Protein AF-0000000068573919 (afdb_homodimer)

Radius of gyration: 21.89 Å; Cα contacts (8 Å, |Δi|>4): 1186; chains: 2; bounding box: 63×58×48 Å

Nearest PDB structures (foldseek):
  3o6z-assembly1_B  TM=7.400E-01  e=1.446E-11  Escherichia coli K-12
  3x0r-assembly1_A-2  TM=6.966E-01  e=3.397E-08  Thermus thermophilus HB8
  3x0l-assembly1_A  TM=6.665E-01  e=1.182E-08  Thermus thermophilus HB8
  8fay-assembly1_A  TM=7.458E-01  e=3.328E-04  Homo sapiens
  8fay-assembly2_D  TM=6.534E-01  e=8.490E-05  Homo sapiens

Foldseek 3Di:
DADDAPAPPPDPDDPCPAPQNVVLVVQCCDCLHPPPVPQKDWHYKYWDDFDDDVPHTQKTWIFIFMAGPVVRHTDGGTEIERAEKEFEWEWEDEPRFIKTKWKWWDDVVVRDTFTETQMDHDDPPPDPHLVRHQVSCCQQQVDHDDSVQKDFLLVPDDVSVVSWDDDCVSYYPYTYIYIYGYYYDYPVVQVVRAQDWGHDVVVVITIGMHMDTPVCQCPPGPYPNSVVVVVSVVVCVVVVNDDDHDD/DADDAPAPPPDPDDPCPAPQNVVLVVQCCDCLHPPPVPQKDWHYKYWDDFDDDVPHTQKTWIFIFMAGPVVRHTDGGTEIERAEKEFEWEWEDEPRFIKTKWKWWDDVVVRDTFTETQMDHDDPPPDPHLVRHQVSCCQQQVDHDDSVQKDWLLVPDDVSVVSWDDDCVSYYPYTYIYIYGYYYDYPVVQVVRAQDWGHDVVVVITIGMHMGTPVCQCPPGPYPNSVVNVVSVVVCVVVVNDDDHDD

Structure (mmCIF, N/CA/C/O backbone):
data_AF-0000000068573919-model_v1
#
loop_
_entity.id
_entity.type
_entity.pdbx_description
1 polymer 'Nudix hydrolase domain-containing protein'
#
loop_
_atom_site.group_PDB
_atom_site.id
_atom_site.type_symbol
_atom_site.label_atom_id
_atom_site.label_alt_id
_atom_site.label_comp_id
_atom_site.label_asym_id
_atom_site.label_entity_id
_atom_site.label_seq_id
_atom_site.pdbx_PDB_ins_code
_atom_site.Cartn_x
_atom_site.Cartn_y
_atom_site.Cartn_z
_atom_site.occupancy
_atom_site.B_iso_or_equiv
_atom_site.auth_seq_id
_atom_site.auth_comp_id
_atom_site.auth_asym_id
_atom_site.auth_atom_id
_atom_site.pdbx_PDB_model_num
ATOM 1 N N . MET A 1 1 ? -3.602 16.312 27.812 1 24.73 1 MET A N 1
ATOM 2 C CA . MET A 1 1 ? -4.949 15.797 28.047 1 24.73 1 MET A CA 1
ATOM 3 C C . MET A 1 1 ? -5.84 16.016 26.828 1 24.73 1 MET A C 1
ATOM 5 O O . MET A 1 1 ? -6.004 17.156 26.375 1 24.73 1 MET A O 1
ATOM 9 N N . TRP A 1 2 ? -5.781 15.117 25.797 1 32.72 2 TRP A N 1
ATOM 10 C CA . TRP A 1 2 ? -6.617 15.273 24.609 1 32.72 2 TRP A CA 1
ATOM 11 C C . TRP A 1 2 ? -8.086 15.438 24.984 1 32.72 2 TRP A C 1
ATOM 13 O O . TRP A 1 2 ? -8.57 14.773 25.906 1 32.72 2 TRP A O 1
ATOM 23 N N . SER A 1 3 ? -8.617 16.625 24.844 1 32.34 3 SER A N 1
ATOM 24 C CA . SER A 1 3 ? -10.031 16.891 25.125 1 32.34 3 SER A CA 1
ATOM 25 C C . SER A 1 3 ? -10.93 15.93 24.359 1 32.34 3 SER A C 1
ATOM 27 O O . SER A 1 3 ? -10.5 15.305 23.391 1 32.34 3 SER A O 1
ATOM 29 N N . GLY A 1 4 ? -12.234 15.977 24.578 1 36.25 4 GLY A N 1
ATOM 30 C CA . GLY A 1 4 ? -13.414 15.164 24.328 1 36.25 4 GLY A CA 1
ATOM 31 C C . GLY A 1 4 ? -13.617 14.867 22.844 1 36.25 4 GLY A C 1
ATOM 32 O O . GLY A 1 4 ? -13 15.492 21.984 1 36.25 4 GLY A O 1
ATOM 33 N N . ILE A 1 5 ? -13.875 13.602 22.516 1 44 5 ILE A N 1
ATOM 34 C CA . ILE A 1 5 ? -14.422 13.016 21.281 1 44 5 ILE A CA 1
ATOM 35 C C . ILE A 1 5 ? -15.68 13.773 20.875 1 44 5 ILE A C 1
ATOM 37 O O . ILE A 1 5 ? -16.625 13.906 21.672 1 44 5 ILE A O 1
ATOM 41 N N . ASP A 1 6 ? -15.531 14.719 20.047 1 41.69 6 ASP A N 1
ATOM 42 C CA . ASP A 1 6 ? -16.781 15.219 19.484 1 41.69 6 ASP A CA 1
ATOM 43 C C . ASP A 1 6 ? -17.344 14.25 18.438 1 41.69 6 ASP A C 1
ATOM 45 O O . ASP A 1 6 ? -16.734 14.062 17.391 1 41.69 6 ASP A O 1
ATOM 49 N N . SER A 1 7 ? -17.969 13.234 18.891 1 43.88 7 SER A N 1
ATOM 50 C CA . SER A 1 7 ? -18.609 12.289 17.984 1 43.88 7 SER A CA 1
ATOM 51 C C . SER A 1 7 ? -19.844 12.906 17.312 1 43.88 7 SER A C 1
ATOM 53 O O . SER A 1 7 ? -20.844 13.156 17.969 1 43.88 7 SER A O 1
ATOM 55 N N . GLY A 1 8 ? -19.734 13.945 16.672 1 42.06 8 GLY A N 1
ATOM 56 C CA . GLY A 1 8 ? -20.953 14.312 15.984 1 42.06 8 GLY A CA 1
ATOM 57 C C . GLY A 1 8 ? -21.734 13.109 15.469 1 42.06 8 GLY A C 1
ATOM 58 O O . GLY A 1 8 ? -22.75 13.266 14.797 1 42.06 8 GLY A O 1
ATOM 59 N N . PHE A 1 9 ? -21.078 12.023 15.273 1 41.72 9 PHE A N 1
ATOM 60 C CA . PHE A 1 9 ? -21.781 10.836 14.789 1 41.72 9 PHE A CA 1
ATOM 61 C C . PHE A 1 9 ? -22.562 10.172 15.914 1 41.72 9 PHE A C 1
ATOM 63 O O . PHE A 1 9 ? -22.016 9.867 16.969 1 41.72 9 PHE A O 1
ATOM 70 N N . GLN A 1 10 ? -23.75 10.531 16.078 1 40.75 10 GLN A N 1
ATOM 71 C CA . GLN A 1 10 ? -24.734 9.977 17 1 40.75 10 GLN A CA 1
ATOM 72 C C . GLN A 1 10 ? -24.766 8.453 16.938 1 40.75 10 GLN A C 1
ATOM 74 O O . GLN A 1 10 ? -25.781 7.832 17.234 1 40.75 10 GLN A O 1
ATOM 79 N N . SER A 1 11 ? -23.875 7.77 16.125 1 48.31 11 SER A N 1
ATOM 80 C CA . SER A 1 11 ? -24.219 6.352 16.125 1 48.31 11 SER A CA 1
ATOM 81 C C . SER A 1 11 ? -23.969 5.719 17.484 1 48.31 11 SER A C 1
ATOM 83 O O . SER A 1 11 ? -23.141 6.199 18.266 1 48.31 11 SER A O 1
ATOM 85 N N . SER A 1 12 ? -24.906 4.98 18.016 1 49.75 12 SER A N 1
ATOM 86 C CA . SER A 1 12 ? -24.906 4.047 19.141 1 49.75 12 SER A CA 1
ATOM 87 C C . SER A 1 12 ? -23.594 3.273 19.219 1 49.75 12 SER A C 1
ATOM 89 O O . SER A 1 12 ? -23.297 2.617 20.219 1 49.75 12 SER A O 1
ATOM 91 N N . VAL A 1 13 ? -22.938 3.162 18.125 1 62.22 13 VAL A N 1
ATOM 92 C CA . VAL A 1 13 ? -21.75 2.32 18.188 1 62.22 13 VAL A CA 1
ATOM 93 C C . VAL A 1 13 ? -20.562 3.139 18.688 1 62.22 13 VAL A C 1
ATOM 95 O O . VAL A 1 13 ? -20.297 4.234 18.188 1 62.22 13 VAL A O 1
ATOM 98 N N . ASN A 1 14 ? -20 2.783 19.828 1 81.19 14 ASN A N 1
ATOM 99 C CA . ASN A 1 14 ? -18.906 3.484 20.484 1 81.19 14 ASN A CA 1
ATOM 100 C C . ASN A 1 14 ? -17.594 3.344 19.703 1 81.19 14 ASN A C 1
ATOM 102 O O . ASN A 1 14 ? -16.828 2.402 19.922 1 81.19 14 ASN A O 1
ATOM 106 N N . ALA A 1 15 ? -17.312 4.156 18.641 1 86.75 15 ALA A N 1
ATOM 107 C CA . ALA A 1 15 ? -16.109 4.195 17.812 1 86.75 15 ALA A CA 1
ATOM 108 C C . ALA A 1 15 ? -14.852 4.215 18.688 1 86.75 15 ALA A C 1
ATOM 110 O O . ALA A 1 15 ? -13.844 3.596 18.344 1 86.75 15 ALA A O 1
ATOM 111 N N . ILE A 1 16 ? -14.922 4.785 19.875 1 88 16 ILE A N 1
ATOM 112 C CA . ILE A 1 16 ? -13.75 4.953 20.719 1 88 16 ILE A CA 1
ATOM 113 C C . ILE A 1 16 ? -13.406 3.625 21.391 1 88 16 ILE A C 1
ATOM 115 O O . ILE A 1 16 ? -12.25 3.393 21.766 1 88 16 ILE A O 1
ATOM 119 N N . ASP A 1 17 ? -14.383 2.803 21.453 1 88.38 17 ASP A N 1
ATOM 120 C CA . ASP A 1 17 ? -14.156 1.513 22.094 1 88.38 17 ASP A CA 1
ATOM 121 C C . ASP A 1 17 ? -13.789 0.446 21.078 1 88.38 17 ASP A C 1
ATOM 123 O O . ASP A 1 17 ? -13.539 -0.708 21.438 1 88.38 17 ASP A O 1
ATOM 127 N N . SER A 1 18 ? -13.75 0.868 19.812 1 90.38 18 SER A N 1
ATOM 128 C CA . SER A 1 18 ? -13.367 -0.099 18.781 1 90.38 18 SER A CA 1
ATOM 129 C C . SER A 1 18 ? -11.898 -0.483 18.906 1 90.38 18 SER A C 1
ATOM 131 O O . SER A 1 18 ? -11.086 0.306 19.375 1 90.38 18 SER A O 1
ATOM 133 N N . SER A 1 19 ? -11.578 -1.717 18.516 1 91.44 19 SER A N 1
ATOM 134 C CA . SER A 1 19 ? -10.195 -2.178 18.5 1 91.44 19 SER A CA 1
ATOM 135 C C . SER A 1 19 ? -9.344 -1.32 17.562 1 91.44 19 SER A C 1
ATOM 137 O O . SER A 1 19 ? -8.172 -1.076 17.844 1 91.44 19 SER A O 1
ATOM 139 N N . LEU A 1 20 ? -9.953 -0.792 16.531 1 93.62 20 LEU A N 1
ATOM 140 C CA . LEU A 1 20 ? -9.242 0.051 15.578 1 93.62 20 LEU A CA 1
ATOM 141 C C . LEU A 1 20 ? -8.742 1.326 16.25 1 93.62 20 LEU A C 1
ATOM 143 O O . LEU A 1 20 ? -7.559 1.662 16.156 1 93.62 20 LEU A O 1
ATOM 147 N N . PHE A 1 21 ? -9.625 1.954 16.969 1 94.12 21 PHE A N 1
ATOM 148 C CA . PHE A 1 21 ? -9.273 3.223 17.609 1 94.12 21 PHE A CA 1
ATOM 149 C C . PHE A 1 21 ? -8.273 3.008 18.734 1 94.12 21 PHE A C 1
ATOM 151 O O . PHE A 1 21 ? -7.293 3.74 18.844 1 94.12 21 PHE A O 1
ATOM 158 N N . LYS A 1 22 ? -8.508 2.014 19.484 1 93.5 22 LYS A N 1
ATOM 159 C CA . LYS A 1 22 ? -7.629 1.729 20.625 1 93.5 22 LYS A CA 1
ATOM 160 C C . LYS A 1 22 ? -6.219 1.387 20.156 1 93.5 22 LYS A C 1
ATOM 162 O O . LYS A 1 22 ? -5.238 1.827 20.766 1 93.5 22 LYS A O 1
ATOM 167 N N . GLN A 1 23 ? -6.16 0.617 19.141 1 93.81 23 GLN A N 1
ATOM 168 C CA . GLN A 1 23 ? -4.852 0.27 18.594 1 93.81 23 GLN A CA 1
ATOM 169 C C . GLN A 1 23 ? -4.133 1.504 18.062 1 93.81 23 GLN A C 1
ATOM 171 O O . GLN A 1 23 ? -2.92 1.646 18.234 1 93.81 23 GLN A O 1
ATOM 176 N N . TRP A 1 24 ? -4.863 2.355 17.391 1 95.62 24 TRP A N 1
ATOM 177 C CA . TRP A 1 24 ? -4.281 3.59 16.875 1 95.62 24 TRP A CA 1
ATOM 178 C C . TRP A 1 24 ? -3.729 4.445 18.016 1 95.62 24 TRP A C 1
ATOM 180 O O . TRP A 1 24 ? -2.596 4.93 17.938 1 95.62 24 TRP A O 1
ATOM 190 N N . LEU A 1 25 ? -4.504 4.555 19.094 1 95.06 25 LEU A N 1
ATOM 191 C CA . LEU A 1 25 ? -4.066 5.32 20.25 1 95.06 25 LEU A CA 1
ATOM 192 C C . LEU A 1 25 ? -2.82 4.695 20.875 1 95.06 25 LEU A C 1
ATOM 194 O O . LEU A 1 25 ? -1.898 5.41 21.266 1 95.06 25 LEU A O 1
ATOM 198 N N . HIS A 1 26 ? -2.846 3.451 20.906 1 94.81 26 HIS A N 1
ATOM 199 C CA . HIS A 1 26 ? -1.684 2.742 21.422 1 94.81 26 HIS A CA 1
ATOM 200 C C . HIS A 1 26 ? -0.441 3.027 20.594 1 94.81 26 HIS A C 1
ATOM 202 O O . HIS A 1 26 ? 0.636 3.281 21.141 1 94.81 26 HIS A O 1
ATOM 208 N N . ASN A 1 27 ? -0.594 3.004 19.297 1 95.38 27 ASN A N 1
ATOM 209 C CA . ASN A 1 27 ? 0.521 3.275 18.391 1 95.38 27 ASN A CA 1
ATOM 210 C C . ASN A 1 27 ? 1.085 4.676 18.609 1 95.38 27 ASN A C 1
ATOM 212 O O . ASN A 1 27 ? 2.301 4.875 18.562 1 95.38 27 ASN A O 1
ATOM 216 N N . LEU A 1 28 ? 0.22 5.645 18.891 1 95.5 28 LEU A N 1
ATOM 217 C CA . LEU A 1 28 ? 0.627 7.031 19.078 1 95.5 28 LEU A CA 1
ATOM 218 C C . LEU A 1 28 ? 1.61 7.148 20.25 1 95.5 28 LEU A C 1
ATOM 220 O O . LEU A 1 28 ? 2.533 7.965 20.203 1 95.5 28 LEU A O 1
ATOM 224 N N . GLN A 1 29 ? 1.43 6.25 21.156 1 93.81 29 GLN A N 1
ATOM 225 C CA . GLN A 1 29 ? 2.15 6.398 22.422 1 93.81 29 GLN A CA 1
ATOM 226 C C . GLN A 1 29 ? 3.311 5.41 22.516 1 93.81 29 GLN A C 1
ATOM 228 O O . GLN A 1 29 ? 4.105 5.465 23.453 1 93.81 29 GLN A O 1
ATOM 233 N N . SER A 1 30 ? 3.424 4.555 21.562 1 93.12 30 SER A N 1
ATOM 234 C CA . SER A 1 30 ? 4.473 3.543 21.594 1 93.12 30 SER A CA 1
ATOM 235 C C . SER A 1 30 ? 5.852 4.168 21.422 1 93.12 30 SER A C 1
ATOM 237 O O . SER A 1 30 ? 5.973 5.391 21.297 1 93.12 30 SER A O 1
ATOM 239 N N . GLU A 1 31 ? 6.895 3.346 21.453 1 88.94 31 GLU A N 1
ATOM 240 C CA . GLU A 1 31 ? 8.281 3.803 21.359 1 88.94 31 GLU A CA 1
ATOM 241 C C . GLU A 1 31 ? 8.539 4.508 20.031 1 88.94 31 GLU A C 1
ATOM 243 O O . GLU A 1 31 ? 9.312 5.473 19.984 1 88.94 31 GLU A O 1
ATOM 248 N N . THR A 1 32 ? 7.875 4.086 19.031 1 88.12 32 THR A N 1
ATOM 249 C CA . THR A 1 32 ? 8.055 4.688 17.703 1 88.12 32 THR A CA 1
ATOM 250 C C . THR A 1 32 ? 6.867 5.586 17.359 1 88.12 32 THR A C 1
ATOM 252 O O . THR A 1 32 ? 6.691 5.973 16.203 1 88.12 32 THR A O 1
ATOM 255 N N . GLY A 1 33 ? 6.047 5.852 18.359 1 94.94 33 GLY A N 1
ATOM 256 C CA . GLY A 1 33 ? 4.848 6.648 18.156 1 94.94 33 GLY A CA 1
ATOM 257 C C . GLY A 1 33 ? 5.137 8.125 17.969 1 94.94 33 GLY A C 1
ATOM 258 O O . GLY A 1 33 ? 6.145 8.633 18.469 1 94.94 33 GLY A O 1
ATOM 259 N N . ILE A 1 34 ? 4.219 8.836 17.344 1 95.12 34 ILE A N 1
ATOM 260 C CA . ILE A 1 34 ? 4.41 10.242 16.984 1 95.12 34 ILE A CA 1
ATOM 261 C C . ILE A 1 34 ? 4.43 11.094 18.25 1 95.12 34 ILE A C 1
ATOM 263 O O . ILE A 1 34 ? 5.023 12.172 18.281 1 95.12 34 ILE A O 1
ATOM 267 N N . LEU A 1 35 ? 3.879 10.578 19.375 1 95.5 35 LEU A N 1
ATOM 268 C CA . LEU A 1 35 ? 3.828 11.367 20.594 1 95.5 35 LEU A CA 1
ATOM 269 C C . LEU A 1 35 ? 4.957 10.969 21.547 1 95.5 35 LEU A C 1
ATOM 271 O O . LEU A 1 35 ? 5.055 11.5 22.656 1 95.5 35 LEU A O 1
ATOM 275 N N . ALA A 1 36 ? 5.75 10.039 21.141 1 92.5 36 ALA A N 1
ATOM 276 C CA . ALA A 1 36 ? 6.727 9.414 22.031 1 92.5 36 ALA A CA 1
ATOM 277 C C . ALA A 1 36 ? 7.723 10.438 22.562 1 92.5 36 ALA A C 1
ATOM 279 O O . ALA A 1 36 ? 8.094 10.391 23.75 1 92.5 36 ALA A O 1
ATOM 280 N N . ASP A 1 37 ? 8.164 11.414 21.797 1 90.75 37 ASP A N 1
ATOM 281 C CA . ASP A 1 37 ? 9.234 12.312 22.219 1 90.75 37 ASP A CA 1
ATOM 282 C C . ASP A 1 37 ? 8.664 13.617 22.766 1 90.75 37 ASP A C 1
ATOM 284 O O . ASP A 1 37 ? 9.414 14.531 23.125 1 90.75 37 ASP A O 1
ATOM 288 N N . GLY A 1 38 ? 7.43 13.727 22.75 1 91.56 38 GLY A N 1
ATOM 289 C CA . GLY A 1 38 ? 6.777 14.844 23.422 1 91.56 38 GLY A CA 1
ATOM 290 C C . GLY A 1 38 ? 6.727 16.094 22.562 1 91.56 38 GLY A C 1
ATOM 291 O O . GLY A 1 38 ? 6.242 17.141 23.016 1 91.56 38 GLY A O 1
ATOM 292 N N . THR A 1 39 ? 7.18 16 21.344 1 91.44 39 THR A N 1
ATOM 293 C CA . THR A 1 39 ? 7.215 17.172 20.469 1 91.44 39 THR A CA 1
ATOM 294 C C . THR A 1 39 ? 5.84 17.438 19.875 1 91.44 39 THR A C 1
ATOM 296 O O . THR A 1 39 ? 5.504 18.594 19.562 1 91.44 39 THR A O 1
ATOM 299 N N . LEU A 1 40 ? 5.086 16.406 19.672 1 93.69 40 LEU A N 1
ATOM 300 C CA . LEU A 1 40 ? 3.736 16.531 19.141 1 93.69 40 LEU A CA 1
ATOM 301 C C . LEU A 1 40 ? 2.689 16.266 20.203 1 93.69 40 LEU A C 1
ATOM 303 O O . LEU A 1 40 ? 2.959 15.547 21.188 1 93.69 40 LEU A O 1
ATOM 307 N N . ALA A 1 41 ? 1.554 16.891 20.031 1 94.06 41 ALA A N 1
ATOM 308 C CA . ALA A 1 41 ? 0.46 16.703 20.984 1 94.06 41 ALA A CA 1
ATOM 309 C C . ALA A 1 41 ? -0.862 16.469 20.266 1 94.06 41 ALA A C 1
ATOM 311 O O . ALA A 1 41 ? -1.128 17.078 19.219 1 94.06 41 ALA A O 1
ATOM 312 N N . LEU A 1 42 ? -1.637 15.57 20.812 1 95 42 LEU A N 1
ATOM 313 C CA . LEU A 1 42 ? -2.988 15.32 20.312 1 95 42 LEU A CA 1
ATOM 314 C C . LEU A 1 42 ? -4.008 16.172 21.062 1 95 42 LEU A C 1
ATOM 316 O O . LEU A 1 42 ? -4.102 16.094 22.297 1 95 42 LEU A O 1
ATOM 320 N N . ARG A 1 43 ? -4.797 16.922 20.312 1 93.31 43 ARG A N 1
ATOM 321 C CA . ARG A 1 43 ? -5.75 17.812 20.953 1 93.31 43 ARG A CA 1
ATOM 322 C C . ARG A 1 43 ? -7.156 17.219 20.938 1 93.31 43 ARG A C 1
ATOM 324 O O . ARG A 1 43 ? -7.883 17.312 21.922 1 93.31 43 ARG A O 1
ATOM 331 N N . GLN A 1 44 ? -7.523 16.734 19.812 1 93.62 44 GLN A N 1
ATOM 332 C CA . GLN A 1 44 ? -8.883 16.219 19.656 1 93.62 44 GLN A CA 1
ATOM 333 C C . GLN A 1 44 ? -8.961 15.258 18.469 1 93.62 44 GLN A C 1
ATOM 335 O O . GLN A 1 44 ? -8.117 15.281 17.578 1 93.62 44 GLN A O 1
ATOM 340 N N . VAL A 1 45 ? -9.93 14.359 18.578 1 92.62 45 VAL A N 1
ATOM 341 C CA . VAL A 1 45 ? -10.273 13.469 17.484 1 92.62 45 VAL A CA 1
ATOM 342 C C . VAL A 1 45 ? -11.734 13.664 17.094 1 92.62 45 VAL A C 1
ATOM 344 O O . VAL A 1 45 ? -12.617 13.695 17.953 1 92.62 45 VAL A O 1
ATOM 347 N N . LEU A 1 46 ? -11.969 13.898 15.828 1 93.31 46 LEU A N 1
ATOM 348 C CA . LEU A 1 46 ? -13.32 13.984 15.281 1 93.31 46 LEU A CA 1
ATOM 349 C C . LEU A 1 46 ? -13.664 12.742 14.477 1 93.31 46 LEU A C 1
ATOM 351 O O . LEU A 1 46 ? -13.109 12.523 13.398 1 93.31 46 LEU A O 1
ATOM 355 N N . ILE A 1 47 ? -14.586 11.93 15.016 1 92.69 47 ILE A N 1
ATOM 356 C CA . ILE A 1 47 ? -15.055 10.773 14.258 1 92.69 47 ILE A CA 1
ATOM 357 C C . ILE A 1 47 ? -15.914 11.234 13.086 1 92.69 47 ILE A C 1
ATOM 359 O O . ILE A 1 47 ? -16.875 11.992 13.273 1 92.69 47 ILE A O 1
ATOM 363 N N . GLN A 1 48 ? -15.539 10.781 11.883 1 91.88 48 GLN A N 1
ATOM 364 C CA . GLN A 1 48 ? -16.219 11.281 10.695 1 91.88 48 GLN A CA 1
ATOM 365 C C . GLN A 1 48 ? -17.125 10.211 10.086 1 91.88 48 GLN A C 1
ATOM 367 O O . GLN A 1 48 ? -18.047 10.523 9.328 1 91.88 48 GLN A O 1
ATOM 372 N N . GLY A 1 49 ? -16.766 8.945 10.406 1 91 49 GLY A N 1
ATOM 373 C CA . GLY A 1 49 ? -17.578 7.891 9.828 1 91 49 GLY A CA 1
ATOM 374 C C . GLY A 1 49 ? -17.25 6.512 10.375 1 91 49 GLY A C 1
ATOM 375 O O . GLY A 1 49 ? -16.109 6.242 10.734 1 91 49 GLY A O 1
ATOM 376 N N . VAL A 1 50 ? -18.297 5.656 10.43 1 92.94 50 VAL A N 1
ATOM 377 C CA . VAL A 1 50 ? -18.188 4.27 10.867 1 92.94 50 VAL A CA 1
ATOM 378 C C . VAL A 1 50 ? -18.828 3.346 9.836 1 92.94 50 VAL A C 1
ATOM 380 O O . VAL A 1 50 ? -19.953 3.58 9.398 1 92.94 50 VAL A O 1
ATOM 383 N N . ASP A 1 51 ? -18.125 2.41 9.398 1 93.12 51 ASP A N 1
ATOM 384 C CA . ASP A 1 51 ? -18.672 1.346 8.562 1 93.12 51 ASP A CA 1
ATOM 385 C C . ASP A 1 51 ? -18.734 0.027 9.328 1 93.12 51 ASP A C 1
ATOM 387 O O . ASP A 1 51 ? -17.719 -0.462 9.828 1 93.12 51 ASP A O 1
ATOM 391 N N . MET A 1 52 ? -19.906 -0.53 9.281 1 91.19 52 MET A N 1
ATOM 392 C CA . MET A 1 52 ? -20.125 -1.766 10.023 1 91.19 52 MET A CA 1
ATOM 393 C C . MET A 1 52 ? -19.938 -2.984 9.133 1 91.19 52 MET A C 1
ATOM 395 O O . MET A 1 52 ? -20.344 -2.971 7.965 1 91.19 52 MET A O 1
ATOM 399 N N . PHE A 1 53 ? -19.281 -3.951 9.641 1 88.44 53 PHE A N 1
ATOM 400 C CA . PHE A 1 53 ? -19.234 -5.305 9.094 1 88.44 53 PHE A CA 1
ATOM 401 C C . PHE A 1 53 ? -19.969 -6.281 10.008 1 88.44 53 PHE A C 1
ATOM 403 O O . PHE A 1 53 ? -19.359 -6.867 10.906 1 88.44 53 PHE A O 1
ATOM 410 N N . GLY A 1 54 ? -21.219 -6.457 9.727 1 84.88 54 GLY A N 1
ATOM 411 C CA . GLY A 1 54 ? -22.062 -7.137 10.703 1 84.88 54 GLY A CA 1
ATOM 412 C C . GLY A 1 54 ? -22.219 -6.363 12 1 84.88 54 GLY A C 1
ATOM 413 O O . GLY A 1 54 ? -22.625 -5.199 11.984 1 84.88 54 GLY A O 1
ATOM 414 N N . LYS A 1 55 ? -21.766 -6.988 13.078 1 84.06 55 LYS A N 1
ATOM 415 C CA . LYS A 1 55 ? -21.938 -6.375 14.391 1 84.06 55 LYS A CA 1
ATOM 416 C C . LYS A 1 55 ? -20.688 -5.602 14.812 1 84.06 55 LYS A C 1
ATOM 418 O O . LYS A 1 55 ? -20.703 -4.922 15.836 1 84.06 55 LYS A O 1
ATOM 423 N N . ARG A 1 56 ? -19.734 -5.684 13.938 1 86.25 56 ARG A N 1
ATOM 424 C CA . ARG A 1 56 ? -18.484 -5.035 14.336 1 86.25 56 ARG A CA 1
ATOM 425 C C . ARG A 1 56 ? -18.172 -3.854 13.422 1 86.25 56 ARG A C 1
ATOM 427 O O . ARG A 1 56 ? -18.625 -3.807 12.281 1 86.25 56 ARG A O 1
ATOM 434 N N . ILE A 1 57 ? -17.359 -2.975 13.977 1 90.44 57 ILE A N 1
ATOM 435 C CA . ILE A 1 57 ? -16.844 -1.884 13.156 1 90.44 57 ILE A CA 1
ATOM 436 C C . ILE A 1 57 ? -15.781 -2.418 12.188 1 90.44 57 ILE A C 1
ATOM 438 O O . ILE A 1 57 ? -14.766 -2.969 12.617 1 90.44 57 ILE A O 1
ATOM 442 N N . GLY A 1 58 ? -16.047 -2.252 10.93 1 92.69 58 GLY A N 1
ATOM 443 C CA . GLY A 1 58 ? -15.109 -2.68 9.906 1 92.69 58 GLY A CA 1
ATOM 444 C C . GLY A 1 58 ? -14.094 -1.609 9.539 1 92.69 58 GLY A C 1
ATOM 445 O O . GLY A 1 58 ? -12.898 -1.886 9.445 1 92.69 58 GLY A O 1
ATOM 446 N N . PHE A 1 59 ? -14.594 -0.385 9.266 1 95.56 59 PHE A N 1
ATOM 447 C CA . PHE A 1 59 ? -13.734 0.764 9.008 1 95.56 59 PHE A CA 1
ATOM 448 C C . PHE A 1 59 ? -14.133 1.947 9.883 1 95.56 59 PHE A C 1
ATOM 450 O O . PHE A 1 59 ? -15.305 2.096 10.234 1 95.56 59 PHE A O 1
ATOM 457 N N . LEU A 1 60 ? -13.195 2.674 10.242 1 95.44 60 LEU A N 1
ATOM 458 C CA . LEU A 1 60 ? -13.383 3.893 11.016 1 95.44 60 LEU A CA 1
ATOM 459 C C . LEU A 1 60 ? -12.672 5.07 10.367 1 95.44 60 LEU A C 1
ATOM 461 O O . LEU A 1 60 ? -11.492 4.969 10.016 1 95.44 60 LEU A O 1
ATOM 465 N N . LYS A 1 61 ? -13.359 6.148 10.102 1 96.12 61 LYS A N 1
ATOM 466 C CA . LYS A 1 61 ? -12.797 7.379 9.555 1 96.12 61 LYS A CA 1
ATOM 467 C C . LYS A 1 61 ? -12.836 8.508 10.578 1 96.12 61 LYS A C 1
ATOM 469 O O . LYS A 1 61 ? -13.883 8.773 11.18 1 96.12 61 LYS A O 1
ATOM 474 N N . PHE A 1 62 ? -11.688 9.164 10.781 1 95.25 62 PHE A N 1
ATOM 475 C CA . PHE A 1 62 ? -11.672 10.258 11.75 1 95.25 62 PHE A CA 1
ATOM 476 C C . PHE A 1 62 ? -10.547 11.242 11.438 1 95.25 62 PHE A C 1
ATOM 478 O O . PHE A 1 62 ? -9.672 10.953 10.617 1 95.25 62 PHE A O 1
ATOM 485 N N . LYS A 1 63 ? -10.656 12.398 12.016 1 95.06 63 LYS A N 1
ATOM 486 C CA . LYS A 1 63 ? -9.625 13.43 11.945 1 95.06 63 LYS A CA 1
ATOM 487 C C . LYS A 1 63 ? -8.992 13.672 13.312 1 95.06 63 LYS A C 1
ATOM 489 O O . LYS A 1 63 ? -9.703 13.922 14.289 1 95.06 63 LYS A O 1
ATOM 494 N N . ALA A 1 64 ? -7.695 13.5 13.352 1 94.94 64 ALA A N 1
ATOM 495 C CA . ALA A 1 64 ? -6.949 13.766 14.578 1 94.94 64 ALA A CA 1
ATOM 496 C C . ALA A 1 64 ? -6.246 15.117 14.508 1 94.94 64 ALA A C 1
ATOM 498 O O . ALA A 1 64 ? -5.504 15.391 13.562 1 94.94 64 ALA A O 1
ATOM 499 N N . ASP A 1 65 ? -6.539 15.891 15.492 1 93.62 65 ASP A N 1
ATOM 500 C CA . ASP A 1 65 ? -5.867 17.188 15.609 1 93.62 65 ASP A CA 1
ATOM 501 C C . ASP A 1 65 ? -4.559 17.047 16.391 1 93.62 65 ASP A C 1
ATOM 503 O O . ASP A 1 65 ? -4.543 17.172 17.609 1 93.62 65 ASP A O 1
ATOM 507 N N . ILE A 1 66 ? -3.527 16.891 15.633 1 93.75 66 ILE A N 1
ATOM 508 C CA . ILE A 1 66 ? -2.191 16.797 16.219 1 93.75 66 ILE A CA 1
ATOM 509 C C . ILE A 1 66 ? -1.353 18 15.797 1 93.75 66 ILE A C 1
ATOM 511 O O . ILE A 1 66 ? -1.374 18.406 14.625 1 93.75 66 ILE A O 1
ATOM 515 N N . TYR A 1 67 ? -0.671 18.562 16.719 1 92.56 67 TYR A N 1
ATOM 516 C CA . TYR A 1 67 ? 0.108 19.75 16.391 1 92.56 67 TYR A CA 1
ATOM 517 C C . TYR A 1 67 ? 1.502 19.672 17 1 92.56 67 TYR A C 1
ATOM 519 O O . TYR A 1 67 ? 1.715 18.984 18 1 92.56 67 TYR A O 1
ATOM 527 N N . ASP A 1 68 ? 2.412 20.312 16.375 1 91.44 68 ASP A N 1
ATOM 528 C CA . ASP A 1 68 ? 3.766 20.484 16.891 1 91.44 68 ASP A CA 1
ATOM 529 C C . ASP A 1 68 ? 3.795 21.531 18 1 91.44 68 ASP A C 1
ATOM 531 O O . ASP A 1 68 ? 3.418 22.688 17.766 1 91.44 68 ASP A O 1
ATOM 535 N N . LYS A 1 69 ? 4.32 21.203 19.094 1 90.44 69 LYS A N 1
ATOM 536 C CA . LYS A 1 69 ? 4.254 22.078 20.25 1 90.44 69 LYS A CA 1
ATOM 537 C C . LYS A 1 69 ? 5.117 23.312 20.062 1 90.44 69 LYS A C 1
ATOM 539 O O . LYS A 1 69 ? 4.797 24.391 20.578 1 90.44 69 LYS A O 1
ATOM 544 N N . GLN A 1 70 ? 6.176 23.156 19.406 1 87.69 70 GLN A N 1
ATOM 545 C CA . GLN A 1 70 ? 7.102 24.266 19.219 1 87.69 70 GLN A CA 1
ATOM 546 C C . GLN A 1 70 ? 6.613 25.203 18.109 1 87.69 70 GLN A C 1
ATOM 548 O O . GLN A 1 70 ? 6.586 26.422 18.297 1 87.69 70 GLN A O 1
ATOM 553 N N . MET A 1 71 ? 6.168 24.641 17.047 1 85.94 71 MET A N 1
ATOM 554 C CA . MET A 1 71 ? 5.793 25.438 15.891 1 85.94 71 MET A CA 1
ATOM 555 C C . MET A 1 71 ? 4.316 25.812 15.945 1 85.94 71 MET A C 1
ATOM 557 O O . MET A 1 71 ? 3.885 26.75 15.266 1 85.94 71 MET A O 1
ATOM 561 N N . GLY A 1 72 ? 3.51 25.078 16.656 1 87.19 72 GLY A N 1
ATOM 562 C CA . GLY A 1 72 ? 2.08 25.328 16.75 1 87.19 72 GLY A CA 1
ATOM 563 C C . GLY A 1 72 ? 1.323 24.969 15.484 1 87.19 72 GLY A C 1
ATOM 564 O O . GLY A 1 72 ? 0.202 25.438 15.273 1 87.19 72 GLY A O 1
ATOM 565 N N . LYS A 1 73 ? 1.942 24.281 14.602 1 89.25 73 LYS A N 1
ATOM 566 C CA . LYS A 1 73 ? 1.317 23.891 13.344 1 89.25 73 LYS A CA 1
ATOM 567 C C . LYS A 1 73 ? 0.765 22.469 13.414 1 89.25 73 LYS A C 1
ATOM 569 O O . LYS A 1 73 ? 1.373 21.594 14.023 1 89.25 73 LYS A O 1
ATOM 574 N N . LYS A 1 74 ? -0.33 22.328 12.68 1 91.38 74 LYS A N 1
ATOM 575 C CA . LYS A 1 74 ? -0.982 21.016 12.641 1 91.38 74 LYS A CA 1
ATOM 576 C C . LYS A 1 74 ? -0.312 20.094 11.625 1 91.38 74 LYS A C 1
ATOM 578 O O . LYS A 1 74 ? 0.064 20.547 10.539 1 91.38 74 LYS A O 1
ATOM 583 N N . VAL A 1 75 ? -0.231 18.859 12.031 1 92.44 75 VAL A N 1
ATOM 584 C CA . VAL A 1 75 ? 0.214 17.828 11.102 1 92.44 75 VAL A CA 1
ATOM 585 C C . VAL A 1 75 ? -0.995 17.172 10.43 1 92.44 75 VAL A C 1
ATOM 587 O O . VAL A 1 75 ? -2.062 17.062 11.039 1 92.44 75 VAL A O 1
ATOM 590 N N . PRO A 1 76 ? -0.883 16.828 9.141 1 91.44 76 PRO A N 1
ATOM 591 C CA . PRO A 1 76 ? -2.004 16.141 8.484 1 91.44 76 PRO A CA 1
ATOM 592 C C . PRO A 1 76 ? -2.555 14.984 9.312 1 91.44 76 PRO A C 1
ATOM 594 O O . PRO A 1 76 ? -1.803 14.086 9.688 1 91.44 76 PRO A O 1
ATOM 597 N N . GLY A 1 77 ? -3.871 15 9.602 1 95.5 77 GLY A N 1
ATOM 598 C CA . GLY A 1 77 ? -4.383 14.102 10.625 1 95.5 77 GLY A CA 1
ATOM 599 C C . GLY A 1 77 ? -5.621 13.344 10.18 1 95.5 77 GLY A C 1
ATOM 600 O O . GLY A 1 77 ? -6.406 12.883 11.016 1 95.5 77 GLY A O 1
ATOM 601 N N . ILE A 1 78 ? -5.883 13.203 8.844 1 96.62 78 ILE A N 1
ATOM 602 C CA . ILE A 1 78 ? -7.023 12.438 8.359 1 96.62 78 ILE A CA 1
ATOM 603 C C . ILE A 1 78 ? -6.684 10.953 8.352 1 96.62 78 ILE A C 1
ATOM 605 O O . ILE A 1 78 ? -5.684 10.539 7.762 1 96.62 78 ILE A O 1
ATOM 609 N N . VAL A 1 79 ? -7.504 10.156 9.055 1 97.62 79 VAL A N 1
ATOM 610 C CA . VAL A 1 79 ? -7.195 8.75 9.266 1 97.62 79 VAL A CA 1
ATOM 611 C C . VAL A 1 79 ? -8.336 7.883 8.742 1 97.62 79 VAL A C 1
ATOM 613 O O . VAL A 1 79 ? -9.492 8.078 9.125 1 97.62 79 VAL A O 1
ATOM 616 N N . PHE A 1 80 ? -8.086 7.008 7.84 1 98.19 80 PHE A N 1
ATOM 617 C CA . PHE A 1 80 ? -8.969 5.902 7.465 1 98.19 80 PHE A CA 1
ATOM 618 C C . PHE A 1 80 ? -8.477 4.594 8.07 1 98.19 80 PHE A C 1
ATOM 620 O O . PHE A 1 80 ? -7.59 3.941 7.516 1 98.19 80 PHE A O 1
ATOM 627 N N . ALA A 1 81 ? -9.086 4.145 9.164 1 96.69 81 ALA A N 1
ATOM 628 C CA . ALA A 1 81 ? -8.633 2.98 9.922 1 96.69 81 ALA A CA 1
ATOM 629 C C . ALA A 1 81 ? -9.312 1.706 9.422 1 96.69 81 ALA A C 1
ATOM 631 O O . ALA A 1 81 ? -10.539 1.593 9.469 1 96.69 81 ALA A O 1
ATOM 632 N N . ARG A 1 82 ? -8.539 0.807 8.969 1 96.19 82 ARG A N 1
ATOM 633 C CA . ARG A 1 82 ? -9.047 -0.484 8.516 1 96.19 82 ARG A CA 1
ATOM 634 C C . ARG A 1 82 ? -8.484 -1.622 9.359 1 96.19 82 ARG A C 1
ATOM 636 O O . ARG A 1 82 ? -9.07 -2.703 9.43 1 96.19 82 ARG A O 1
ATOM 643 N N . GLY A 1 83 ? -7.281 -1.402 9.961 1 94.69 83 GLY A N 1
ATOM 644 C CA . GLY A 1 83 ? -6.727 -2.379 10.891 1 94.69 83 GLY A CA 1
ATOM 645 C C . GLY A 1 83 ? -5.73 -3.318 10.234 1 94.69 83 GLY A C 1
ATOM 646 O O . GLY A 1 83 ? -5.371 -3.139 9.07 1 94.69 83 GLY A O 1
ATOM 647 N N . PRO A 1 84 ? -5.246 -4.273 11.047 1 95.44 84 PRO A N 1
ATOM 648 C CA . PRO A 1 84 ? -4.195 -5.184 10.586 1 95.44 84 PRO A CA 1
ATOM 649 C C . PRO A 1 84 ? -4.715 -6.223 9.594 1 95.44 84 PRO A C 1
ATOM 651 O O . PRO A 1 84 ? -5.895 -6.582 9.633 1 95.44 84 PRO A O 1
ATOM 654 N N . ALA A 1 85 ? -3.838 -6.688 8.734 1 96.88 85 ALA A N 1
ATOM 655 C CA . ALA A 1 85 ? -4.145 -7.699 7.73 1 96.88 85 ALA A CA 1
ATOM 656 C C . ALA A 1 85 ? -2.959 -8.641 7.516 1 96.88 85 ALA A C 1
ATOM 658 O O . ALA A 1 85 ? -1.878 -8.414 8.062 1 96.88 85 ALA A O 1
ATOM 659 N N . VAL A 1 86 ? -3.221 -9.727 6.805 1 98 86 VAL A N 1
ATOM 660 C CA . VAL A 1 86 ? -2.188 -10.688 6.43 1 98 86 VAL A CA 1
ATOM 661 C C . VAL A 1 86 ? -2.281 -10.984 4.934 1 98 86 VAL A C 1
ATOM 663 O O . VAL A 1 86 ? -3.336 -10.797 4.324 1 98 86 VAL A O 1
ATOM 666 N N . THR A 1 87 ? -1.21 -11.328 4.371 1 98.62 87 THR A N 1
ATOM 667 C CA . THR A 1 87 ? -1.166 -11.859 3.012 1 98.62 87 THR A CA 1
ATOM 668 C C . THR A 1 87 ? -0.157 -13 2.908 1 98.62 87 THR A C 1
ATOM 670 O O . THR A 1 87 ? 0.695 -13.164 3.785 1 98.62 87 THR A O 1
ATOM 673 N N . VAL A 1 88 ? -0.295 -13.812 1.886 1 98.81 88 VAL A N 1
ATOM 674 C CA . VAL A 1 88 ? 0.559 -14.984 1.742 1 98.81 88 VAL A CA 1
ATOM 675 C C . VAL A 1 88 ? 1.041 -15.102 0.298 1 98.81 88 VAL A C 1
ATOM 677 O O . VAL A 1 88 ? 0.234 -15.102 -0.635 1 98.81 88 VAL A O 1
ATOM 680 N N . LEU A 1 89 ? 2.326 -15.125 0.136 1 98.88 89 LEU A N 1
ATOM 681 C CA . LEU A 1 89 ? 2.924 -15.57 -1.117 1 98.88 89 LEU A CA 1
ATOM 682 C C . LEU A 1 89 ? 3.029 -17.094 -1.156 1 98.88 89 LEU A C 1
ATOM 684 O O . LEU A 1 89 ? 3.76 -17.688 -0.362 1 98.88 89 LEU A O 1
ATOM 688 N N . ILE A 1 90 ? 2.295 -17.672 -2.023 1 98.69 90 ILE A N 1
ATOM 689 C CA . ILE A 1 90 ? 2.309 -19.125 -2.186 1 98.69 90 ILE A CA 1
ATOM 690 C C . ILE A 1 90 ? 3.111 -19.5 -3.432 1 98.69 90 ILE A C 1
ATOM 692 O O . ILE A 1 90 ? 2.729 -19.141 -4.551 1 98.69 90 ILE A O 1
ATOM 696 N N . LEU A 1 91 ? 4.176 -20.203 -3.236 1 98.38 91 LEU A N 1
ATOM 697 C CA . LEU A 1 91 ? 5.004 -20.703 -4.328 1 98.38 91 LEU A CA 1
ATOM 698 C C . LEU A 1 91 ? 4.895 -22.219 -4.441 1 98.38 91 LEU A C 1
ATOM 700 O O . LEU A 1 91 ? 5.219 -22.953 -3.498 1 98.38 91 LEU A O 1
ATOM 704 N N . LEU A 1 92 ? 4.438 -22.609 -5.594 1 97.75 92 LEU A N 1
ATOM 705 C CA . LEU A 1 92 ? 4.305 -24.031 -5.898 1 97.75 92 LEU A CA 1
ATOM 706 C C . LEU A 1 92 ? 5.309 -24.453 -6.965 1 97.75 92 LEU A C 1
ATOM 708 O O . LEU A 1 92 ? 5.355 -23.859 -8.047 1 97.75 92 LEU A O 1
ATOM 712 N N . GLU A 1 93 ? 6.086 -25.422 -6.656 1 97.25 93 GLU A N 1
ATOM 713 C CA . GLU A 1 93 ? 7.035 -25.969 -7.617 1 97.25 93 GLU A CA 1
ATOM 714 C C . GLU A 1 93 ? 6.461 -27.203 -8.312 1 97.25 93 GLU A C 1
ATOM 716 O O . GLU A 1 93 ? 5.957 -28.125 -7.652 1 97.25 93 GLU A O 1
ATOM 721 N N . SER A 1 94 ? 6.504 -27.172 -9.625 1 96.56 94 SER A N 1
ATOM 722 C CA . SER A 1 94 ? 6.043 -28.281 -10.453 1 96.56 94 SER A CA 1
ATOM 723 C C . SER A 1 94 ? 6.895 -28.406 -11.711 1 96.56 94 SER A C 1
ATOM 725 O O . SER A 1 94 ? 7.016 -27.469 -12.492 1 96.56 94 SER A O 1
ATOM 727 N N . ASP A 1 95 ? 7.555 -29.641 -11.961 1 95.12 95 ASP A N 1
ATOM 728 C CA . ASP A 1 95 ? 8.344 -29.953 -13.141 1 95.12 95 ASP A CA 1
ATOM 729 C C . ASP A 1 95 ? 9.445 -28.922 -13.367 1 95.12 95 ASP A C 1
ATOM 731 O O . ASP A 1 95 ? 9.609 -28.406 -14.477 1 95.12 95 ASP A O 1
ATOM 735 N N . GLY A 1 96 ? 10.039 -28.484 -12.328 1 94.81 96 GLY A N 1
ATOM 736 C CA . GLY A 1 96 ? 11.195 -27.609 -12.422 1 94.81 96 GLY A CA 1
ATOM 737 C C . GLY A 1 96 ? 10.828 -26.141 -12.555 1 94.81 96 GLY A C 1
ATOM 738 O O . GLY A 1 96 ? 11.703 -25.281 -12.688 1 94.81 96 GLY A O 1
ATOM 739 N N . GLU A 1 97 ? 9.516 -25.891 -12.508 1 96.81 97 GLU A N 1
ATOM 740 C CA . GLU A 1 97 ? 9.062 -24.5 -12.602 1 96.81 97 GLU A CA 1
ATOM 741 C C . GLU A 1 97 ? 8.352 -24.062 -11.32 1 96.81 97 GLU A C 1
ATOM 743 O O . GLU A 1 97 ? 7.664 -24.859 -10.688 1 96.81 97 GLU A O 1
ATOM 748 N N . THR A 1 98 ? 8.602 -22.859 -10.875 1 98 98 THR A N 1
ATOM 749 C CA . THR A 1 98 ? 7.941 -22.297 -9.703 1 98 98 THR A CA 1
ATOM 750 C C . THR A 1 98 ? 6.785 -21.391 -10.117 1 98 98 THR A C 1
ATOM 752 O O . THR A 1 98 ? 6.938 -20.547 -11.008 1 98 98 THR A O 1
ATOM 755 N N . TYR A 1 99 ? 5.645 -21.609 -9.461 1 98.56 99 TYR A N 1
ATOM 756 C CA . TYR A 1 99 ? 4.445 -20.812 -9.734 1 98.56 99 TYR A CA 1
ATOM 757 C C . TYR A 1 99 ? 3.977 -20.078 -8.492 1 98.56 99 TYR A C 1
ATOM 759 O O . TYR A 1 99 ? 4.137 -20.578 -7.371 1 98.56 99 TYR A O 1
ATOM 767 N N . ALA A 1 100 ? 3.441 -18.922 -8.664 1 98.81 100 ALA A N 1
ATOM 768 C CA . ALA A 1 100 ? 2.777 -18.172 -7.609 1 98.81 100 ALA A CA 1
ATOM 769 C C . ALA A 1 100 ? 1.261 -18.234 -7.75 1 98.81 100 ALA A C 1
ATOM 771 O O . ALA A 1 100 ? 0.732 -18.203 -8.867 1 98.81 100 ALA A O 1
ATOM 772 N N . VAL A 1 101 ? 0.557 -18.328 -6.672 1 98.75 101 VAL A N 1
ATOM 773 C CA . VAL A 1 101 ? -0.901 -18.391 -6.652 1 98.75 101 VAL A CA 1
ATOM 774 C C . VAL A 1 101 ? -1.469 -17.016 -6.32 1 98.75 101 VAL A C 1
ATOM 776 O O . VAL A 1 101 ? -1.119 -16.422 -5.293 1 98.75 101 VAL A O 1
ATOM 779 N N . LEU A 1 102 ? -2.27 -16.516 -7.207 1 98.69 102 LEU A N 1
ATOM 780 C CA . LEU A 1 102 ? -2.918 -15.219 -7.031 1 98.69 102 LEU A CA 1
ATOM 781 C C . LEU A 1 102 ? -4.434 -15.359 -7.043 1 98.69 102 LEU A C 1
ATOM 783 O O . LEU A 1 102 ? -4.957 -16.438 -7.352 1 98.69 102 LEU A O 1
ATOM 787 N N . THR A 1 103 ? -5.059 -14.336 -6.633 1 98.19 103 THR A N 1
ATOM 788 C CA . THR A 1 103 ? -6.512 -14.227 -6.707 1 98.19 103 THR A CA 1
ATOM 789 C C . THR A 1 103 ? -6.922 -13 -7.52 1 98.19 103 THR A C 1
ATOM 791 O O . THR A 1 103 ? -6.355 -11.922 -7.348 1 98.19 103 THR A O 1
ATOM 794 N N . GLU A 1 104 ? -7.781 -13.242 -8.43 1 96.31 104 GLU A N 1
ATOM 795 C CA . GLU A 1 104 ? -8.406 -12.164 -9.188 1 96.31 104 GLU A CA 1
ATOM 796 C C . GLU A 1 104 ? -9.758 -11.781 -8.594 1 96.31 104 GLU A C 1
ATOM 798 O O . GLU A 1 104 ? -10.633 -12.633 -8.406 1 96.31 104 GLU A O 1
ATOM 803 N N . GLN A 1 10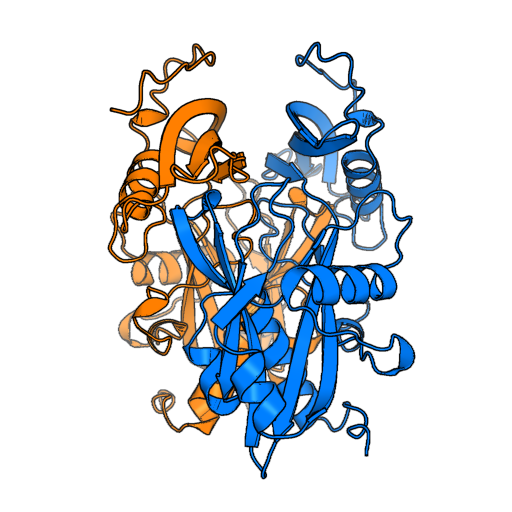5 ? -9.922 -10.555 -8.258 1 93.69 105 GLN A N 1
ATOM 804 C CA . GLN A 1 105 ? -11.18 -10.148 -7.625 1 93.69 105 GLN A CA 1
ATOM 805 C C . GLN A 1 105 ? -11.5 -8.695 -7.934 1 93.69 105 GLN A C 1
ATOM 807 O O . GLN A 1 105 ? -10.609 -7.902 -8.242 1 93.69 105 GLN A O 1
ATOM 812 N N . ALA A 1 106 ? -12.797 -8.367 -7.871 1 94.19 106 ALA A N 1
ATOM 813 C CA . ALA A 1 106 ? -13.266 -6.992 -8.039 1 94.19 106 ALA A CA 1
ATOM 814 C C . ALA A 1 106 ? -12.938 -6.148 -6.812 1 94.19 106 ALA A C 1
ATOM 816 O O . ALA A 1 106 ? -13.344 -6.484 -5.695 1 94.19 106 ALA A O 1
ATOM 817 N N . ARG A 1 107 ? -12.195 -5.082 -7.062 1 96.69 107 ARG A N 1
ATOM 818 C CA . ARG A 1 107 ? -11.914 -4.102 -6.02 1 96.69 107 ARG A CA 1
ATOM 819 C C . ARG A 1 107 ? -12.602 -2.771 -6.316 1 96.69 107 ARG A C 1
ATOM 821 O O . ARG A 1 107 ? -12.062 -1.946 -7.059 1 96.69 107 ARG A O 1
ATOM 828 N N . VAL A 1 108 ? -13.664 -2.543 -5.68 1 97.12 108 VAL A N 1
ATOM 829 C CA . VAL A 1 108 ? -14.516 -1.389 -5.934 1 97.12 108 VAL A CA 1
ATOM 830 C C . VAL A 1 108 ? -13.742 -0.101 -5.672 1 97.12 108 VAL A C 1
ATOM 832 O O . VAL A 1 108 ? -13.836 0.859 -6.438 1 97.12 108 VAL A O 1
ATOM 835 N N . PRO A 1 109 ? -12.914 -0.042 -4.645 1 98.12 109 PRO A N 1
ATOM 836 C CA . PRO A 1 109 ? -12.195 1.215 -4.406 1 98.12 109 PRO A CA 1
ATOM 837 C C . PRO A 1 109 ? -11.352 1.647 -5.598 1 98.12 109 PRO A C 1
ATOM 839 O O . PRO A 1 109 ? -11.242 2.842 -5.883 1 98.12 109 PRO A O 1
ATOM 842 N N . THR A 1 110 ? -10.812 0.734 -6.348 1 97.44 110 THR A N 1
ATOM 843 C CA . THR A 1 110 ? -10 1.085 -7.504 1 97.44 110 THR A CA 1
ATOM 844 C C . THR A 1 110 ? -10.844 1.11 -8.773 1 97.44 110 THR A C 1
ATOM 846 O O . THR A 1 110 ? -10.391 1.562 -9.82 1 97.44 110 THR A O 1
ATOM 849 N N . GLY A 1 111 ? -12.031 0.535 -8.672 1 97 111 GLY A N 1
ATOM 850 C CA . GLY A 1 111 ? -12.906 0.391 -9.82 1 97 111 GLY A CA 1
ATOM 851 C C . GLY A 1 111 ? -12.43 -0.661 -10.805 1 97 111 GLY A C 1
ATOM 852 O O . GLY A 1 111 ? -12.859 -0.681 -11.961 1 97 111 GLY A O 1
ATOM 853 N N . ARG A 1 112 ? -11.594 -1.565 -10.344 1 96.12 112 ARG A N 1
ATOM 854 C CA . ARG A 1 112 ? -10.93 -2.482 -11.266 1 96.12 112 ARG A CA 1
ATOM 855 C C . ARG A 1 112 ? -10.953 -3.91 -10.734 1 96.12 112 ARG A C 1
ATOM 857 O O . ARG A 1 112 ? -11.219 -4.129 -9.547 1 96.12 112 ARG A O 1
ATOM 864 N N . ILE A 1 113 ? -10.766 -4.812 -11.68 1 95.25 113 ILE A N 1
ATOM 865 C CA . ILE A 1 113 ? -10.398 -6.18 -11.328 1 95.25 113 ILE A CA 1
ATOM 866 C C . ILE A 1 113 ? -8.891 -6.266 -11.094 1 95.25 113 ILE A C 1
ATOM 868 O O . ILE A 1 113 ? -8.102 -5.855 -11.945 1 95.25 113 ILE A O 1
ATOM 872 N N . ILE A 1 114 ? -8.508 -6.766 -9.922 1 95.62 114 ILE A N 1
ATOM 873 C CA . ILE A 1 114 ? -7.098 -6.727 -9.555 1 95.62 114 ILE A CA 1
ATOM 874 C C . ILE A 1 114 ? -6.594 -8.148 -9.289 1 95.62 114 ILE A C 1
ATOM 876 O O . ILE A 1 114 ? -7.277 -8.945 -8.648 1 95.62 114 ILE A O 1
ATOM 880 N N . LEU A 1 115 ? -5.469 -8.438 -9.859 1 97.56 115 LEU A N 1
ATOM 881 C CA . LEU A 1 115 ? -4.723 -9.648 -9.523 1 97.56 115 LEU A CA 1
ATOM 882 C C . LEU A 1 115 ? -3.863 -9.422 -8.289 1 97.56 115 LEU A C 1
ATOM 884 O O . LEU A 1 115 ? -3 -8.547 -8.273 1 97.56 115 LEU A O 1
ATOM 888 N N . GLU A 1 116 ? -4.109 -10.227 -7.195 1 98.12 116 GLU A N 1
ATOM 889 C CA . GLU A 1 116 ? -3.465 -9.953 -5.914 1 98.12 116 GLU A CA 1
ATOM 890 C C . GLU A 1 116 ? -3.053 -11.242 -5.211 1 98.12 116 GLU A C 1
ATOM 892 O O . GLU A 1 116 ? -3.521 -12.32 -5.562 1 98.12 116 GLU A O 1
ATOM 897 N N . LEU A 1 117 ? -2.174 -11.07 -4.223 1 98.75 117 LEU A N 1
ATOM 898 C CA . LEU A 1 117 ? -1.967 -12.18 -3.293 1 98.75 117 LEU A CA 1
ATOM 899 C C . LEU A 1 117 ? -3.209 -12.406 -2.438 1 98.75 117 LEU A C 1
ATOM 901 O O . LEU A 1 117 ? -3.92 -11.461 -2.1 1 98.75 117 LEU A O 1
ATOM 905 N N . PRO A 1 118 ? -3.473 -13.695 -2.131 1 98.19 118 PRO A N 1
ATOM 906 C CA . PRO A 1 118 ? -4.508 -13.891 -1.115 1 98.19 118 PRO A CA 1
ATOM 907 C C . PRO A 1 118 ? -4.223 -13.133 0.176 1 98.19 118 PRO A C 1
ATOM 909 O O . PRO A 1 118 ? -3.068 -13.039 0.601 1 98.19 118 PRO A O 1
ATOM 912 N N . ALA A 1 119 ? -5.23 -12.562 0.718 1 97.62 119 ALA A N 1
ATOM 913 C CA . ALA A 1 119 ? -5.074 -11.711 1.891 1 97.62 119 ALA A CA 1
ATOM 914 C C . ALA A 1 119 ? -6.355 -11.672 2.717 1 97.62 119 ALA A C 1
ATOM 916 O O . ALA A 1 119 ? -7.41 -12.117 2.26 1 97.62 119 ALA A O 1
ATOM 917 N N . GLY A 1 120 ? -6.234 -11.102 3.936 1 94.69 120 GLY A N 1
ATOM 918 C CA . GLY A 1 120 ? -7.391 -10.922 4.797 1 94.69 120 GLY A CA 1
ATOM 919 C C . GLY A 1 120 ? -7.113 -10.039 6 1 94.69 120 GLY A C 1
ATOM 920 O O . GLY A 1 120 ? -5.977 -9.969 6.473 1 94.69 120 GLY A O 1
ATOM 921 N N . MET A 1 121 ? -8.117 -9.422 6.406 1 92.94 121 MET A N 1
ATOM 922 C CA . MET A 1 121 ? -8.008 -8.594 7.602 1 92.94 121 MET A CA 1
ATOM 923 C C . MET A 1 121 ? -8.141 -9.438 8.867 1 92.94 121 MET A C 1
ATOM 925 O O . MET A 1 121 ? -8.766 -10.5 8.844 1 92.94 121 MET A O 1
ATOM 929 N N . LEU A 1 122 ? -7.473 -8.852 9.883 1 90.38 122 LEU A N 1
ATOM 930 C CA . LEU A 1 122 ? -7.629 -9.5 11.18 1 90.38 122 LEU A CA 1
ATOM 931 C C . LEU A 1 122 ? -8.906 -9.039 11.867 1 90.38 122 LEU A C 1
ATOM 933 O O . LEU A 1 122 ? -9.266 -7.863 11.805 1 90.38 122 LEU A O 1
ATOM 937 N N . ASP A 1 123 ? -9.727 -9.93 12.141 1 74.38 123 ASP A N 1
ATOM 938 C CA . ASP A 1 123 ? -10.93 -9.586 12.891 1 74.38 123 ASP A CA 1
ATOM 939 C C . ASP A 1 123 ? -10.633 -9.453 14.383 1 74.38 123 ASP A C 1
ATOM 941 O O . ASP A 1 123 ? -9.5 -9.172 14.773 1 74.38 123 ASP A O 1
ATOM 945 N N . ASP A 1 124 ? -11.492 -9.867 15.203 1 64 124 ASP A N 1
ATOM 946 C CA . ASP A 1 124 ? -11.406 -9.883 16.656 1 64 124 ASP A CA 1
ATOM 947 C C . ASP A 1 124 ? -10.352 -10.875 17.141 1 64 124 ASP A C 1
ATOM 949 O O . ASP A 1 124 ? -10.242 -11.156 18.328 1 64 124 ASP A O 1
ATOM 953 N N . ASP A 1 125 ? -9.562 -11.234 16.219 1 55.03 125 ASP A N 1
ATOM 954 C CA . ASP A 1 125 ? -8.82 -12.445 16.562 1 55.03 125 ASP A CA 1
ATOM 955 C C . ASP A 1 125 ? -7.527 -12.117 17.297 1 55.03 125 ASP A C 1
ATOM 957 O O . ASP A 1 125 ? -6.594 -12.922 17.312 1 55.03 125 ASP A O 1
ATOM 961 N N . LYS A 1 126 ? -7.609 -11.383 18.219 1 62.47 126 LYS A N 1
ATOM 962 C CA . LYS A 1 126 ? -6.57 -11.188 19.219 1 62.47 126 LYS A CA 1
ATOM 963 C C . LYS A 1 126 ? -5.18 -11.391 18.625 1 62.47 126 LYS A C 1
ATOM 965 O O . LYS A 1 126 ? -4.324 -12.031 19.234 1 62.47 126 LYS A O 1
ATOM 970 N N . GLY A 1 127 ? -4.918 -11.258 17.312 1 75.69 127 GLY A N 1
ATOM 971 C CA . GLY A 1 127 ? -3.533 -11.219 16.875 1 75.69 127 GLY A CA 1
ATOM 972 C C . GLY A 1 127 ? -3.066 -12.531 16.266 1 75.69 127 GLY A C 1
ATOM 973 O O . GLY A 1 127 ? -1.866 -12.75 16.094 1 75.69 127 GLY A O 1
ATOM 974 N N . ASP A 1 128 ? -3.865 -13.453 16 1 89.81 128 ASP A N 1
ATOM 975 C CA . ASP A 1 128 ? -3.469 -14.703 15.367 1 89.81 128 ASP A CA 1
ATOM 976 C C . ASP A 1 128 ? -3.221 -14.5 13.875 1 89.81 128 ASP A C 1
ATOM 978 O O . ASP A 1 128 ? -4.012 -14.953 13.047 1 89.81 128 ASP A O 1
ATOM 982 N N . PHE A 1 129 ? -2.041 -14.062 13.555 1 93.06 129 PHE A N 1
ATOM 983 C CA . PHE A 1 129 ? -1.712 -13.672 12.195 1 93.06 129 PHE A CA 1
ATOM 984 C C . PHE A 1 129 ? -1.552 -14.898 11.305 1 93.06 129 PHE A C 1
ATOM 986 O O . PHE A 1 129 ? -2.131 -14.961 10.219 1 93.06 129 PHE A O 1
ATOM 993 N N . VAL A 1 130 ? -0.866 -15.875 11.773 1 94.94 130 VAL A N 1
ATOM 994 C CA . VAL A 1 130 ? -0.591 -17.047 10.938 1 94.94 130 VAL A CA 1
ATOM 995 C C . VAL A 1 130 ? -1.874 -17.844 10.734 1 94.94 130 VAL A C 1
ATOM 997 O O . VAL A 1 130 ? -2.156 -18.297 9.625 1 94.94 130 VAL A O 1
ATOM 1000 N N . GLY A 1 131 ? -2.621 -18.016 11.844 1 94.38 131 GLY A N 1
ATOM 1001 C CA . GLY A 1 131 ? -3.902 -18.688 11.711 1 94.38 131 GLY A CA 1
ATOM 1002 C C . GLY A 1 131 ? -4.844 -18 10.742 1 94.38 131 GLY A C 1
ATOM 1003 O O . GLY A 1 131 ? -5.512 -18.656 9.945 1 94.38 131 GLY A O 1
ATOM 1004 N N . THR A 1 132 ? -4.895 -16.703 10.781 1 94.62 132 THR A N 1
ATOM 1005 C CA . THR A 1 132 ? -5.723 -15.93 9.859 1 94.62 132 THR A CA 1
ATOM 1006 C C . THR A 1 132 ? -5.258 -16.125 8.422 1 94.62 132 THR A C 1
ATOM 1008 O O . THR A 1 132 ? -6.074 -16.359 7.523 1 94.62 132 THR A O 1
ATOM 1011 N N . ALA A 1 133 ? -3.949 -16.094 8.242 1 96.19 133 ALA A N 1
ATOM 1012 C CA . ALA A 1 133 ? -3.393 -16.281 6.906 1 96.19 133 ALA A CA 1
ATOM 1013 C C . ALA A 1 133 ? -3.818 -17.625 6.32 1 96.19 133 ALA A C 1
ATOM 1015 O O . ALA A 1 133 ? -4.297 -17.688 5.184 1 96.19 133 ALA A O 1
ATOM 1016 N N . VAL A 1 134 ? -3.717 -18.641 7.109 1 96.56 134 VAL A N 1
ATOM 1017 C CA . VAL A 1 134 ? -4.043 -20 6.664 1 96.56 134 VAL A CA 1
ATOM 1018 C C . VAL A 1 134 ? -5.527 -20.078 6.324 1 96.56 134 VAL A C 1
ATOM 1020 O O . VAL A 1 134 ? -5.898 -20.609 5.273 1 96.56 134 VAL A O 1
ATOM 1023 N N . ARG A 1 135 ? -6.359 -19.5 7.129 1 94.88 135 ARG A N 1
ATOM 1024 C CA . ARG A 1 135 ? -7.801 -19.516 6.898 1 94.88 135 ARG A CA 1
ATOM 1025 C C . ARG A 1 135 ? -8.164 -18.75 5.633 1 94.88 135 ARG A C 1
ATOM 1027 O O . ARG A 1 135 ? -8.984 -19.219 4.832 1 94.88 135 ARG A O 1
ATOM 1034 N N . GLU A 1 136 ? -7.559 -17.578 5.473 1 95.5 136 GLU A N 1
ATOM 1035 C CA . GLU A 1 136 ? -7.867 -16.766 4.301 1 95.5 136 GLU A CA 1
ATOM 1036 C C . GLU A 1 136 ? -7.441 -17.469 3.014 1 95.5 136 GLU A C 1
ATOM 1038 O O . GLU A 1 136 ? -8.148 -17.406 2.004 1 95.5 136 GLU A O 1
ATOM 1043 N N . VAL A 1 137 ? -6.289 -18.109 3.027 1 96.81 137 VAL A N 1
ATOM 1044 C CA . VAL A 1 137 ? -5.805 -18.828 1.848 1 96.81 137 VAL A CA 1
ATOM 1045 C C . VAL A 1 137 ? -6.781 -19.938 1.483 1 96.81 137 VAL A C 1
ATOM 1047 O O . VAL A 1 137 ? -7.137 -20.109 0.313 1 96.81 137 VAL A O 1
ATOM 1050 N N . GLU A 1 138 ? -7.195 -20.656 2.467 1 96.88 138 GLU A N 1
ATOM 1051 C CA . GLU A 1 138 ? -8.148 -21.734 2.182 1 96.88 138 GLU A CA 1
ATOM 1052 C C . GLU A 1 138 ? -9.445 -21.172 1.605 1 96.88 138 GLU A C 1
ATOM 1054 O O . GLU A 1 138 ? -9.977 -21.703 0.624 1 96.88 138 GLU A O 1
ATOM 1059 N N . GLU A 1 139 ? -9.969 -20.172 2.154 1 95.88 139 GLU A N 1
ATOM 1060 C CA . GLU A 1 139 ? -11.211 -19.562 1.693 1 95.88 139 GLU A CA 1
ATOM 1061 C C . GLU A 1 139 ? -11.07 -19.016 0.275 1 95.88 139 GLU A C 1
ATOM 1063 O O . GLU A 1 139 ? -11.953 -19.203 -0.562 1 95.88 139 GLU A O 1
ATOM 1068 N N . GLU A 1 140 ? -9.898 -18.375 -0.056 1 96.5 140 GLU A N 1
ATOM 1069 C CA . GLU A 1 140 ? -9.758 -17.625 -1.304 1 96.5 140 GLU A CA 1
ATOM 1070 C C . GLU A 1 140 ? -9.188 -18.5 -2.412 1 96.5 140 GLU A C 1
ATOM 1072 O O . GLU A 1 140 ? -9.312 -18.172 -3.594 1 96.5 140 GLU A O 1
ATOM 1077 N N . THR A 1 141 ? -8.492 -19.625 -2.098 1 96.69 141 THR A N 1
ATOM 1078 C CA . THR A 1 141 ? -7.812 -20.391 -3.133 1 96.69 141 THR A CA 1
ATOM 1079 C C . THR A 1 141 ? -8.188 -21.875 -3.051 1 96.69 141 THR A C 1
ATOM 1081 O O . THR A 1 141 ? -7.945 -22.641 -3.986 1 96.69 141 THR A O 1
ATOM 1084 N N . GLY A 1 142 ? -8.703 -22.344 -1.925 1 95.56 142 GLY A N 1
ATOM 1085 C CA . GLY A 1 142 ? -8.984 -23.75 -1.7 1 95.56 142 GLY A CA 1
ATOM 1086 C C . GLY A 1 142 ? -7.77 -24.547 -1.261 1 95.56 142 GLY A C 1
ATOM 1087 O O . GLY A 1 142 ? -7.871 -25.734 -0.965 1 95.56 142 GLY A O 1
ATOM 1088 N N . ILE A 1 143 ? -6.625 -23.875 -1.155 1 95.81 143 ILE A N 1
ATOM 1089 C CA . ILE A 1 143 ? -5.395 -24.562 -0.761 1 95.81 143 ILE A CA 1
ATOM 1090 C C . ILE A 1 143 ? -5.324 -24.656 0.762 1 95.81 143 ILE A C 1
ATOM 1092 O O . ILE A 1 143 ? -5.512 -23.656 1.461 1 95.81 143 ILE A O 1
ATOM 1096 N N . LYS A 1 144 ? -5.102 -25.797 1.263 1 94.75 144 LYS A N 1
ATOM 1097 C CA . LYS A 1 144 ? -4.902 -26 2.695 1 94.75 144 LYS A CA 1
ATOM 1098 C C . LYS A 1 144 ? -3.418 -25.969 3.055 1 94.75 144 LYS A C 1
ATOM 1100 O O . LYS A 1 144 ? -2.65 -26.828 2.631 1 94.75 144 LYS A O 1
ATOM 1105 N N . LEU A 1 145 ? -3.08 -25 3.762 1 94.44 145 LEU A N 1
ATOM 1106 C CA . LEU A 1 145 ? -1.695 -24.828 4.184 1 94.44 145 LEU A CA 1
ATOM 1107 C C . LEU A 1 145 ? -1.502 -25.312 5.617 1 94.44 145 LEU A C 1
ATOM 1109 O O . LEU A 1 145 ? -2.449 -25.312 6.41 1 94.44 145 LEU A O 1
ATOM 1113 N N . LYS A 1 146 ? -0.319 -25.734 5.879 1 91.88 146 LYS A N 1
ATOM 1114 C CA . LYS A 1 146 ? 0.057 -26.062 7.254 1 91.88 146 LYS A CA 1
ATOM 1115 C C . LYS A 1 146 ? 0.762 -24.875 7.918 1 91.88 146 LYS A C 1
ATOM 1117 O O . LYS A 1 146 ? 1.688 -24.297 7.348 1 91.88 146 LYS A O 1
ATOM 1122 N N . LEU A 1 147 ? 0.371 -24.641 9.117 1 92.38 147 LEU A N 1
ATOM 1123 C CA . LEU A 1 147 ? 0.903 -23.5 9.859 1 92.38 147 LEU A CA 1
ATOM 1124 C C . LEU A 1 147 ? 2.42 -23.594 9.984 1 92.38 147 LEU A C 1
ATOM 1126 O O . LEU A 1 147 ? 3.121 -22.594 9.859 1 92.38 147 LEU A O 1
ATOM 1130 N N . GLU A 1 148 ? 2.932 -24.781 10.141 1 91.5 148 GLU A N 1
ATOM 1131 C CA . GLU A 1 148 ? 4.344 -25 10.43 1 91.5 148 GLU A CA 1
ATOM 1132 C C . GLU A 1 148 ? 5.211 -24.75 9.203 1 91.5 148 GLU A C 1
ATOM 1134 O O . GLU A 1 148 ? 6.43 -24.609 9.32 1 91.5 148 GLU A O 1
ATOM 1139 N N . ASP A 1 149 ? 4.602 -24.688 8.094 1 93.38 149 ASP A N 1
ATOM 1140 C CA . ASP A 1 149 ? 5.348 -24.516 6.852 1 93.38 149 ASP A CA 1
ATOM 1141 C C . ASP A 1 149 ? 5.414 -23.047 6.441 1 93.38 149 ASP A C 1
ATOM 1143 O O . ASP A 1 149 ? 6.02 -22.703 5.426 1 93.38 149 ASP A O 1
ATOM 1147 N N . MET A 1 150 ? 4.84 -22.234 7.277 1 95.88 150 MET A N 1
ATOM 1148 C CA . MET A 1 150 ? 4.762 -20.812 6.941 1 95.88 150 MET A CA 1
ATOM 1149 C C . MET A 1 150 ? 6.02 -20.078 7.395 1 95.88 150 MET A C 1
ATOM 1151 O O . MET A 1 150 ? 6.547 -20.344 8.477 1 95.88 150 MET A O 1
ATOM 1155 N N . VAL A 1 151 ? 6.543 -19.203 6.531 1 97.31 151 VAL A N 1
ATOM 1156 C CA . VAL A 1 151 ? 7.652 -18.312 6.863 1 97.31 151 VAL A CA 1
ATOM 1157 C C . VAL A 1 151 ? 7.168 -16.859 6.902 1 97.31 151 VAL A C 1
ATOM 1159 O O . VAL A 1 151 ? 6.527 -16.391 5.961 1 97.31 151 VAL A O 1
ATOM 1162 N N . ASP A 1 152 ? 7.422 -16.188 7.969 1 97.88 152 ASP A N 1
ATOM 1163 C CA . ASP A 1 152 ? 7.07 -14.766 8.07 1 97.88 152 ASP A CA 1
ATOM 1164 C C . ASP A 1 152 ? 8.133 -13.891 7.418 1 97.88 152 ASP A C 1
ATOM 1166 O O . ASP A 1 152 ? 9.18 -13.609 8.016 1 97.88 152 ASP A O 1
ATOM 1170 N N . LEU A 1 153 ? 7.859 -13.406 6.199 1 98.56 153 LEU A N 1
ATOM 1171 C CA . LEU A 1 153 ? 8.82 -12.586 5.465 1 98.56 153 LEU A CA 1
ATOM 1172 C C . LEU A 1 153 ? 9.031 -11.25 6.16 1 98.56 153 LEU A C 1
ATOM 1174 O O . LEU A 1 153 ? 10.133 -10.688 6.117 1 98.56 153 LEU A O 1
ATOM 1178 N N . THR A 1 154 ? 8 -10.727 6.824 1 98.44 154 THR A N 1
ATOM 1179 C CA . THR A 1 154 ? 8.102 -9.414 7.461 1 98.44 154 THR A CA 1
ATOM 1180 C C . THR A 1 154 ? 8.977 -9.484 8.711 1 98.44 154 THR A C 1
ATOM 1182 O O . THR A 1 154 ? 9.422 -8.461 9.227 1 98.44 154 THR A O 1
ATOM 1185 N N . ALA A 1 155 ? 9.227 -10.695 9.203 1 97.69 155 ALA A N 1
ATOM 1186 C CA . ALA A 1 155 ? 10.109 -10.875 10.352 1 97.69 155 ALA A CA 1
ATOM 1187 C C . ALA A 1 155 ? 11.555 -10.523 9.992 1 97.69 155 ALA A C 1
ATOM 1189 O O . ALA A 1 155 ? 12.391 -10.32 10.875 1 97.69 155 ALA A O 1
ATOM 1190 N N . PHE A 1 156 ? 11.875 -10.461 8.695 1 98.06 156 PHE A N 1
ATOM 1191 C CA . PHE A 1 156 ? 13.227 -10.125 8.258 1 98.06 156 PHE A CA 1
ATOM 1192 C C . PHE A 1 156 ? 13.461 -8.617 8.328 1 98.06 156 PHE A C 1
ATOM 1194 O O . PHE A 1 156 ? 14.602 -8.164 8.227 1 98.06 156 PHE A O 1
ATOM 1201 N N . LEU A 1 157 ? 12.383 -7.809 8.43 1 98.12 157 LEU A N 1
ATOM 1202 C CA . LEU A 1 157 ? 12.531 -6.363 8.586 1 98.12 157 LEU A CA 1
ATOM 1203 C C . LEU A 1 157 ? 13.133 -6.02 9.945 1 98.12 157 LEU A C 1
ATOM 1205 O O . LEU A 1 157 ? 13.039 -6.809 10.883 1 98.12 157 LEU A O 1
ATOM 1209 N N . ASP A 1 158 ? 13.773 -4.863 10 1 97.19 158 ASP A N 1
ATOM 12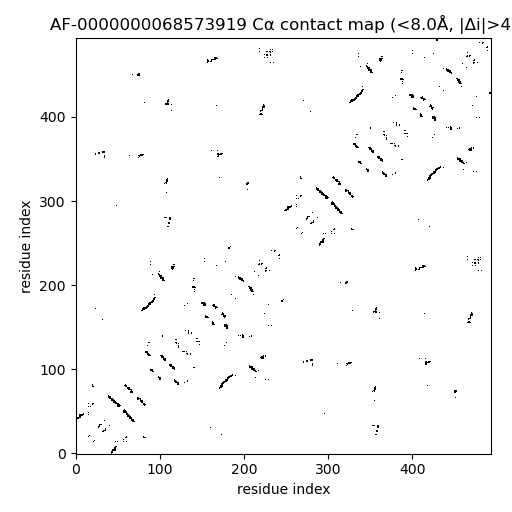10 C CA . ASP A 1 158 ? 14.312 -4.395 11.266 1 97.19 158 ASP A CA 1
ATOM 1211 C C . ASP A 1 158 ? 13.203 -4.191 12.297 1 97.19 158 ASP A C 1
ATOM 1213 O O . ASP A 1 158 ? 12.078 -3.822 11.938 1 97.19 158 ASP A O 1
ATOM 1217 N N . SER A 1 159 ? 13.539 -4.316 13.562 1 95 159 SER A N 1
ATOM 1218 C CA . SER A 1 159 ? 12.57 -4.191 14.641 1 95 159 SER A CA 1
ATOM 1219 C C . SER A 1 159 ? 11.953 -2.799 14.672 1 95 159 SER A C 1
ATOM 1221 O O . SER A 1 159 ? 10.797 -2.633 15.086 1 95 159 SER A O 1
ATOM 1223 N N . SER A 1 160 ? 12.641 -1.841 14.203 1 91.88 160 SER A N 1
ATOM 1224 C CA . SER A 1 160 ? 12.156 -0.464 14.18 1 91.88 160 SER A CA 1
ATOM 1225 C C . SER A 1 160 ? 10.953 -0.313 13.258 1 91.88 160 SER A C 1
ATOM 1227 O O . SER A 1 160 ? 10.203 0.661 13.367 1 91.88 160 SER A O 1
ATOM 1229 N N . THR A 1 161 ? 10.75 -1.283 12.352 1 94.69 161 THR A N 1
ATOM 1230 C CA . THR A 1 161 ? 9.625 -1.246 11.422 1 94.69 161 THR A CA 1
ATOM 1231 C C . THR A 1 161 ? 8.391 -1.894 12.039 1 94.69 161 THR A C 1
ATOM 1233 O O . THR A 1 161 ? 7.32 -1.91 11.43 1 94.69 161 THR A O 1
ATOM 1236 N N . GLY A 1 162 ? 8.578 -2.469 13.242 1 93.19 162 GLY A N 1
ATOM 1237 C CA . GLY A 1 162 ? 7.516 -3.287 13.805 1 93.19 162 GLY A CA 1
ATOM 1238 C C . GLY A 1 162 ? 7.309 -4.594 13.062 1 93.19 162 GLY A C 1
ATOM 1239 O O . GLY A 1 162 ? 6.332 -5.305 13.305 1 93.19 162 GLY A O 1
ATOM 1240 N N . CYS A 1 163 ? 8.188 -4.875 12.094 1 96.5 163 CYS A N 1
ATOM 1241 C CA . CYS A 1 163 ? 8.07 -6.055 11.242 1 96.5 163 CYS A CA 1
ATOM 1242 C C . CYS A 1 163 ? 6.727 -6.09 10.531 1 96.5 163 CYS A C 1
ATOM 1244 O O . CYS A 1 163 ? 6.047 -7.117 10.523 1 96.5 163 CYS A O 1
ATOM 1246 N N . ARG A 1 164 ? 6.371 -4.938 10.07 1 95 164 ARG A N 1
ATOM 1247 C CA . ARG A 1 164 ? 5.113 -4.789 9.352 1 95 164 ARG A CA 1
ATOM 1248 C C . ARG A 1 164 ? 5.328 -4.102 8 1 95 164 ARG A C 1
ATOM 1250 O O . ARG A 1 164 ? 6.414 -3.596 7.727 1 95 164 ARG A O 1
ATOM 1257 N N . PHE A 1 165 ? 4.367 -4.246 7.227 1 95.56 165 PHE A N 1
ATOM 1258 C CA . PHE A 1 165 ? 4.266 -3.609 5.918 1 95.56 165 PHE A CA 1
ATOM 1259 C C . PHE A 1 165 ? 3.141 -2.58 5.902 1 95.56 165 PHE A C 1
ATOM 1261 O O . PHE A 1 165 ? 1.987 -2.908 6.191 1 95.56 165 PHE A O 1
ATOM 1268 N N . PHE A 1 166 ? 3.459 -1.277 5.656 1 98.06 166 PHE A N 1
ATOM 1269 C CA . PHE A 1 166 ? 2.465 -0.212 5.609 1 98.06 166 PHE A CA 1
ATOM 1270 C C . PHE A 1 166 ? 2.172 0.195 4.172 1 98.06 166 PHE A C 1
ATOM 1272 O O . PHE A 1 166 ? 2.955 0.921 3.555 1 98.06 166 PHE A O 1
ATOM 1279 N N . PRO A 1 167 ? 1.052 -0.141 3.646 1 98.06 167 PRO A N 1
ATOM 1280 C CA . PRO A 1 167 ? 0.767 0.103 2.23 1 98.06 167 PRO A CA 1
ATOM 1281 C C . PRO A 1 167 ? 0.508 1.577 1.927 1 98.06 167 PRO A C 1
ATOM 1283 O O . PRO A 1 167 ? 0.933 2.08 0.883 1 98.06 167 PRO A O 1
ATOM 1286 N N . SER A 1 168 ? -0.185 2.297 2.764 1 97.69 168 SER A N 1
ATOM 1287 C CA . SER A 1 168 ? -0.596 3.676 2.514 1 97.69 168 SER A CA 1
ATOM 1288 C C . SER A 1 168 ? -0.583 4.496 3.797 1 97.69 168 SER A C 1
ATOM 1290 O O . SER A 1 168 ? -1.624 4.992 4.234 1 97.69 168 SER A O 1
ATOM 1292 N N . PRO A 1 169 ? 0.615 4.75 4.316 1 96.94 169 PRO A N 1
ATOM 1293 C CA . PRO A 1 169 ? 0.711 5.34 5.652 1 96.94 169 PRO A CA 1
ATOM 1294 C C . PRO A 1 169 ? 0.21 6.781 5.695 1 96.94 169 PRO A C 1
ATOM 1296 O O . PRO A 1 169 ? -0.046 7.316 6.777 1 96.94 169 PRO A O 1
ATOM 1299 N N . GLY A 1 170 ? 0.077 7.426 4.617 1 95.81 170 GLY A N 1
ATOM 1300 C CA . GLY A 1 170 ? -0.409 8.797 4.598 1 95.81 170 GLY A CA 1
ATOM 1301 C C . GLY A 1 170 ? -1.912 8.898 4.77 1 95.81 170 GLY A C 1
ATOM 1302 O O . GLY A 1 170 ? -2.438 9.984 5.043 1 95.81 170 GLY A O 1
ATOM 1303 N N . GLY A 1 171 ? -2.617 7.738 4.648 1 97.25 171 GLY A N 1
ATOM 1304 C CA . GLY A 1 171 ? -4.066 7.832 4.707 1 97.25 171 GLY A CA 1
ATOM 1305 C C . GLY A 1 171 ? -4.703 6.738 5.543 1 97.25 171 GLY A C 1
ATOM 1306 O O . GLY A 1 171 ? -5.855 6.859 5.957 1 97.25 171 GLY A O 1
ATOM 1307 N N . CYS A 1 172 ? -3.938 5.691 5.746 1 97.5 172 CYS A N 1
ATOM 1308 C CA . CYS A 1 172 ? -4.547 4.5 6.32 1 97.5 172 CYS A CA 1
ATOM 1309 C C . CYS A 1 172 ? -3.639 3.871 7.371 1 97.5 172 CYS A C 1
ATOM 1311 O O . CYS A 1 172 ? -2.414 3.959 7.27 1 97.5 172 CYS A O 1
ATOM 1313 N N . ASP A 1 173 ? -4.289 3.197 8.367 1 97.12 173 ASP A N 1
ATOM 1314 C CA . ASP A 1 173 ? -3.533 2.578 9.453 1 97.12 173 ASP A CA 1
ATOM 1315 C C . ASP A 1 173 ? -3.143 1.145 9.102 1 97.12 173 ASP A C 1
ATOM 1317 O O . ASP A 1 173 ? -2.494 0.461 9.898 1 97.12 173 ASP A O 1
ATOM 1321 N N . GLU A 1 174 ? -3.549 0.679 7.98 1 97.12 174 GLU A N 1
ATOM 1322 C CA . GLU A 1 174 ? -3.342 -0.713 7.594 1 97.12 174 GLU A CA 1
ATOM 1323 C C . GLU A 1 174 ? -1.884 -1.126 7.781 1 97.12 174 GLU A C 1
ATOM 1325 O O . GLU A 1 174 ? -0.971 -0.393 7.395 1 97.12 174 GLU A O 1
ATOM 1330 N N . GLU A 1 175 ? -1.675 -2.189 8.453 1 96.5 175 GLU A N 1
ATOM 1331 C CA . GLU A 1 175 ? -0.383 -2.854 8.586 1 96.5 175 GLU A CA 1
ATOM 1332 C C . GLU A 1 175 ? -0.49 -4.34 8.25 1 96.5 175 GLU A C 1
ATOM 1334 O O . GLU A 1 175 ? -1.408 -5.02 8.719 1 96.5 175 GLU A O 1
ATOM 1339 N N . ILE A 1 176 ? 0.383 -4.848 7.461 1 98 176 ILE A N 1
ATOM 1340 C CA . ILE A 1 176 ? 0.204 -6.18 6.891 1 98 176 ILE A CA 1
ATOM 1341 C C . ILE A 1 176 ? 1.419 -7.047 7.215 1 98 176 ILE A C 1
ATOM 1343 O O . ILE A 1 176 ? 2.561 -6.598 7.086 1 98 176 ILE A O 1
ATOM 1347 N N . SER A 1 177 ? 1.173 -8.234 7.684 1 98.12 177 SER A N 1
ATOM 1348 C CA . SER A 1 177 ? 2.193 -9.281 7.723 1 98.12 177 SER A CA 1
ATOM 1349 C C . SER A 1 177 ? 2.209 -10.086 6.43 1 98.12 177 SER A C 1
ATOM 1351 O O . SER A 1 177 ? 1.153 -10.438 5.895 1 98.12 177 SER A O 1
ATOM 1353 N N . ILE A 1 178 ? 3.369 -10.336 5.93 1 98.75 178 ILE A N 1
ATOM 1354 C CA . ILE A 1 178 ? 3.535 -11.094 4.695 1 98.75 178 ILE A CA 1
ATOM 1355 C C . ILE A 1 178 ? 4.16 -12.453 5.004 1 98.75 178 ILE A C 1
ATOM 1357 O O . ILE A 1 178 ? 5.277 -12.523 5.523 1 98.75 178 ILE A O 1
ATOM 1361 N N . PHE A 1 179 ? 3.486 -13.477 4.629 1 98.62 179 PHE A N 1
ATOM 1362 C CA . PHE A 1 179 ? 3.982 -14.836 4.836 1 98.62 179 PHE A CA 1
ATOM 1363 C C . PHE A 1 179 ? 4.332 -15.492 3.506 1 98.62 179 PHE A C 1
ATOM 1365 O O . PHE A 1 179 ? 3.865 -15.055 2.451 1 98.62 179 PHE A O 1
ATOM 1372 N N . LEU A 1 180 ? 5.164 -16.469 3.592 1 98.56 180 LEU A N 1
ATOM 1373 C CA . LEU A 1 180 ? 5.582 -17.297 2.459 1 98.56 180 LEU A CA 1
ATOM 1374 C C . LEU A 1 180 ? 5.281 -18.766 2.713 1 98.56 180 LEU A C 1
ATOM 1376 O O . LEU A 1 180 ? 5.523 -19.266 3.811 1 98.56 180 LEU A O 1
ATOM 1380 N N . TYR A 1 181 ? 4.676 -19.344 1.788 1 98.06 181 TYR A N 1
ATOM 1381 C CA . TYR A 1 181 ? 4.547 -20.797 1.729 1 98.06 181 TYR A CA 1
ATOM 1382 C C . TYR A 1 181 ? 5.195 -21.344 0.468 1 98.06 181 TYR A C 1
ATOM 1384 O O . TYR A 1 181 ? 5.016 -20.797 -0.623 1 98.06 181 TYR A O 1
ATOM 1392 N N . ARG A 1 182 ? 5.961 -22.406 0.602 1 96.69 182 ARG A N 1
ATOM 1393 C CA . ARG A 1 182 ? 6.566 -23.125 -0.512 1 96.69 182 ARG A CA 1
ATOM 1394 C C . ARG A 1 182 ? 6.199 -24.609 -0.473 1 96.69 182 ARG A C 1
ATOM 1396 O O . ARG A 1 182 ? 6.258 -25.234 0.583 1 96.69 182 ARG A O 1
ATOM 1403 N N . GLY A 1 183 ? 5.766 -25.062 -1.646 1 95.38 183 GLY A N 1
ATOM 1404 C CA . GLY A 1 183 ? 5.434 -26.484 -1.733 1 95.38 183 GLY A CA 1
ATOM 1405 C C . GLY A 1 183 ? 5.629 -27.047 -3.125 1 95.38 183 GLY A C 1
ATOM 1406 O O . GLY A 1 183 ? 5.688 -26.312 -4.105 1 95.38 183 GLY A O 1
ATOM 1407 N N . ARG A 1 184 ? 5.805 -28.438 -3.176 1 95.62 184 ARG A N 1
ATOM 1408 C CA . ARG A 1 184 ? 5.855 -29.172 -4.434 1 95.62 184 ARG A CA 1
ATOM 1409 C C . ARG A 1 184 ? 4.516 -29.844 -4.734 1 95.62 184 ARG A C 1
ATOM 1411 O O . ARG A 1 184 ? 3.883 -30.406 -3.84 1 95.62 184 ARG A O 1
ATOM 1418 N N . VAL A 1 185 ? 4.184 -29.625 -5.98 1 95.81 185 VAL A N 1
ATOM 1419 C CA . VAL A 1 185 ? 2.906 -30.219 -6.375 1 95.81 185 VAL A CA 1
ATOM 1420 C C . VAL A 1 185 ? 3.031 -30.828 -7.77 1 95.81 185 VAL A C 1
ATOM 1422 O O . VAL A 1 185 ? 3.961 -30.5 -8.516 1 95.81 185 VAL A O 1
ATOM 1425 N N . ASP A 1 186 ? 2.051 -31.688 -8.062 1 96.19 186 ASP A N 1
ATOM 1426 C CA . ASP A 1 186 ? 1.956 -32.219 -9.414 1 96.19 186 ASP A CA 1
ATOM 1427 C C . ASP A 1 186 ? 1.392 -31.188 -10.383 1 96.19 186 ASP A C 1
ATOM 1429 O O . ASP A 1 186 ? 0.677 -30.266 -9.969 1 96.19 186 ASP A O 1
ATOM 1433 N N . LYS A 1 187 ? 1.683 -31.375 -11.625 1 95.62 187 LYS A N 1
ATOM 1434 C CA . LYS A 1 187 ? 1.237 -30.469 -12.664 1 95.62 187 LYS A CA 1
ATOM 1435 C C . LYS A 1 187 ? -0.284 -30.359 -12.688 1 95.62 187 LYS A C 1
ATOM 1437 O O . LYS A 1 187 ? -0.831 -29.281 -12.977 1 95.62 187 LYS A O 1
ATOM 1442 N N . GLU A 1 188 ? -0.903 -31.422 -12.336 1 96 188 GLU A N 1
ATOM 1443 C CA . GLU A 1 188 ? -2.361 -31.453 -12.352 1 96 188 GLU A CA 1
ATOM 1444 C C . GLU A 1 188 ? -2.953 -30.469 -11.352 1 96 188 GLU A C 1
ATOM 1446 O O . GLU A 1 188 ? -4.008 -29.891 -11.602 1 96 188 GLU A O 1
ATOM 1451 N N . ILE A 1 189 ? -2.307 -30.266 -10.289 1 95.25 189 ILE A N 1
ATOM 1452 C CA . ILE A 1 189 ? -2.773 -29.344 -9.258 1 95.25 189 ILE A CA 1
ATOM 1453 C C . ILE A 1 189 ? -2.707 -27.906 -9.781 1 95.25 189 ILE A C 1
ATOM 1455 O O . ILE A 1 189 ? -3.621 -27.109 -9.555 1 95.25 189 ILE A O 1
ATOM 1459 N N . ILE A 1 190 ? -1.646 -27.625 -10.492 1 95.94 190 ILE A N 1
ATOM 1460 C CA . ILE A 1 190 ? -1.487 -26.312 -11.086 1 95.94 190 ILE A CA 1
ATOM 1461 C C . ILE A 1 190 ? -2.648 -26.031 -12.039 1 95.94 190 ILE A C 1
ATOM 1463 O O . ILE A 1 190 ? -3.264 -24.953 -11.984 1 95.94 190 ILE A O 1
ATOM 1467 N N . THR A 1 191 ? -2.949 -26.984 -12.82 1 95.56 191 THR A N 1
ATOM 1468 C CA . THR A 1 191 ? -4.012 -26.859 -13.812 1 95.56 191 THR A CA 1
ATOM 1469 C C . THR A 1 191 ? -5.371 -26.703 -13.133 1 95.56 191 THR A C 1
ATOM 1471 O O . THR A 1 191 ? -6.207 -25.922 -13.578 1 95.56 191 THR A O 1
ATOM 1474 N N . GLN A 1 192 ? -5.551 -27.406 -12.07 1 95.88 192 GLN A N 1
ATOM 1475 C CA . GLN A 1 192 ? -6.816 -27.375 -11.352 1 95.88 192 GLN A CA 1
ATOM 1476 C C . GLN A 1 192 ? -7.012 -26.047 -10.641 1 95.88 192 GLN A C 1
ATOM 1478 O O . GLN A 1 192 ? -8.141 -25.562 -10.516 1 95.88 192 GLN A O 1
ATOM 1483 N N . LEU A 1 193 ? -5.984 -25.516 -10.18 1 96.06 193 LEU A N 1
ATOM 1484 C CA . LEU A 1 193 ? -6.039 -24.25 -9.453 1 96.06 193 LEU A CA 1
ATOM 1485 C C . LEU A 1 193 ? -6.359 -23.094 -10.391 1 96.06 193 LEU A C 1
ATOM 1487 O O . LEU A 1 193 ? -7.152 -22.219 -10.039 1 96.06 193 LEU A O 1
ATOM 1491 N N . HIS A 1 194 ? -5.75 -23.141 -11.562 1 95.31 194 HIS A N 1
ATOM 1492 C CA . HIS A 1 194 ? -5.895 -22.016 -12.484 1 95.31 194 HIS A CA 1
ATOM 1493 C C . HIS A 1 194 ? -7.34 -21.891 -12.961 1 95.31 194 HIS A C 1
ATOM 1495 O O . HIS A 1 194 ? -7.883 -22.797 -13.586 1 95.31 194 HIS A O 1
ATOM 1501 N N . GLY A 1 195 ? -7.961 -20.734 -12.609 1 93.88 195 GLY A N 1
ATOM 1502 C CA . GLY A 1 195 ? -9.32 -20.453 -13.062 1 93.88 195 GLY A CA 1
ATOM 1503 C C . GLY A 1 195 ? -10.375 -20.906 -12.07 1 93.88 195 GLY A C 1
ATOM 1504 O O . GLY A 1 195 ? -11.562 -20.609 -12.258 1 93.88 195 GLY A O 1
ATOM 1505 N N . LYS A 1 196 ? -9.938 -21.547 -11.07 1 94.25 196 LYS A N 1
ATOM 1506 C CA . LYS A 1 196 ? -10.883 -21.984 -10.047 1 94.25 196 LYS A CA 1
ATOM 1507 C C . LYS A 1 196 ? -11.617 -20.812 -9.43 1 94.25 196 LYS A C 1
ATOM 1509 O O . LYS A 1 196 ? -11.008 -19.766 -9.141 1 94.25 196 LYS A O 1
ATOM 1514 N N . GLU A 1 197 ? -12.898 -20.938 -9.352 1 93 197 GLU A N 1
ATOM 1515 C CA . GLU A 1 197 ? -13.703 -19.906 -8.688 1 93 197 GLU A CA 1
ATOM 1516 C C . GLU A 1 197 ? -13.891 -20.234 -7.211 1 93 197 GLU A C 1
ATOM 1518 O O . GLU A 1 197 ? -14.195 -21.375 -6.852 1 93 197 GLU A O 1
ATOM 1523 N N . THR A 1 198 ? -13.578 -19.25 -6.379 1 92.94 198 THR A N 1
ATOM 1524 C CA . THR A 1 198 ? -13.633 -19.438 -4.93 1 92.94 198 THR A CA 1
ATOM 1525 C C . THR A 1 198 ? -14.188 -18.188 -4.25 1 92.94 198 THR A C 1
ATOM 1527 O O . THR A 1 198 ? -14.758 -17.312 -4.91 1 92.94 198 THR A O 1
ATOM 1530 N N . GLY A 1 199 ? -14.062 -18.141 -2.912 1 88 199 GLY A N 1
ATOM 1531 C CA . GLY A 1 199 ? -14.555 -17 -2.146 1 88 199 GLY A CA 1
ATOM 1532 C C . GLY A 1 199 ? -15.891 -17.281 -1.479 1 88 199 GLY A C 1
ATOM 1533 O O . GLY A 1 199 ? -16.594 -18.219 -1.842 1 88 199 GLY A O 1
ATOM 1534 N N . LEU A 1 200 ? -16.141 -16.484 -0.535 1 84.31 200 LEU A N 1
ATOM 1535 C CA . LEU A 1 200 ? -17.422 -16.594 0.157 1 84.31 200 LEU A CA 1
ATOM 1536 C C . LEU A 1 200 ? -18.516 -15.875 -0.619 1 84.31 200 LEU A C 1
ATOM 1538 O O . LEU A 1 200 ? -18.734 -14.672 -0.429 1 84.31 200 LEU A O 1
ATOM 1542 N N . ARG A 1 201 ? -19.297 -16.547 -1.334 1 78.25 201 ARG A N 1
ATOM 1543 C CA . ARG A 1 201 ? -20.312 -15.977 -2.217 1 78.25 201 ARG A CA 1
ATOM 1544 C C . ARG A 1 201 ? -21.359 -15.203 -1.424 1 78.25 201 ARG A C 1
ATOM 1546 O O . ARG A 1 201 ? -21.844 -14.172 -1.878 1 78.25 201 ARG A O 1
ATOM 1553 N N . ASP A 1 202 ? -21.562 -15.68 -0.251 1 78.19 202 ASP A N 1
ATOM 1554 C CA . ASP A 1 202 ? -22.547 -15.023 0.601 1 78.19 202 ASP A CA 1
ATOM 1555 C C . ASP A 1 202 ? -22.094 -13.617 0.997 1 78.19 202 ASP A C 1
ATOM 1557 O O . ASP A 1 202 ? -22.906 -12.781 1.378 1 78.19 202 ASP A O 1
ATOM 1561 N N . HIS A 1 203 ? -20.844 -13.422 0.805 1 77.94 203 HIS A N 1
ATOM 1562 C CA . HIS A 1 203 ? -20.312 -12.117 1.163 1 77.94 203 HIS A CA 1
ATOM 1563 C C . HIS A 1 203 ? -19.984 -11.297 -0.08 1 77.94 203 HIS A C 1
ATOM 1565 O O . HIS A 1 203 ? -19.328 -10.25 0.013 1 77.94 203 HIS A O 1
ATOM 1571 N N . GLY A 1 204 ? -20.422 -11.867 -1.22 1 78.38 204 GLY A N 1
ATOM 1572 C CA . GLY A 1 204 ? -20.172 -11.141 -2.457 1 78.38 204 GLY A CA 1
ATOM 1573 C C . GLY A 1 204 ? -18.719 -11.211 -2.902 1 78.38 204 GLY A C 1
ATOM 1574 O O . GLY A 1 204 ? -18.266 -10.344 -3.648 1 78.38 204 GLY A O 1
ATOM 1575 N N . GLU A 1 205 ? -18.031 -12.109 -2.322 1 83.81 205 GLU A N 1
ATOM 1576 C CA . GLU A 1 205 ? -16.641 -12.297 -2.701 1 83.81 205 GLU A CA 1
ATOM 1577 C C . GLU A 1 205 ? -16.5 -13.25 -3.887 1 83.81 205 GLU A C 1
ATOM 1579 O O . GLU A 1 205 ? -16.625 -14.461 -3.727 1 83.81 205 GLU A O 1
ATOM 1584 N N . LEU A 1 206 ? -16.297 -12.703 -5.051 1 86.75 206 LEU A N 1
ATOM 1585 C CA . LEU A 1 206 ? -16.109 -13.438 -6.293 1 86.75 206 LEU A CA 1
ATOM 1586 C C . LEU A 1 206 ? -14.625 -13.469 -6.676 1 86.75 206 LEU A C 1
ATOM 1588 O O . LEU A 1 206 ? -14.086 -12.477 -7.168 1 86.75 206 LEU A O 1
ATOM 1592 N N . ILE A 1 207 ? -14.07 -14.617 -6.414 1 93.75 207 ILE A N 1
ATOM 1593 C CA . ILE A 1 207 ? -12.633 -14.734 -6.586 1 93.75 207 ILE A CA 1
ATOM 1594 C C . ILE A 1 207 ? -12.32 -15.797 -7.641 1 93.75 207 ILE A C 1
ATOM 1596 O O . ILE A 1 207 ? -12.953 -16.859 -7.672 1 93.75 207 ILE A O 1
ATOM 1600 N N . LYS A 1 208 ? -11.516 -15.461 -8.516 1 95.56 208 LYS A N 1
ATOM 1601 C CA . LYS A 1 208 ? -10.938 -16.422 -9.453 1 95.56 208 LYS A CA 1
ATOM 1602 C C . LYS A 1 208 ? -9.453 -16.641 -9.172 1 95.56 208 LYS A C 1
ATOM 1604 O O . LYS A 1 208 ? -8.68 -15.68 -9.109 1 95.56 208 LYS A O 1
ATOM 1609 N N . VAL A 1 209 ? -9.078 -17.859 -9.023 1 98.31 209 VAL A N 1
ATOM 1610 C CA . VAL A 1 209 ? -7.688 -18.188 -8.734 1 98.31 209 VAL A CA 1
ATOM 1611 C C . VAL A 1 209 ? -6.871 -18.156 -10.023 1 98.31 209 VAL A C 1
ATOM 1613 O O . VAL A 1 209 ? -7.328 -18.609 -11.07 1 98.31 209 VAL A O 1
ATOM 1616 N N . ARG A 1 210 ? -5.711 -17.594 -9.953 1 98.25 210 ARG A N 1
ATOM 1617 C CA . ARG A 1 210 ? -4.754 -17.547 -11.055 1 98.25 210 ARG A CA 1
ATOM 1618 C C . ARG A 1 210 ? -3.389 -18.062 -10.625 1 98.25 210 ARG A C 1
ATOM 1620 O O . ARG A 1 210 ? -2.934 -17.781 -9.516 1 98.25 210 ARG A O 1
ATOM 1627 N N . VAL A 1 211 ? -2.83 -18.812 -11.461 1 98.31 211 VAL A N 1
ATOM 1628 C CA . VAL A 1 211 ? -1.472 -19.297 -11.242 1 98.31 211 VAL A CA 1
ATOM 1629 C C . VAL A 1 211 ? -0.54 -18.734 -12.305 1 98.31 211 VAL A C 1
ATOM 1631 O O . VAL A 1 211 ? -0.817 -18.844 -13.5 1 98.31 211 VAL A O 1
ATOM 1634 N N . VAL A 1 212 ? 0.539 -18.078 -11.828 1 98.19 212 VAL A N 1
ATOM 1635 C CA . VAL A 1 212 ? 1.467 -17.438 -12.758 1 98.19 212 VAL A CA 1
ATOM 1636 C C . VAL A 1 212 ? 2.893 -17.906 -12.461 1 98.19 212 VAL A C 1
ATOM 1638 O O . VAL A 1 212 ? 3.25 -18.125 -11.297 1 98.19 212 VAL A O 1
ATOM 1641 N N . PRO A 1 213 ? 3.736 -18.109 -13.539 1 98.44 213 PRO A N 1
ATOM 1642 C CA . PRO A 1 213 ? 5.148 -18.344 -13.227 1 98.44 213 PRO A CA 1
ATOM 1643 C C . PRO A 1 213 ? 5.75 -17.266 -12.344 1 98.44 213 PRO A C 1
ATOM 1645 O O . PRO A 1 213 ? 5.516 -16.078 -12.57 1 98.44 213 PRO A O 1
ATOM 1648 N N . TYR A 1 214 ? 6.523 -17.688 -11.359 1 98.56 214 TYR A N 1
ATOM 1649 C CA . TYR A 1 214 ? 7.117 -16.734 -10.43 1 98.56 214 TYR A CA 1
ATOM 1650 C C . TYR A 1 214 ? 7.953 -15.695 -11.164 1 98.56 214 TYR A C 1
ATOM 1652 O O . TYR A 1 214 ? 7.918 -14.508 -10.828 1 98.56 214 TYR A O 1
ATOM 1660 N N . LYS A 1 215 ? 8.625 -16.094 -12.141 1 97.88 215 LYS A N 1
ATOM 1661 C CA . LYS A 1 215 ? 9.516 -15.195 -12.875 1 97.88 215 LYS A CA 1
ATOM 1662 C C . LYS A 1 215 ? 8.742 -14.047 -13.508 1 97.88 215 LYS A C 1
ATOM 1664 O O . LYS A 1 215 ? 9.312 -13 -13.836 1 97.88 215 LYS A O 1
ATOM 1669 N N . LYS A 1 216 ? 7.406 -14.195 -13.648 1 98.19 216 LYS A N 1
ATOM 1670 C CA . LYS A 1 216 ? 6.574 -13.18 -14.289 1 98.19 216 LYS A CA 1
ATOM 1671 C C . LYS A 1 216 ? 5.723 -12.438 -13.266 1 98.19 216 LYS A C 1
ATOM 1673 O O . LYS A 1 216 ? 5.055 -11.461 -13.594 1 98.19 216 LYS A O 1
ATOM 1678 N N . LEU A 1 217 ? 5.742 -12.867 -12.062 1 98.75 217 LEU A N 1
ATOM 1679 C CA . LEU A 1 217 ? 4.855 -12.344 -11.023 1 98.75 217 LEU A CA 1
ATOM 1680 C C . LEU A 1 217 ? 4.992 -10.836 -10.898 1 98.75 217 LEU A C 1
ATOM 1682 O O . LEU A 1 217 ? 3.994 -10.109 -10.914 1 98.75 217 LEU A O 1
ATOM 1686 N N . TRP A 1 218 ? 6.215 -10.32 -10.867 1 98.44 218 TRP A N 1
ATOM 1687 C CA . TRP A 1 218 ? 6.484 -8.914 -10.586 1 98.44 218 TRP A CA 1
ATOM 1688 C C . TRP A 1 218 ? 5.941 -8.023 -11.695 1 98.44 218 TRP A C 1
ATOM 1690 O O . TRP A 1 218 ? 5.656 -6.848 -11.469 1 98.44 218 TRP A O 1
ATOM 1700 N N . ARG A 1 219 ? 5.684 -8.578 -12.859 1 98.25 219 ARG A N 1
ATOM 1701 C CA . ARG A 1 219 ? 5.203 -7.781 -13.984 1 98.25 219 ARG A CA 1
ATOM 1702 C C . ARG A 1 219 ? 3.684 -7.855 -14.094 1 98.25 219 ARG A C 1
ATOM 1704 O O . ARG A 1 219 ? 3.049 -6.93 -14.609 1 98.25 219 ARG A O 1
ATOM 1711 N N . THR A 1 220 ? 3.16 -8.906 -13.602 1 98.12 220 THR A N 1
ATOM 1712 C CA . THR A 1 220 ? 1.793 -9.258 -13.969 1 98.12 220 THR A CA 1
ATOM 1713 C C . THR A 1 220 ? 0.794 -8.609 -13.016 1 98.12 220 THR A C 1
ATOM 1715 O O . THR A 1 220 ? -0.411 -8.609 -13.273 1 98.12 220 THR A O 1
ATOM 1718 N N . THR A 1 221 ? 1.279 -8.039 -11.898 1 98.19 221 THR A N 1
ATOM 1719 C CA . THR A 1 221 ? 0.326 -7.527 -10.922 1 98.19 221 THR A CA 1
ATOM 1720 C C . THR A 1 221 ? 0.753 -6.152 -10.414 1 98.19 221 THR A C 1
ATOM 1722 O O . THR A 1 221 ? 1.946 -5.883 -10.266 1 98.19 221 THR A O 1
ATOM 1725 N N . ALA A 1 222 ? -0.262 -5.352 -10.125 1 97 222 ALA A N 1
ATOM 1726 C CA . ALA A 1 222 ? -0.087 -4.023 -9.539 1 97 222 ALA A CA 1
ATOM 1727 C C . ALA A 1 222 ? -0.217 -4.07 -8.016 1 97 222 ALA A C 1
ATOM 1729 O O . ALA A 1 222 ? -0.128 -3.039 -7.348 1 97 222 ALA A O 1
ATOM 1730 N N . ASP A 1 223 ? -0.383 -5.215 -7.461 1 98.44 223 ASP A N 1
ATOM 1731 C CA . ASP A 1 223 ? -0.652 -5.434 -6.043 1 98.44 223 ASP A CA 1
ATOM 1732 C C . ASP A 1 223 ? 0.585 -5.141 -5.199 1 98.44 223 ASP A C 1
ATOM 1734 O O . ASP A 1 223 ? 1.614 -5.805 -5.344 1 98.44 223 ASP A O 1
ATOM 1738 N N . ALA A 1 224 ? 0.438 -4.219 -4.289 1 98.56 224 ALA A N 1
ATOM 1739 C CA . ALA A 1 224 ? 1.545 -3.852 -3.41 1 98.56 224 ALA A CA 1
ATOM 1740 C C . ALA A 1 224 ? 2.035 -5.059 -2.615 1 98.56 224 ALA A C 1
ATOM 1742 O O . ALA A 1 224 ? 3.238 -5.215 -2.393 1 98.56 224 ALA A O 1
ATOM 1743 N N . LYS A 1 225 ? 1.131 -5.898 -2.172 1 98.75 225 LYS A N 1
ATOM 1744 C CA . LYS A 1 225 ? 1.496 -7.07 -1.383 1 98.75 225 LYS A CA 1
ATOM 1745 C C . LYS A 1 225 ? 2.436 -7.988 -2.164 1 98.75 225 LYS A C 1
ATOM 1747 O O . LYS A 1 225 ? 3.438 -8.461 -1.625 1 98.75 225 LYS A O 1
ATOM 1752 N N . ALA A 1 226 ? 2.117 -8.172 -3.408 1 98.81 226 ALA A N 1
ATOM 1753 C CA . ALA A 1 226 ? 2.914 -9.07 -4.242 1 98.81 226 ALA A CA 1
ATOM 1754 C C . ALA A 1 226 ? 4.316 -8.508 -4.465 1 98.81 226 ALA A C 1
ATOM 1756 O O . ALA A 1 226 ? 5.309 -9.219 -4.316 1 98.81 226 ALA A O 1
ATOM 1757 N N . LEU A 1 227 ? 4.379 -7.258 -4.812 1 98.81 227 LEU A N 1
ATOM 1758 C CA . LEU A 1 227 ? 5.676 -6.652 -5.09 1 98.81 227 LEU A CA 1
ATOM 1759 C C . LEU A 1 227 ? 6.531 -6.598 -3.828 1 98.81 227 LEU A C 1
ATOM 1761 O O . LEU A 1 227 ? 7.734 -6.871 -3.875 1 98.81 227 LEU A O 1
ATOM 1765 N N . ALA A 1 228 ? 5.887 -6.262 -2.73 1 98.81 228 ALA A N 1
ATOM 1766 C CA . ALA A 1 228 ? 6.625 -6.266 -1.469 1 98.81 228 ALA A CA 1
ATOM 1767 C C . ALA A 1 228 ? 7.125 -7.668 -1.132 1 98.81 228 ALA A C 1
ATOM 1769 O O . ALA A 1 228 ? 8.258 -7.832 -0.678 1 98.81 228 ALA A O 1
ATOM 1770 N N . ALA A 1 229 ? 6.281 -8.656 -1.325 1 98.88 229 ALA A N 1
ATOM 1771 C CA . ALA A 1 229 ? 6.68 -10.039 -1.062 1 98.88 229 ALA A CA 1
ATOM 1772 C C . ALA A 1 229 ? 7.863 -10.445 -1.935 1 98.88 229 ALA A C 1
ATOM 1774 O O . ALA A 1 229 ? 8.789 -11.109 -1.463 1 98.88 229 ALA A O 1
ATOM 1775 N N . VAL A 1 230 ? 7.863 -10.039 -3.188 1 98.88 230 VAL A N 1
ATOM 1776 C CA . VAL A 1 230 ? 8.961 -10.328 -4.105 1 98.88 230 VAL A CA 1
ATOM 1777 C C . VAL A 1 230 ? 10.242 -9.672 -3.6 1 98.88 230 VAL A C 1
ATOM 1779 O O . VAL A 1 230 ? 11.305 -10.305 -3.582 1 98.88 230 VAL A O 1
ATOM 1782 N N . ALA A 1 231 ? 10.133 -8.43 -3.182 1 98.88 231 ALA A N 1
ATOM 1783 C CA . ALA A 1 231 ? 11.305 -7.738 -2.654 1 98.88 231 ALA A CA 1
ATOM 1784 C C . ALA A 1 231 ? 11.898 -8.484 -1.464 1 98.88 231 ALA A C 1
ATOM 1786 O O . ALA A 1 231 ? 13.102 -8.758 -1.429 1 98.88 231 ALA A O 1
ATOM 1787 N N . LEU A 1 232 ? 11.023 -8.82 -0.536 1 98.75 232 LEU A N 1
ATOM 1788 C CA . LEU A 1 232 ? 11.492 -9.492 0.672 1 98.75 232 LEU A CA 1
ATOM 1789 C C . LEU A 1 232 ? 12.086 -10.852 0.34 1 98.75 232 LEU A C 1
ATOM 1791 O O . LEU A 1 232 ? 13.148 -11.219 0.859 1 98.75 232 LEU A O 1
ATOM 1795 N N . LEU A 1 233 ? 11.422 -11.547 -0.518 1 98.62 233 LEU A N 1
ATOM 1796 C CA . LEU A 1 233 ? 11.891 -12.875 -0.9 1 98.62 233 LEU A CA 1
ATOM 1797 C C . LEU A 1 233 ? 13.25 -12.797 -1.596 1 98.62 233 LEU A C 1
ATOM 1799 O O . LEU A 1 233 ? 14.188 -13.5 -1.221 1 98.62 233 LEU A O 1
ATOM 1803 N N . GLU A 1 234 ? 13.328 -11.945 -2.604 1 98.25 234 GLU A N 1
ATOM 1804 C CA . GLU A 1 234 ? 14.555 -11.844 -3.393 1 98.25 234 GLU A CA 1
ATOM 1805 C C . GLU A 1 234 ? 15.719 -11.359 -2.535 1 98.25 234 GLU A C 1
ATOM 1807 O O . GLU A 1 234 ? 16.812 -11.914 -2.613 1 98.25 234 GLU A O 1
ATOM 1812 N N . MET A 1 235 ? 15.5 -10.367 -1.716 1 98.31 235 MET A N 1
ATOM 1813 C CA . MET A 1 235 ? 16.578 -9.805 -0.916 1 98.31 235 MET A CA 1
ATOM 1814 C C . MET A 1 235 ? 17 -10.766 0.194 1 98.31 235 MET A C 1
ATOM 1816 O O . MET A 1 235 ? 18.188 -10.914 0.484 1 98.31 235 MET A O 1
ATOM 1820 N N . ALA A 1 236 ? 16.016 -11.383 0.808 1 98 236 ALA A N 1
ATOM 1821 C CA . ALA A 1 236 ? 16.344 -12.375 1.831 1 98 236 ALA A CA 1
ATOM 1822 C C . ALA A 1 236 ? 17.125 -13.539 1.237 1 98 236 ALA A C 1
ATOM 1824 O O . ALA A 1 236 ? 18.016 -14.086 1.884 1 98 236 ALA A O 1
ATOM 1825 N N . THR A 1 237 ? 16.75 -13.938 0.044 1 96.75 237 THR A N 1
ATOM 1826 C CA . THR A 1 237 ? 17.469 -15.008 -0.64 1 96.75 237 THR A CA 1
ATOM 1827 C C . THR A 1 237 ? 18.906 -14.602 -0.913 1 96.75 237 THR A C 1
ATOM 1829 O O . THR A 1 237 ? 19.828 -15.383 -0.678 1 96.75 237 THR A O 1
ATOM 1832 N N . LYS A 1 238 ? 19.078 -13.391 -1.372 1 96 238 LYS A N 1
ATOM 1833 C CA . LYS A 1 238 ? 20.422 -12.875 -1.654 1 96 238 LYS A CA 1
ATOM 1834 C C . LYS A 1 238 ? 21.281 -12.891 -0.403 1 96 238 LYS A C 1
ATOM 1836 O O . LYS A 1 238 ? 22.484 -13.156 -0.484 1 96 238 LYS A O 1
ATOM 1841 N N . GLU A 1 239 ? 20.672 -12.734 0.713 1 96.81 239 GLU A N 1
ATOM 1842 C CA . GLU A 1 239 ? 21.438 -12.656 1.962 1 96.81 239 GLU A CA 1
ATOM 1843 C C . GLU A 1 239 ? 21.484 -14.016 2.658 1 96.81 239 GLU A C 1
ATOM 1845 O O . GLU A 1 239 ? 22.062 -14.141 3.74 1 96.81 239 GLU A O 1
ATOM 1850 N N . GLY A 1 240 ? 20.891 -15.031 2.127 1 96.12 240 GLY A N 1
ATOM 1851 C CA . GLY A 1 240 ? 20.922 -16.375 2.684 1 96.12 240 GLY A CA 1
ATOM 1852 C C . GLY A 1 240 ? 20.094 -16.516 3.949 1 96.12 240 GLY A C 1
ATOM 1853 O O . GLY A 1 240 ? 20.438 -17.281 4.84 1 96.12 240 GLY A O 1
ATOM 1854 N N . LEU A 1 241 ? 18.984 -15.727 3.977 1 95.81 241 LEU A N 1
ATOM 1855 C CA . LEU A 1 241 ? 18.219 -15.695 5.215 1 95.81 241 LEU A CA 1
ATOM 1856 C C . LEU A 1 241 ? 17.031 -16.656 5.148 1 95.81 241 LEU A C 1
ATOM 1858 O O . LEU A 1 241 ? 16.469 -17.016 6.18 1 95.81 241 LEU A O 1
ATOM 1862 N N . LEU A 1 242 ? 16.672 -16.984 3.949 1 94 242 LEU A N 1
ATOM 1863 C CA . LEU A 1 242 ? 15.484 -17.812 3.789 1 94 242 LEU A CA 1
ATOM 1864 C C . LEU A 1 242 ? 15.781 -19.266 4.168 1 94 242 LEU A C 1
ATOM 1866 O O . LEU A 1 242 ? 16.812 -19.812 3.771 1 94 242 LEU A O 1
ATOM 1870 N N . PRO A 1 243 ? 14.961 -19.812 4.938 1 89.62 243 PRO A N 1
ATOM 1871 C CA . PRO A 1 243 ? 15.133 -21.234 5.207 1 89.62 243 PRO A CA 1
ATOM 1872 C C . PRO A 1 243 ? 14.977 -22.094 3.953 1 89.62 243 PRO A C 1
ATOM 1874 O O . PRO A 1 243 ? 14.375 -21.656 2.971 1 89.62 243 PRO A O 1
ATOM 1877 N N . PRO A 1 244 ? 15.602 -23.25 4.031 1 82.19 244 PRO A N 1
ATOM 1878 C CA . PRO A 1 244 ? 15.453 -24.156 2.883 1 82.19 244 PRO A CA 1
ATOM 1879 C C . PRO A 1 244 ? 14.008 -24.547 2.621 1 82.19 244 PRO A C 1
ATOM 1881 O O . PRO A 1 244 ? 13.188 -24.578 3.547 1 82.19 244 PRO A O 1
ATOM 1884 N N . SER A 1 245 ? 13.75 -24.688 1.354 1 77.12 245 SER A N 1
ATOM 1885 C CA . SER A 1 245 ? 12.414 -25.141 0.975 1 77.12 245 SER A CA 1
ATOM 1886 C C . SER A 1 245 ? 12.141 -26.547 1.507 1 77.12 245 SER A C 1
ATOM 1888 O O . SER A 1 245 ? 13.047 -27.375 1.594 1 77.12 245 SER A O 1
ATOM 1890 N N . PRO A 1 246 ? 10.773 -26.609 1.945 1 63.91 246 PRO A N 1
ATOM 1891 C CA . PRO A 1 246 ? 10.453 -27.953 2.41 1 63.91 246 PRO A CA 1
ATOM 1892 C C . PRO A 1 246 ? 10.586 -29 1.309 1 63.91 246 PRO A C 1
ATOM 1894 O O . PRO A 1 246 ? 10.367 -28.703 0.133 1 63.91 246 PRO A O 1
ATOM 1897 N N . THR A 1 247 ? 11.367 -30.156 1.485 1 55.28 247 THR A N 1
ATOM 1898 C CA . THR A 1 247 ? 11.516 -31.312 0.607 1 55.28 247 THR A CA 1
ATOM 1899 C C . THR A 1 247 ? 10.188 -32.031 0.432 1 55.28 247 THR A C 1
ATOM 1901 O O . THR A 1 247 ? 9.375 -32.094 1.359 1 55.28 247 THR A O 1
ATOM 1904 N N . MET B 1 1 ? -28.875 2.246 -15.32 1 25.28 1 MET B N 1
ATOM 1905 C CA . MET B 1 1 ? -29.125 3.637 -14.961 1 25.28 1 MET B CA 1
ATOM 1906 C C . MET B 1 1 ? -28.906 3.859 -13.469 1 25.28 1 MET B C 1
ATOM 1908 O O . MET B 1 1 ? -29.531 3.207 -12.633 1 25.28 1 MET B O 1
ATOM 1912 N N . TRP B 1 2 ? -27.656 4.062 -13.031 1 32.09 2 TRP B N 1
ATOM 1913 C CA . TRP B 1 2 ? -27.375 4.281 -11.617 1 32.09 2 TRP B CA 1
ATOM 1914 C C . TRP B 1 2 ? -28.172 5.453 -11.07 1 32.09 2 TRP B C 1
ATOM 1916 O O . TRP B 1 2 ? -28.359 6.465 -11.758 1 32.09 2 TRP B O 1
ATOM 1926 N N . SER B 1 3 ? -29.203 5.164 -10.289 1 33.12 3 SER B N 1
ATOM 1927 C CA . SER B 1 3 ? -30 6.215 -9.656 1 33.12 3 SER B CA 1
ATOM 1928 C C . SER B 1 3 ? -29.094 7.184 -8.891 1 33.12 3 SER B C 1
ATOM 1930 O O . SER B 1 3 ? -27.953 6.859 -8.555 1 33.12 3 SER B O 1
ATOM 1932 N N . GLY B 1 4 ? -29.672 8.273 -8.367 1 35.38 4 GLY B N 1
ATOM 1933 C CA . GLY B 1 4 ? -29.25 9.539 -7.785 1 35.38 4 GLY B CA 1
ATOM 1934 C C . GLY B 1 4 ? -28.328 9.375 -6.598 1 35.38 4 GLY B C 1
ATOM 1935 O O . GLY B 1 4 ? -28.219 8.289 -6.027 1 35.38 4 GLY B O 1
ATOM 1936 N N . ILE B 1 5 ? -27.25 10.133 -6.582 1 44.44 5 ILE B N 1
ATOM 1937 C CA . ILE B 1 5 ? -26.328 10.477 -5.508 1 44.44 5 ILE B CA 1
ATOM 1938 C C . ILE B 1 5 ? -27.109 10.938 -4.281 1 44.44 5 ILE B C 1
ATOM 1940 O O . ILE B 1 5 ? -27.938 11.852 -4.367 1 44.44 5 ILE B O 1
ATOM 1944 N N . ASP B 1 6 ? -27.422 10.047 -3.416 1 42.34 6 ASP B N 1
ATOM 1945 C CA . ASP B 1 6 ? -27.906 10.594 -2.154 1 42.34 6 ASP B CA 1
ATOM 1946 C C . ASP B 1 6 ? -26.766 11.227 -1.358 1 42.34 6 ASP B C 1
ATOM 1948 O O . ASP B 1 6 ? -25.859 10.531 -0.908 1 42.34 6 ASP B O 1
ATOM 1952 N N . SER B 1 7 ? -26.453 12.406 -1.67 1 42.09 7 SER B N 1
ATOM 1953 C CA . SER B 1 7 ? -25.422 13.117 -0.908 1 42.09 7 SER B CA 1
ATOM 1954 C C . SER B 1 7 ? -25.953 13.547 0.46 1 42.09 7 SER B C 1
ATOM 1956 O O . SER B 1 7 ? -26.844 14.398 0.553 1 42.09 7 SER B O 1
ATOM 1958 N N . GLY B 1 8 ? -26.344 12.734 1.269 1 41.5 8 GLY B N 1
ATOM 1959 C CA . GLY B 1 8 ? -26.672 13.289 2.574 1 41.5 8 GLY B CA 1
ATOM 1960 C C . GLY B 1 8 ? -25.75 14.406 3.006 1 41.5 8 GLY B C 1
ATOM 1961 O O . GLY B 1 8 ? -25.875 14.922 4.117 1 41.5 8 GLY B O 1
ATOM 1962 N N . PHE B 1 9 ? -24.547 14.484 2.449 1 41.53 9 PHE B N 1
ATOM 1963 C CA . PHE B 1 9 ? -23.641 15.555 2.842 1 41.53 9 PHE B CA 1
ATOM 1964 C C . PHE B 1 9 ? -24.016 16.859 2.143 1 41.53 9 PHE B C 1
ATOM 1966 O O . PHE B 1 9 ? -24.141 16.891 0.918 1 41.53 9 PHE B O 1
ATOM 1973 N N . GLN B 1 10 ? -24.828 17.641 2.75 1 40.16 10 GLN B N 1
ATOM 1974 C CA . GLN B 1 10 ? -25.234 18.984 2.365 1 40.16 10 GLN B CA 1
ATOM 1975 C C . GLN B 1 10 ? -24.016 19.844 1.991 1 40.16 10 GLN B C 1
ATOM 1977 O O . GLN B 1 10 ? -24.078 21.062 2.059 1 40.16 10 GLN B O 1
ATOM 1982 N N . SER B 1 11 ? -22.734 19.297 1.939 1 47.88 11 SER B N 1
ATOM 1983 C CA . SER B 1 11 ? -21.766 20.344 1.697 1 47.88 11 SER B CA 1
ATOM 1984 C C . SER B 1 11 ? -21.875 20.891 0.275 1 47.88 11 SER B C 1
ATOM 1986 O O . SER B 1 11 ? -22.344 20.188 -0.625 1 47.88 11 SER B O 1
ATOM 1988 N N . SER B 1 12 ? -21.891 22.172 0.108 1 49.91 12 SER B N 1
ATOM 1989 C CA . SER B 1 12 ? -21.75 23.016 -1.081 1 49.91 12 SER B CA 1
ATOM 1990 C C . SER B 1 12 ? -20.734 22.422 -2.055 1 49.91 12 SER B C 1
ATOM 1992 O O . SER B 1 12 ? -20.641 22.859 -3.201 1 49.91 12 SER B O 1
ATOM 1994 N N . VAL B 1 13 ? -19.859 21.625 -1.557 1 61.94 13 VAL B N 1
ATOM 1995 C CA . VAL B 1 13 ? -18.828 21.156 -2.471 1 61.94 13 VAL B CA 1
ATOM 1996 C C . VAL B 1 13 ? -19.328 19.922 -3.221 1 61.94 13 VAL B C 1
ATOM 1998 O O . VAL B 1 13 ? -19.828 18.969 -2.607 1 61.94 13 VAL B O 1
ATOM 2001 N N . ASN B 1 14 ? -19.469 20.016 -4.512 1 81 14 ASN B N 1
ATOM 2002 C CA . ASN B 1 14 ? -20 18.969 -5.379 1 81 14 ASN B CA 1
ATOM 2003 C C . ASN B 1 14 ? -19.031 17.797 -5.484 1 81 14 ASN B C 1
ATOM 2005 O O . ASN B 1 14 ? -18.141 17.781 -6.348 1 81 14 ASN B O 1
ATOM 2009 N N . ALA B 1 15 ? -18.984 16.812 -4.523 1 86.62 15 ALA B N 1
ATOM 2010 C CA . ALA B 1 15 ? -18.172 15.594 -4.492 1 86.62 15 ALA B CA 1
ATOM 2011 C C . ALA B 1 15 ? -18.219 14.875 -5.836 1 86.62 15 ALA B C 1
ATOM 2013 O O . ALA B 1 15 ? -17.219 14.312 -6.281 1 86.62 15 ALA B O 1
ATOM 2014 N N . ILE B 1 16 ? -19.312 14.969 -6.57 1 87.88 16 ILE B N 1
ATOM 2015 C CA . ILE B 1 16 ? -19.484 14.227 -7.812 1 87.88 16 ILE B CA 1
ATOM 2016 C C . ILE B 1 16 ? -18.688 14.891 -8.93 1 87.88 16 ILE B C 1
ATOM 2018 O O . ILE B 1 16 ? -18.312 14.234 -9.898 1 87.88 16 ILE B O 1
ATOM 2022 N N . ASP B 1 17 ? -18.422 16.125 -8.719 1 88.31 17 ASP B N 1
ATOM 2023 C CA . ASP B 1 17 ? -17.672 16.859 -9.734 1 88.31 17 ASP B CA 1
ATOM 2024 C C . ASP B 1 17 ? -16.172 16.828 -9.445 1 88.31 17 ASP B C 1
ATOM 2026 O O . ASP B 1 17 ? -15.375 17.375 -10.211 1 88.31 17 ASP B O 1
ATOM 2030 N N . SER B 1 18 ? -15.828 16.188 -8.312 1 90.31 18 SER B N 1
ATOM 2031 C CA . SER B 1 18 ? -14.406 16.109 -7.988 1 90.31 18 SER B CA 1
ATOM 2032 C C . SER B 1 18 ? -13.664 15.211 -8.977 1 90.31 18 SER B C 1
ATOM 2034 O O . SER B 1 18 ? -14.25 14.289 -9.539 1 90.31 18 SER B O 1
ATOM 2036 N N . SER B 1 19 ? -12.391 15.531 -9.219 1 91.44 19 SER B N 1
ATOM 2037 C CA . SER B 1 19 ? -11.547 14.695 -10.07 1 91.44 19 SER B CA 1
ATOM 2038 C C 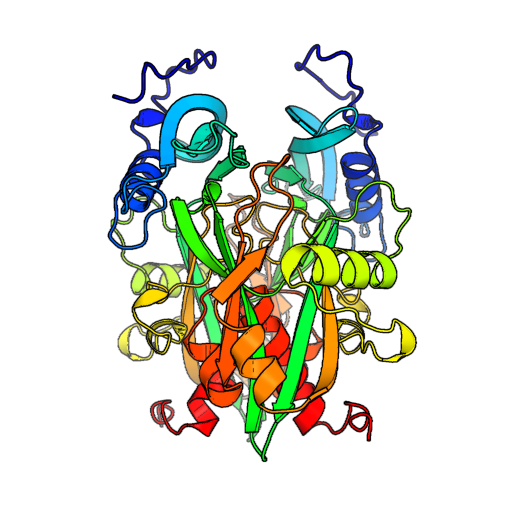. SER B 1 19 ? -11.438 13.273 -9.516 1 91.44 19 SER B C 1
ATOM 2040 O O . SER B 1 19 ? -11.375 12.312 -10.281 1 91.44 19 SER B O 1
ATOM 2042 N N . LEU B 1 20 ? -11.516 13.148 -8.203 1 93.69 20 LEU B N 1
ATOM 2043 C CA . LEU B 1 20 ? -11.43 11.836 -7.566 1 93.69 20 LEU B CA 1
ATOM 2044 C C . LEU B 1 20 ? -12.602 10.953 -7.977 1 93.69 20 LEU B C 1
ATOM 2046 O O . LEU B 1 20 ? -12.414 9.82 -8.414 1 93.69 20 LEU B O 1
ATOM 2050 N N . PHE B 1 21 ? -13.773 11.531 -7.898 1 94 21 PHE B N 1
ATOM 2051 C CA . PHE B 1 21 ? -14.977 10.758 -8.195 1 94 21 PHE B CA 1
ATOM 2052 C C . PHE B 1 21 ? -15.062 10.438 -9.68 1 94 21 PHE B C 1
ATOM 2054 O O . PHE B 1 21 ? -15.359 9.305 -10.062 1 94 21 PHE B O 1
ATOM 2061 N N . LYS B 1 22 ? -14.758 11.391 -10.469 1 93.44 22 LYS B N 1
ATOM 2062 C CA . LYS B 1 22 ? -14.828 11.211 -11.914 1 93.44 22 LYS B CA 1
ATOM 2063 C C . LYS B 1 22 ? -13.836 10.148 -12.391 1 93.44 22 LYS B C 1
ATOM 2065 O O . LYS B 1 22 ? -14.164 9.328 -13.25 1 93.44 22 LYS B O 1
ATOM 2070 N N . GLN B 1 23 ? -12.68 10.211 -11.836 1 93.81 23 GLN B N 1
ATOM 2071 C CA . GLN B 1 23 ? -11.68 9.211 -12.203 1 93.81 23 GLN B CA 1
ATOM 2072 C C . GLN B 1 23 ? -12.117 7.809 -11.773 1 93.81 23 GLN B C 1
ATOM 2074 O O . GLN B 1 23 ? -11.914 6.836 -12.5 1 93.81 23 GLN B O 1
ATOM 2079 N N . TRP B 1 24 ? -12.688 7.719 -10.602 1 95.5 24 TRP B N 1
ATOM 2080 C CA . TRP B 1 24 ? -13.188 6.434 -10.125 1 95.5 24 TRP B CA 1
ATOM 2081 C C . TRP B 1 24 ? -14.266 5.883 -11.055 1 95.5 24 TRP B C 1
ATOM 2083 O O . TRP B 1 24 ? -14.219 4.711 -11.438 1 95.5 24 TRP B O 1
ATOM 2093 N N . LEU B 1 25 ? -15.18 6.758 -11.461 1 94.88 25 LEU B N 1
ATOM 2094 C CA . LEU B 1 25 ? -16.234 6.355 -12.383 1 94.88 25 LEU B CA 1
ATOM 2095 C C . LEU B 1 25 ? -15.648 5.91 -13.719 1 94.88 25 LEU B C 1
ATOM 2097 O O . LEU B 1 25 ? -16.094 4.926 -14.305 1 94.88 25 LEU B O 1
ATOM 2101 N N . HIS B 1 26 ? -14.695 6.625 -14.125 1 94.75 26 HIS B N 1
ATOM 2102 C CA . HIS B 1 26 ? -14.016 6.262 -15.367 1 94.75 26 HIS B CA 1
ATOM 2103 C C . HIS B 1 26 ? -13.383 4.883 -15.258 1 94.75 26 HIS B C 1
ATOM 2105 O O . HIS B 1 26 ? -13.492 4.07 -16.188 1 94.75 26 HIS B O 1
ATOM 2111 N N . ASN B 1 27 ? -12.734 4.613 -14.148 1 95.19 27 ASN B N 1
ATOM 2112 C CA . ASN B 1 27 ? -12.102 3.32 -13.93 1 95.19 27 ASN B CA 1
ATOM 2113 C C . ASN B 1 27 ? -13.117 2.182 -13.969 1 95.19 27 ASN B C 1
ATOM 2115 O O . ASN B 1 27 ? -12.836 1.11 -14.508 1 95.19 27 ASN B O 1
ATOM 2119 N N . LEU B 1 28 ? -14.305 2.41 -13.445 1 95.38 28 LEU B N 1
ATOM 2120 C CA . LEU B 1 28 ? -15.359 1.398 -13.391 1 95.38 28 LEU B CA 1
ATOM 2121 C C . LEU B 1 28 ? -15.719 0.919 -14.789 1 95.38 28 LEU B C 1
ATOM 2123 O O . LEU B 1 28 ? -16.016 -0.261 -14.992 1 95.38 28 LEU B O 1
ATOM 2127 N N . GLN B 1 29 ? -15.578 1.826 -15.703 1 93.75 29 GLN B N 1
ATOM 2128 C CA . GLN B 1 29 ? -16.109 1.563 -17.047 1 93.75 29 GLN B CA 1
ATOM 2129 C C . GLN B 1 29 ? -14.984 1.221 -18.016 1 93.75 29 GLN B C 1
ATOM 2131 O O . GLN B 1 29 ? -15.242 0.851 -19.156 1 93.75 29 GLN B O 1
ATOM 2136 N N . SER B 1 30 ? -13.773 1.31 -17.578 1 93 30 SER B N 1
ATOM 2137 C CA . SER B 1 30 ? -12.641 1.05 -18.469 1 93 30 SER B CA 1
ATOM 2138 C C . SER B 1 30 ? -12.57 -0.422 -18.859 1 93 30 SER B C 1
ATOM 2140 O O . SER B 1 30 ? -13.406 -1.224 -18.438 1 93 30 SER B O 1
ATOM 2142 N N . GLU B 1 31 ? -11.586 -0.786 -19.672 1 88.81 31 GLU B N 1
ATOM 2143 C CA . GLU B 1 31 ? -11.422 -2.145 -20.172 1 88.81 31 GLU B CA 1
ATOM 2144 C C . GLU B 1 31 ? -11.188 -3.135 -19.047 1 88.81 31 GLU B C 1
ATOM 2146 O O . GLU B 1 31 ? -11.656 -4.273 -19.094 1 88.81 31 GLU B O 1
ATOM 2151 N N . THR B 1 32 ? -10.562 -2.678 -18.031 1 87.94 32 THR B N 1
ATOM 2152 C CA . THR B 1 32 ? -10.281 -3.539 -16.891 1 87.94 32 THR B CA 1
ATOM 2153 C C . THR B 1 32 ? -11.203 -3.209 -15.719 1 87.94 32 THR B C 1
ATOM 2155 O O . THR B 1 32 ? -10.961 -3.633 -14.586 1 87.94 32 THR B O 1
ATOM 2158 N N . GLY B 1 33 ? -12.203 -2.426 -16 1 94.81 33 GLY B N 1
ATOM 2159 C CA . GLY B 1 33 ? -13.125 -1.98 -14.969 1 94.81 33 GLY B CA 1
ATOM 2160 C C . GLY B 1 33 ? -14.094 -3.061 -14.531 1 94.81 33 GLY B C 1
ATOM 2161 O O . GLY B 1 33 ? -14.406 -3.975 -15.297 1 94.81 33 GLY B O 1
ATOM 2162 N N . ILE B 1 34 ? -14.633 -2.908 -13.328 1 95 34 ILE B N 1
ATOM 2163 C CA . ILE B 1 34 ? -15.492 -3.91 -12.711 1 95 34 ILE B CA 1
ATOM 2164 C C . ILE B 1 34 ? -16.812 -4.012 -13.477 1 95 34 ILE B C 1
ATOM 2166 O O . ILE B 1 34 ? -17.453 -5.062 -13.469 1 95 34 ILE B O 1
ATOM 2170 N N . LEU B 1 35 ? -17.172 -2.979 -14.242 1 95.31 35 LEU B N 1
ATOM 2171 C CA . LEU B 1 35 ? -18.453 -2.998 -14.953 1 95.31 35 LEU B CA 1
ATOM 2172 C C . LEU B 1 35 ? -18.25 -3.367 -16.422 1 95.31 35 LEU B C 1
ATOM 2174 O O . LEU B 1 35 ? -19.203 -3.391 -17.203 1 95.31 35 LEU B O 1
ATOM 2178 N N . ALA B 1 36 ? -17.031 -3.611 -16.797 1 92.38 36 ALA B N 1
ATOM 2179 C CA . ALA B 1 36 ? -16.672 -3.764 -18.203 1 92.38 36 ALA B CA 1
ATOM 2180 C C . ALA B 1 36 ? -17.406 -4.934 -18.828 1 92.38 36 ALA B C 1
ATOM 2182 O O . ALA B 1 36 ? -17.859 -4.84 -19.984 1 92.38 36 ALA B O 1
ATOM 2183 N N . ASP B 1 37 ? -17.641 -6.039 -18.156 1 90.62 37 ASP B N 1
ATOM 2184 C CA . ASP B 1 37 ? -18.203 -7.23 -18.781 1 90.62 37 ASP B CA 1
ATOM 2185 C C . ASP B 1 37 ? -19.703 -7.332 -18.516 1 90.62 37 ASP B C 1
ATOM 2187 O O . ASP B 1 37 ? -20.344 -8.305 -18.906 1 90.62 37 ASP B O 1
ATOM 2191 N N . GLY B 1 38 ? -20.188 -6.438 -17.828 1 91.38 38 GLY B N 1
ATOM 2192 C CA . GLY B 1 38 ? -21.625 -6.332 -17.672 1 91.38 38 GLY B CA 1
ATOM 2193 C C . GLY B 1 38 ? -22.188 -7.238 -16.594 1 91.38 38 GLY B C 1
ATOM 2194 O O . GLY B 1 38 ? -23.391 -7.289 -16.375 1 91.38 38 GLY B O 1
ATOM 2195 N N . THR B 1 39 ? -21.328 -7.91 -15.883 1 91.31 39 THR B N 1
ATOM 2196 C CA . THR B 1 39 ? -21.766 -8.844 -14.852 1 91.31 39 THR B CA 1
ATOM 2197 C C . THR B 1 39 ? -22.141 -8.094 -13.57 1 91.31 39 THR B C 1
ATOM 2199 O O . THR B 1 39 ? -23 -8.539 -12.805 1 91.31 39 THR B O 1
ATOM 2202 N N . LEU B 1 40 ? -21.484 -7.012 -13.328 1 93.5 40 LEU B N 1
ATOM 2203 C CA . LEU B 1 40 ? -21.75 -6.188 -12.156 1 93.5 40 LEU B CA 1
ATOM 2204 C C . LEU B 1 40 ? -22.469 -4.898 -12.547 1 93.5 40 LEU B C 1
ATOM 2206 O O . LEU B 1 40 ? -22.328 -4.43 -13.68 1 93.5 40 LEU B O 1
ATOM 2210 N N . ALA B 1 41 ? -23.25 -4.402 -11.609 1 93.88 41 ALA B N 1
ATOM 2211 C CA . ALA B 1 41 ? -23.969 -3.152 -11.852 1 93.88 41 ALA B CA 1
ATOM 2212 C C . ALA B 1 41 ? -23.859 -2.215 -10.656 1 93.88 41 ALA B C 1
ATOM 2214 O O . ALA B 1 41 ? -23.875 -2.662 -9.5 1 93.88 41 ALA B O 1
ATOM 2215 N N . LEU B 1 42 ? -23.719 -0.952 -10.953 1 94.81 42 LEU B N 1
ATOM 2216 C CA . LEU B 1 42 ? -23.719 0.091 -9.938 1 94.81 42 LEU B CA 1
ATOM 2217 C C . LEU B 1 42 ? -25.125 0.655 -9.742 1 94.81 42 LEU B C 1
ATOM 2219 O O . LEU B 1 42 ? -25.734 1.153 -10.688 1 94.81 42 LEU B O 1
ATOM 2223 N N . ARG B 1 43 ? -25.594 0.624 -8.508 1 92.94 43 ARG B N 1
ATOM 2224 C CA . ARG B 1 43 ? -26.953 1.076 -8.234 1 92.94 43 ARG B CA 1
ATOM 2225 C C . ARG B 1 43 ? -26.953 2.49 -7.66 1 92.94 43 ARG B C 1
ATOM 2227 O O . ARG B 1 43 ? -27.781 3.316 -8.047 1 92.94 43 ARG B O 1
ATOM 2234 N N . GLN B 1 44 ? -26.109 2.699 -6.73 1 93.19 44 GLN B N 1
ATOM 2235 C CA . GLN B 1 44 ? -26.094 3.979 -6.027 1 93.19 44 GLN B CA 1
ATOM 2236 C C . GLN B 1 44 ? -24.75 4.215 -5.352 1 93.19 44 GLN B C 1
ATOM 2238 O O . GLN B 1 44 ? -24 3.266 -5.086 1 93.19 44 GLN B O 1
ATOM 2243 N N . VAL B 1 45 ? -24.422 5.488 -5.207 1 92.31 45 VAL B N 1
ATOM 2244 C CA . VAL B 1 45 ? -23.266 5.902 -4.426 1 92.31 45 VAL B CA 1
ATOM 2245 C C . VAL B 1 45 ? -23.719 6.824 -3.291 1 92.31 45 VAL B C 1
ATOM 2247 O O . VAL B 1 45 ? -24.484 7.762 -3.508 1 92.31 45 VAL B O 1
ATOM 2250 N N . LEU B 1 46 ? -23.312 6.484 -2.1 1 93.06 46 LEU B N 1
ATOM 2251 C CA . LEU B 1 46 ? -23.562 7.328 -0.937 1 93.06 46 LEU B CA 1
ATOM 2252 C C . LEU B 1 46 ? -22.281 8.031 -0.5 1 93.06 46 LEU B C 1
ATOM 2254 O O . LEU B 1 46 ? -21.344 7.387 -0.007 1 93.06 46 LEU B O 1
ATOM 2258 N N . ILE B 1 47 ? -22.234 9.352 -0.686 1 92.56 47 ILE B N 1
ATOM 2259 C CA . ILE B 1 47 ? -21.094 10.125 -0.194 1 92.56 47 ILE B CA 1
ATOM 2260 C C . ILE B 1 47 ? -21.141 10.18 1.331 1 92.56 47 ILE B C 1
ATOM 2262 O O . ILE B 1 47 ? -22.141 10.586 1.917 1 92.56 47 ILE B O 1
ATOM 2266 N N . GLN B 1 48 ? -20.016 9.758 1.95 1 91.69 48 GLN B N 1
ATOM 2267 C CA . GLN B 1 48 ? -20.016 9.656 3.404 1 91.69 48 GLN B CA 1
ATOM 2268 C C . GLN B 1 48 ? -19.172 10.766 4.031 1 91.69 48 GLN B C 1
ATOM 2270 O O . GLN B 1 48 ? -19.328 11.078 5.211 1 91.69 48 GLN B O 1
ATOM 2275 N N . GLY B 1 49 ? -18.234 11.273 3.195 1 91 49 GLY B N 1
ATOM 2276 C CA . GLY B 1 49 ? -17.391 12.312 3.762 1 91 49 GLY B CA 1
ATOM 2277 C C . GLY B 1 49 ? -16.484 12.969 2.736 1 91 49 GLY B C 1
ATOM 2278 O O . GLY B 1 49 ? -16.062 12.328 1.771 1 91 49 GLY B O 1
ATOM 2279 N N . VAL B 1 50 ? -16.203 14.281 2.979 1 92.94 50 VAL B N 1
ATOM 2280 C CA . VAL B 1 50 ? -15.312 15.078 2.145 1 92.94 50 VAL B CA 1
ATOM 2281 C C . VAL B 1 50 ? -14.266 15.766 3.02 1 92.94 50 VAL B C 1
ATOM 2283 O O . VAL B 1 50 ? -14.609 16.391 4.023 1 92.94 50 VAL B O 1
ATOM 2286 N N . ASP B 1 51 ? -13.062 15.586 2.713 1 93.25 51 ASP B N 1
ATOM 2287 C CA . ASP B 1 51 ? -11.984 16.344 3.338 1 93.25 51 ASP B CA 1
ATOM 2288 C C . ASP B 1 51 ? -11.391 17.359 2.365 1 93.25 51 ASP B C 1
ATOM 2290 O O . ASP B 1 51 ? -10.922 17 1.283 1 93.25 51 ASP B O 1
ATOM 2294 N N . MET B 1 52 ? -11.32 18.562 2.855 1 91.44 52 MET B N 1
ATOM 2295 C CA . MET B 1 52 ? -10.836 19.641 1.998 1 91.44 52 MET B CA 1
ATOM 2296 C C . MET B 1 52 ? -9.352 19.891 2.236 1 91.44 52 MET B C 1
ATOM 2298 O O . MET B 1 52 ? -8.883 19.844 3.375 1 91.44 52 MET B O 1
ATOM 2302 N N . PHE B 1 53 ? -8.656 20.062 1.189 1 88.69 53 PHE B N 1
ATOM 2303 C CA . PHE B 1 53 ? -7.297 20.594 1.178 1 88.69 53 PHE B CA 1
ATOM 2304 C C . PHE B 1 53 ? -7.273 21.984 0.546 1 88.69 53 PHE B C 1
ATOM 2306 O O . PHE B 1 53 ? -7.086 22.125 -0.666 1 88.69 53 PHE B O 1
ATOM 2313 N N . GLY B 1 54 ? -7.422 22.969 1.373 1 85.38 54 GLY B N 1
ATOM 2314 C CA . GLY B 1 54 ? -7.695 24.297 0.833 1 85.38 54 GLY B CA 1
ATOM 2315 C C . GLY B 1 54 ? -9.039 24.391 0.126 1 85.38 54 GLY B C 1
ATOM 2316 O O . GLY B 1 54 ? -10.07 24.062 0.706 1 85.38 54 GLY B O 1
ATOM 2317 N N . LYS B 1 55 ? -8.969 24.719 -1.151 1 84.31 55 LYS B N 1
ATOM 2318 C CA . LYS B 1 55 ? -10.203 24.906 -1.911 1 84.31 55 LYS B CA 1
ATOM 2319 C C . LYS B 1 55 ? -10.586 23.641 -2.67 1 84.31 55 LYS B C 1
ATOM 2321 O O . LYS B 1 55 ? -11.664 23.578 -3.273 1 84.31 55 LYS B O 1
ATOM 2326 N N . ARG B 1 56 ? -9.734 22.688 -2.521 1 86.31 56 ARG B N 1
ATOM 2327 C CA . ARG B 1 56 ? -10.016 21.469 -3.293 1 86.31 56 ARG B CA 1
ATOM 2328 C C . ARG B 1 56 ? -10.344 20.297 -2.375 1 86.31 56 ARG B C 1
ATOM 2330 O O . ARG B 1 56 ? -9.93 20.281 -1.211 1 86.31 56 ARG B O 1
ATOM 2337 N N . ILE B 1 57 ? -11.039 19.344 -2.969 1 90.5 57 ILE B N 1
ATOM 2338 C CA . ILE B 1 57 ? -11.273 18.094 -2.25 1 90.5 57 ILE B CA 1
ATOM 2339 C C . ILE B 1 57 ? -9.984 17.281 -2.203 1 90.5 57 ILE B C 1
ATOM 2341 O O . ILE B 1 57 ? -9.43 16.922 -3.244 1 90.5 57 ILE B O 1
ATOM 2345 N N . GLY B 1 58 ? -9.539 17.016 -1.005 1 92.81 58 GLY B N 1
ATOM 2346 C CA . GLY B 1 58 ? -8.344 16.203 -0.817 1 92.81 58 GLY B CA 1
ATOM 2347 C C . GLY B 1 58 ? -8.641 14.711 -0.74 1 92.81 58 GLY B C 1
ATOM 2348 O O . GLY B 1 58 ? -7.961 13.906 -1.38 1 92.81 58 GLY B O 1
ATOM 2349 N N . PHE B 1 59 ? -9.602 14.344 0.121 1 95.56 59 PHE B N 1
ATOM 2350 C CA . PHE B 1 59 ? -10.062 12.961 0.217 1 95.56 59 PHE B CA 1
ATOM 2351 C C . PHE B 1 59 ? -11.578 12.891 0.105 1 95.56 59 PHE B C 1
ATOM 2353 O O . PHE B 1 59 ? -12.281 13.828 0.491 1 95.56 59 PHE B O 1
ATOM 2360 N N . LEU B 1 60 ? -12.023 11.867 -0.447 1 95.25 60 LEU B N 1
ATOM 2361 C CA . LEU B 1 60 ? -13.445 11.586 -0.594 1 95.25 60 LEU B CA 1
ATOM 2362 C C . LEU B 1 60 ? -13.781 10.188 -0.088 1 95.25 60 LEU B C 1
ATOM 2364 O O . LEU B 1 60 ? -13.109 9.219 -0.449 1 95.25 60 LEU B O 1
ATOM 2368 N N . LYS B 1 61 ? -14.727 10.055 0.805 1 96.06 61 LYS B N 1
ATOM 2369 C CA . LYS B 1 61 ? -15.203 8.773 1.321 1 96.06 61 LYS B CA 1
ATOM 2370 C C . LYS B 1 61 ? -16.641 8.508 0.869 1 96.06 61 LYS B C 1
ATOM 2372 O O . LYS B 1 61 ? -17.516 9.359 1.013 1 96.06 61 LYS B O 1
ATOM 2377 N N . PHE B 1 62 ? -16.875 7.316 0.309 1 95.12 62 PHE B N 1
ATOM 2378 C CA . PHE B 1 62 ? -18.234 7 -0.133 1 95.12 62 PHE B CA 1
ATOM 2379 C C . PHE B 1 62 ? -18.453 5.492 -0.177 1 95.12 62 PHE B C 1
ATOM 2381 O O . PHE B 1 62 ? -17.5 4.719 -0.066 1 95.12 62 PHE B O 1
ATOM 2388 N N . LYS B 1 63 ? -19.672 5.117 -0.224 1 94.81 63 LYS B N 1
ATOM 2389 C CA . LYS B 1 63 ? -20.094 3.729 -0.391 1 94.81 63 LYS B CA 1
ATOM 2390 C C . LYS B 1 63 ? -20.797 3.523 -1.735 1 94.81 63 LYS B C 1
ATOM 2392 O O . LYS B 1 63 ? -21.75 4.234 -2.066 1 94.81 63 LYS B O 1
ATOM 2397 N N . ALA B 1 64 ? -20.234 2.623 -2.51 1 94.69 64 ALA B N 1
ATOM 2398 C CA . ALA B 1 64 ? -20.844 2.268 -3.793 1 94.69 64 ALA B CA 1
ATOM 2399 C C . ALA B 1 64 ? -21.625 0.961 -3.689 1 94.69 64 ALA B C 1
ATOM 2401 O O . ALA B 1 64 ? -21.078 -0.056 -3.242 1 94.69 64 ALA B O 1
ATOM 2402 N N . ASP B 1 65 ? -22.844 1.073 -4.078 1 93.38 65 ASP B N 1
ATOM 2403 C CA . ASP B 1 65 ? -23.688 -0.116 -4.125 1 93.38 65 ASP B CA 1
ATOM 2404 C C . ASP B 1 65 ? -23.547 -0.837 -5.465 1 93.38 65 ASP B C 1
ATOM 2406 O O . ASP B 1 65 ? -24.281 -0.543 -6.414 1 93.38 65 ASP B O 1
ATOM 2410 N N . ILE B 1 66 ? -22.672 -1.783 -5.465 1 93.5 66 ILE B N 1
ATOM 2411 C CA . ILE B 1 66 ? -22.438 -2.594 -6.652 1 93.5 66 ILE B CA 1
ATOM 2412 C C . ILE B 1 66 ? -22.875 -4.035 -6.391 1 93.5 66 ILE B C 1
ATOM 2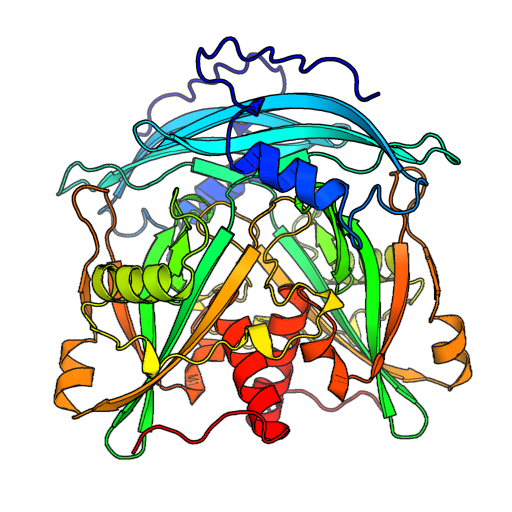414 O O . ILE B 1 66 ? -22.594 -4.594 -5.332 1 93.5 66 ILE B O 1
ATOM 2418 N N . TYR B 1 67 ? -23.578 -4.598 -7.32 1 92.38 67 TYR B N 1
ATOM 2419 C CA . TYR B 1 67 ? -24.062 -5.953 -7.102 1 92.38 67 TYR B CA 1
ATOM 2420 C C . TYR B 1 67 ? -23.844 -6.816 -8.344 1 92.38 67 TYR B C 1
ATOM 2422 O O . TYR B 1 67 ? -23.766 -6.297 -9.461 1 92.38 67 TYR B O 1
ATOM 2430 N N . ASP B 1 68 ? -23.703 -8.055 -8.117 1 91.38 68 ASP B N 1
ATOM 2431 C CA . ASP B 1 68 ? -23.656 -9.039 -9.188 1 91.38 68 ASP B CA 1
ATOM 2432 C C . ASP B 1 68 ? -25.047 -9.305 -9.758 1 91.38 68 ASP B C 1
ATOM 2434 O O . ASP B 1 68 ? -25.953 -9.703 -9.031 1 91.38 68 ASP B O 1
ATOM 2438 N N . LYS B 1 69 ? -25.172 -9.188 -11.016 1 90.31 69 LYS B N 1
ATOM 2439 C CA . LYS B 1 69 ? -26.5 -9.258 -11.641 1 90.31 69 LYS B CA 1
ATOM 2440 C C . LYS B 1 69 ? -27.062 -10.664 -11.555 1 90.31 69 LYS B C 1
ATOM 2442 O O . LYS B 1 69 ? -28.281 -10.844 -11.461 1 90.31 69 LYS B O 1
ATOM 2447 N N . GLN B 1 70 ? -26.25 -11.609 -11.648 1 87.62 70 GLN B N 1
ATOM 2448 C CA . GLN B 1 70 ? -26.688 -13 -11.641 1 87.62 70 GLN B CA 1
ATOM 2449 C C . GLN B 1 70 ? -27.016 -13.461 -10.219 1 87.62 70 GLN B C 1
ATOM 2451 O O . GLN B 1 70 ? -28.062 -14.047 -9.977 1 87.62 70 GLN B O 1
ATOM 2456 N N . MET B 1 71 ? -26.156 -13.133 -9.312 1 85.94 71 MET B N 1
ATOM 2457 C CA . MET B 1 71 ? -26.297 -13.633 -7.945 1 85.94 71 MET B CA 1
ATOM 2458 C C . MET B 1 71 ? -27.141 -12.672 -7.102 1 85.94 71 MET B C 1
ATOM 2460 O O . MET B 1 71 ? -27.641 -13.055 -6.047 1 85.94 71 MET B O 1
ATOM 2464 N N . GLY B 1 72 ? -27.203 -11.445 -7.465 1 86.94 72 GLY B N 1
ATOM 2465 C CA . GLY B 1 72 ? -27.938 -10.438 -6.715 1 86.94 72 GLY B CA 1
ATOM 2466 C C . GLY B 1 72 ? -27.25 -10.031 -5.426 1 86.94 72 GLY B C 1
ATOM 2467 O O . GLY B 1 72 ? -27.891 -9.469 -4.527 1 86.94 72 GLY B O 1
ATOM 2468 N N . LYS B 1 73 ? -26.047 -10.406 -5.27 1 89.19 73 LYS B N 1
ATOM 2469 C CA . LYS B 1 73 ? -25.297 -10.094 -4.055 1 89.19 73 LYS B CA 1
ATOM 2470 C C . LYS B 1 73 ? -24.422 -8.867 -4.25 1 89.19 73 LYS B C 1
ATOM 2472 O O . LYS B 1 73 ? -23.844 -8.672 -5.324 1 89.19 73 LYS B O 1
ATOM 2477 N N . LYS B 1 74 ? -24.281 -8.164 -3.15 1 91.12 74 LYS B N 1
ATOM 2478 C CA . LYS B 1 74 ? -23.469 -6.953 -3.17 1 91.12 74 LYS B CA 1
ATOM 2479 C C . LYS B 1 74 ? -21.984 -7.285 -2.99 1 91.12 74 LYS B C 1
ATOM 2481 O O . LYS B 1 74 ? -21.641 -8.156 -2.191 1 91.12 74 LYS B O 1
ATOM 2486 N N . VAL B 1 75 ? -21.203 -6.547 -3.723 1 92.25 75 VAL B N 1
ATOM 2487 C CA . VAL B 1 75 ? -19.75 -6.617 -3.521 1 92.25 75 VAL B CA 1
ATOM 2488 C C . VAL B 1 75 ? -19.312 -5.52 -2.559 1 92.25 75 VAL B C 1
ATOM 2490 O O . VAL B 1 75 ? -19.906 -4.441 -2.521 1 92.25 75 VAL B O 1
ATOM 2493 N N . PRO B 1 76 ? -18.328 -5.801 -1.702 1 91.25 76 PRO B N 1
ATOM 2494 C CA . PRO B 1 76 ? -17.844 -4.754 -0.801 1 91.25 76 PRO B CA 1
ATOM 2495 C C . PRO B 1 76 ? -17.547 -3.439 -1.524 1 91.25 76 PRO B C 1
ATOM 2497 O O . PRO B 1 76 ? -16.797 -3.42 -2.498 1 91.25 76 PRO B O 1
ATOM 2500 N N . GLY B 1 77 ? -18.172 -2.326 -1.062 1 95.38 77 GLY B N 1
ATOM 2501 C CA . GLY B 1 77 ? -18.172 -1.123 -1.88 1 95.38 77 GLY B CA 1
ATOM 2502 C C . GLY B 1 77 ? -17.766 0.122 -1.113 1 95.38 77 GLY B C 1
ATOM 2503 O O . GLY B 1 77 ? -18.109 1.238 -1.506 1 95.38 77 GLY B O 1
ATOM 2504 N N . ILE B 1 78 ? -17.031 -0.016 0.034 1 96.5 78 ILE B N 1
ATOM 2505 C CA . ILE B 1 78 ? -16.578 1.146 0.787 1 96.5 78 ILE B CA 1
ATOM 2506 C C . ILE B 1 78 ? -15.297 1.692 0.159 1 96.5 78 ILE B C 1
ATOM 2508 O O . ILE B 1 78 ? -14.32 0.957 -0.025 1 96.5 78 ILE B O 1
ATOM 2512 N N . VAL B 1 79 ? -15.32 2.992 -0.198 1 97.56 79 VAL B N 1
ATOM 2513 C CA . VAL B 1 79 ? -14.227 3.584 -0.957 1 97.56 79 VAL B CA 1
ATOM 2514 C C . VAL B 1 79 ? -13.664 4.789 -0.203 1 97.56 79 VAL B C 1
ATOM 2516 O O . VAL B 1 79 ? -14.406 5.703 0.156 1 97.56 79 VAL B O 1
ATOM 2519 N N . PHE B 1 80 ? -12.422 4.785 0.112 1 98.12 80 PHE B N 1
ATOM 2520 C CA . PHE B 1 80 ? -11.672 5.957 0.534 1 98.12 80 PHE B CA 1
ATOM 2521 C C . PHE B 1 80 ? -10.789 6.473 -0.601 1 98.12 80 PHE B C 1
ATOM 2523 O O . PHE B 1 80 ? -9.688 5.965 -0.822 1 98.12 80 PHE B O 1
ATOM 2530 N N . ALA B 1 81 ? -11.211 7.539 -1.293 1 96.62 81 ALA B N 1
ATOM 2531 C CA . ALA B 1 81 ? -10.539 8.047 -2.488 1 96.62 81 ALA B CA 1
ATOM 2532 C C . ALA B 1 81 ? -9.508 9.117 -2.129 1 96.62 81 ALA B C 1
ATOM 2534 O O . ALA B 1 81 ? -9.859 10.156 -1.562 1 96.62 81 ALA B O 1
ATOM 2535 N N . ARG B 1 82 ? -8.305 8.844 -2.438 1 96.19 82 ARG B N 1
ATOM 2536 C CA . ARG B 1 82 ? -7.215 9.789 -2.211 1 96.19 82 ARG B CA 1
ATOM 2537 C C . ARG B 1 82 ? -6.605 10.25 -3.531 1 96.19 82 ARG B C 1
ATOM 2539 O O . ARG B 1 82 ? -6.035 11.344 -3.607 1 96.19 82 ARG B O 1
ATOM 2546 N N . GLY B 1 83 ? -6.684 9.383 -4.562 1 94.75 83 GLY B N 1
ATOM 2547 C CA . GLY B 1 83 ? -6.219 9.766 -5.887 1 94.75 83 GLY B CA 1
ATOM 2548 C C . GLY B 1 83 ? -4.801 9.312 -6.176 1 94.75 83 GLY B C 1
ATOM 2549 O O . GLY B 1 83 ? -4.203 8.578 -5.383 1 94.75 83 GLY B O 1
ATOM 2550 N N . PRO B 1 84 ? -4.32 9.703 -7.359 1 95.44 84 PRO B N 1
ATOM 2551 C CA . PRO B 1 84 ? -3.008 9.242 -7.82 1 95.44 84 PRO B CA 1
ATOM 2552 C C . PRO B 1 84 ? -1.854 9.914 -7.078 1 95.44 84 PRO B C 1
ATOM 2554 O O . PRO B 1 84 ? -1.999 11.039 -6.594 1 95.44 84 PRO B O 1
ATOM 2557 N N . ALA B 1 85 ? -0.747 9.219 -7.008 1 96.88 85 ALA B N 1
ATOM 2558 C CA . ALA B 1 85 ? 0.467 9.703 -6.355 1 96.88 85 ALA B CA 1
ATOM 2559 C C . ALA B 1 85 ? 1.715 9.227 -7.09 1 96.88 85 ALA B C 1
ATOM 2561 O O . ALA B 1 85 ? 1.623 8.43 -8.023 1 96.88 85 ALA B O 1
ATOM 2562 N N . VAL B 1 86 ? 2.859 9.805 -6.715 1 98 86 VAL B N 1
ATOM 2563 C CA . VAL B 1 86 ? 4.156 9.406 -7.246 1 98 86 VAL B CA 1
ATOM 2564 C C . VAL B 1 86 ? 5.141 9.188 -6.102 1 98 86 VAL B C 1
ATOM 2566 O O . VAL B 1 86 ? 4.961 9.719 -5.004 1 98 86 VAL B O 1
ATOM 2569 N N . THR B 1 87 ? 6.066 8.352 -6.324 1 98.62 87 THR B N 1
ATOM 2570 C CA . THR B 1 87 ? 7.207 8.188 -5.43 1 98.62 87 THR B CA 1
ATOM 2571 C C . THR B 1 87 ? 8.492 7.992 -6.227 1 98.62 87 THR B C 1
ATOM 2573 O O . THR B 1 87 ? 8.453 7.688 -7.418 1 98.62 87 THR B O 1
ATOM 2576 N N . VAL B 1 88 ? 9.625 8.242 -5.598 1 98.81 88 VAL B N 1
ATOM 2577 C CA . VAL B 1 88 ? 10.906 8.18 -6.293 1 98.81 88 VAL B CA 1
ATOM 2578 C C . VAL B 1 88 ? 11.914 7.422 -5.434 1 98.81 88 VAL B C 1
ATOM 2580 O O . VAL B 1 88 ? 12.133 7.766 -4.27 1 98.81 88 VAL B O 1
ATOM 2583 N N . LEU B 1 89 ? 12.461 6.387 -5.988 1 98.88 89 LEU B N 1
ATOM 2584 C CA . LEU B 1 89 ? 13.672 5.781 -5.445 1 98.88 89 LEU B CA 1
ATOM 2585 C C . LEU B 1 89 ? 14.914 6.52 -5.938 1 98.88 89 LEU B C 1
ATOM 2587 O O . LEU B 1 89 ? 15.211 6.516 -7.133 1 98.88 89 LEU B O 1
ATOM 2591 N N . ILE B 1 90 ? 15.57 7.145 -5.031 1 98.69 90 ILE B N 1
ATOM 2592 C CA . ILE B 1 90 ? 16.797 7.875 -5.352 1 98.69 90 ILE B CA 1
ATOM 2593 C C . ILE B 1 90 ? 18.016 7.074 -4.898 1 98.69 90 ILE B C 1
ATOM 2595 O O . ILE B 1 90 ? 18.203 6.84 -3.703 1 98.69 90 ILE B O 1
ATOM 2599 N N . LEU B 1 91 ? 18.828 6.691 -5.84 1 98.38 91 LEU B N 1
ATOM 2600 C CA . LEU B 1 91 ? 20.062 5.988 -5.559 1 98.38 91 LEU B CA 1
ATOM 2601 C C . LEU B 1 91 ? 21.281 6.863 -5.875 1 98.38 91 LEU B C 1
ATOM 2603 O O . LEU B 1 91 ? 21.453 7.293 -7.02 1 98.38 91 LEU B O 1
ATOM 2607 N N . LEU B 1 92 ? 22.031 7.09 -4.84 1 97.69 92 LEU B N 1
ATOM 2608 C CA . LEU B 1 92 ? 23.25 7.875 -4.965 1 97.69 92 LEU B CA 1
ATOM 2609 C C . LEU B 1 92 ? 24.484 6.996 -4.773 1 97.69 92 LEU B C 1
ATOM 2611 O O . LEU B 1 92 ? 24.609 6.297 -3.764 1 97.69 92 LEU B O 1
ATOM 2615 N N . GLU B 1 93 ? 25.328 7.012 -5.727 1 97.25 93 GLU B N 1
ATOM 2616 C CA . GLU B 1 93 ? 26.594 6.277 -5.629 1 97.25 93 GLU B CA 1
ATOM 2617 C C . GLU B 1 93 ? 27.719 7.184 -5.152 1 97.25 93 GLU B C 1
ATOM 2619 O O . GLU B 1 93 ? 27.922 8.273 -5.691 1 97.25 93 GLU B O 1
ATOM 2624 N N . SER B 1 94 ? 28.406 6.727 -4.117 1 96.44 94 SER B N 1
ATOM 2625 C CA . SER B 1 94 ? 29.547 7.438 -3.555 1 96.44 94 SER B CA 1
ATOM 2626 C C . SER B 1 94 ? 30.594 6.469 -3.041 1 96.44 94 SER B C 1
ATOM 2628 O O . SER B 1 94 ? 30.312 5.617 -2.195 1 96.44 94 SER B O 1
ATOM 2630 N N . ASP B 1 95 ? 31.922 6.539 -3.561 1 95 95 ASP B N 1
ATOM 2631 C CA . ASP B 1 95 ? 33.062 5.738 -3.129 1 95 95 ASP B CA 1
ATOM 2632 C C . ASP B 1 95 ? 32.75 4.246 -3.209 1 95 95 ASP B C 1
ATOM 2634 O O . ASP B 1 95 ? 32.969 3.506 -2.252 1 95 95 ASP B O 1
ATOM 2638 N N . GLY B 1 96 ? 32.062 3.857 -4.207 1 94.75 96 GLY B N 1
ATOM 2639 C CA . GLY B 1 96 ? 31.844 2.447 -4.469 1 94.75 96 GLY B CA 1
ATOM 2640 C C . GLY B 1 96 ? 30.641 1.893 -3.729 1 94.75 96 GLY B C 1
ATOM 2641 O O . GLY B 1 96 ? 30.344 0.698 -3.814 1 94.75 96 GLY B O 1
ATOM 2642 N N . GLU B 1 97 ? 29.953 2.797 -3.016 1 96.81 97 GLU B N 1
ATOM 2643 C CA . GLU B 1 97 ? 28.766 2.373 -2.279 1 96.81 97 GLU B CA 1
ATOM 2644 C C . GLU B 1 97 ? 27.516 3.076 -2.797 1 96.81 97 GLU B C 1
ATOM 2646 O O . GLU B 1 97 ? 27.562 4.242 -3.189 1 96.81 97 GLU B O 1
ATOM 2651 N N . THR B 1 98 ? 26.422 2.35 -2.904 1 98 98 THR B N 1
ATOM 2652 C CA . THR B 1 98 ? 25.141 2.914 -3.314 1 98 98 THR B CA 1
ATOM 2653 C C . THR B 1 98 ? 24.25 3.191 -2.102 1 98 98 THR B C 1
ATOM 2655 O O . THR B 1 98 ? 24.109 2.342 -1.221 1 98 98 THR B O 1
ATOM 2658 N N . TYR B 1 99 ? 23.688 4.41 -2.094 1 98.56 99 TYR B N 1
ATOM 2659 C CA . TYR B 1 99 ? 22.812 4.832 -1.002 1 98.56 99 TYR B CA 1
ATOM 2660 C C . TYR B 1 99 ? 21.422 5.168 -1.517 1 98.56 99 TYR B C 1
ATOM 2662 O O . TYR B 1 99 ? 21.266 5.652 -2.641 1 98.56 99 TYR B O 1
ATOM 2670 N N . ALA B 1 100 ? 20.438 4.902 -0.737 1 98.81 100 ALA B N 1
ATOM 2671 C CA . ALA B 1 100 ? 19.062 5.324 -0.996 1 98.81 100 ALA B CA 1
ATOM 2672 C C . ALA B 1 100 ? 18.688 6.508 -0.109 1 98.81 100 ALA B C 1
ATOM 2674 O O . ALA B 1 100 ? 19.047 6.559 1.064 1 98.81 100 ALA B O 1
ATOM 2675 N N . VAL B 1 101 ? 17.953 7.438 -0.626 1 98.75 101 VAL B N 1
ATOM 2676 C CA . VAL B 1 101 ? 17.484 8.609 0.106 1 98.75 101 VAL B CA 1
ATOM 2677 C C . VAL B 1 101 ? 16.031 8.398 0.56 1 98.75 101 VAL B C 1
ATOM 2679 O O . VAL B 1 101 ? 15.164 8.109 -0.258 1 98.75 101 VAL B O 1
ATOM 2682 N N . LEU B 1 102 ? 15.836 8.477 1.84 1 98.69 102 LEU B N 1
ATOM 2683 C CA . LEU B 1 102 ? 14.516 8.328 2.434 1 98.69 102 LEU B CA 1
ATOM 2684 C C . LEU B 1 102 ? 14.109 9.586 3.195 1 98.69 102 LEU B C 1
ATOM 2686 O O . LEU B 1 102 ? 14.93 10.484 3.389 1 98.69 102 LEU B O 1
ATOM 2690 N N . THR B 1 103 ? 12.883 9.641 3.508 1 98.19 103 THR B N 1
ATOM 2691 C CA . THR B 1 103 ? 12.344 10.688 4.367 1 98.19 103 THR B CA 1
ATOM 2692 C C . THR B 1 103 ? 11.68 10.086 5.602 1 98.19 103 THR B C 1
ATOM 2694 O O . THR B 1 103 ? 10.945 9.109 5.5 1 98.19 103 THR B O 1
ATOM 2697 N N . GLU B 1 104 ? 12.062 10.609 6.711 1 96.31 104 GLU B N 1
ATOM 2698 C CA . GLU B 1 104 ? 11.406 10.289 7.977 1 96.31 104 GLU B CA 1
ATOM 2699 C C . GLU B 1 104 ? 10.336 11.312 8.328 1 96.31 104 GLU B C 1
ATOM 2701 O O . GLU B 1 104 ? 10.617 12.516 8.375 1 96.31 104 GLU B O 1
ATOM 2706 N N . GLN B 1 105 ? 9.148 10.883 8.516 1 93.75 105 GLN B N 1
ATOM 2707 C CA . GLN B 1 105 ? 8.078 11.836 8.797 1 93.75 105 GLN B CA 1
ATOM 2708 C C . GLN B 1 105 ? 6.98 11.203 9.648 1 93.75 105 GLN B C 1
ATOM 2710 O O . GLN B 1 105 ? 6.832 9.977 9.664 1 93.75 105 GLN B O 1
ATOM 2715 N N . ALA B 1 106 ? 6.246 12.047 10.375 1 94.31 106 ALA B N 1
ATOM 2716 C CA . ALA B 1 106 ? 5.102 11.609 11.172 1 94.31 106 ALA B CA 1
ATOM 2717 C C . ALA B 1 106 ? 3.91 11.266 10.281 1 94.31 106 ALA B C 1
ATOM 2719 O O . ALA B 1 106 ? 3.453 12.102 9.5 1 94.31 106 ALA B O 1
ATOM 2720 N N . ARG B 1 107 ? 3.461 10.023 10.414 1 96.75 107 ARG B N 1
ATOM 2721 C CA . ARG B 1 107 ? 2.244 9.594 9.734 1 96.75 107 ARG B CA 1
ATOM 2722 C C . ARG B 1 107 ? 1.13 9.305 10.734 1 96.75 107 ARG B C 1
ATOM 2724 O O . ARG B 1 107 ? 1.058 8.211 11.305 1 96.75 107 ARG B O 1
ATOM 2731 N N . VAL B 1 108 ? 0.253 10.211 10.859 1 97.19 108 VAL B N 1
ATOM 2732 C CA . VAL B 1 108 ? -0.808 10.172 11.859 1 97.19 108 VAL B CA 1
ATOM 2733 C C . VAL B 1 108 ? -1.685 8.938 11.633 1 97.19 108 VAL B C 1
ATOM 2735 O O . VAL B 1 108 ? -2.068 8.258 12.586 1 97.19 108 VAL B O 1
ATOM 2738 N N . PRO B 1 109 ? -1.994 8.578 10.406 1 98.12 109 PRO B N 1
ATOM 2739 C CA . PRO B 1 109 ? -2.855 7.406 10.227 1 98.12 109 PRO B CA 1
ATOM 2740 C C . PRO B 1 109 ? -2.279 6.145 10.859 1 98.12 109 PRO B C 1
ATOM 2742 O O . PRO B 1 109 ? -3.027 5.32 11.391 1 98.12 109 PRO B O 1
ATOM 2745 N N . THR B 1 110 ? -0.98 6 10.891 1 97.44 110 THR B N 1
ATOM 2746 C CA . THR B 1 110 ? -0.37 4.816 11.492 1 97.44 110 THR B CA 1
ATOM 2747 C C . THR B 1 110 ? -0.017 5.074 12.953 1 97.44 110 THR B C 1
ATOM 2749 O O . THR B 1 110 ? 0.333 4.148 13.688 1 97.44 110 THR B O 1
ATOM 2752 N N . GLY B 1 111 ? -0.021 6.34 13.32 1 97.06 111 GLY B N 1
ATOM 2753 C CA . GLY B 1 111 ? 0.396 6.746 14.656 1 97.06 111 GLY B CA 1
ATOM 2754 C C . GLY B 1 111 ? 1.895 6.648 14.867 1 97.06 111 GLY B C 1
ATOM 2755 O O . GLY B 1 111 ? 2.365 6.641 16.016 1 97.06 111 GLY B O 1
ATOM 2756 N N . ARG B 1 112 ? 2.641 6.645 13.781 1 96.25 112 ARG B N 1
ATOM 2757 C CA . ARG B 1 112 ? 4.066 6.344 13.891 1 96.25 112 ARG B CA 1
ATOM 2758 C C . ARG B 1 112 ? 4.891 7.305 13.039 1 96.25 112 ARG B C 1
ATOM 2760 O O . ARG B 1 112 ? 4.359 7.98 12.164 1 96.25 112 ARG B O 1
ATOM 2767 N N . ILE B 1 113 ? 6.16 7.363 13.43 1 95.31 113 ILE B N 1
ATOM 2768 C CA . ILE B 1 113 ? 7.164 7.93 12.531 1 95.31 113 ILE B CA 1
ATOM 2769 C C . ILE B 1 113 ? 7.621 6.871 11.539 1 95.31 113 ILE B C 1
ATOM 2771 O O . ILE B 1 113 ? 8.016 5.77 11.93 1 95.31 113 ILE B O 1
ATOM 2775 N N . ILE B 1 114 ? 7.527 7.203 10.25 1 95.62 114 ILE B N 1
ATOM 2776 C CA . ILE B 1 114 ? 7.789 6.191 9.234 1 95.62 114 ILE B CA 1
ATOM 2777 C C . ILE B 1 114 ? 8.93 6.656 8.328 1 95.62 114 ILE B C 1
ATOM 2779 O O . ILE B 1 114 ? 8.984 7.82 7.934 1 95.62 114 ILE B O 1
ATOM 2783 N N . LEU B 1 115 ? 9.836 5.75 8.094 1 97.56 115 LEU B N 1
ATOM 2784 C CA . LEU B 1 115 ? 10.859 5.93 7.07 1 97.56 115 LEU B CA 1
ATOM 2785 C C . LEU B 1 115 ? 10.328 5.516 5.699 1 97.56 115 LEU B C 1
ATOM 2787 O O . LEU B 1 115 ? 9.922 4.367 5.508 1 97.56 115 LEU B O 1
ATOM 2791 N N . GLU B 1 116 ? 10.305 6.477 4.719 1 98.19 116 GLU B N 1
ATOM 2792 C CA . GLU B 1 116 ? 9.633 6.203 3.453 1 98.19 116 GLU B CA 1
ATOM 2793 C C . GLU B 1 116 ? 10.398 6.812 2.281 1 98.19 116 GLU B C 1
ATOM 2795 O O . GLU B 1 116 ? 11.266 7.664 2.477 1 98.19 116 GLU B O 1
ATOM 2800 N N . LEU B 1 117 ? 10.055 6.352 1.082 1 98.75 117 LEU B N 1
ATOM 2801 C CA . LEU B 1 117 ? 10.5 7.078 -0.103 1 98.75 117 LEU B CA 1
ATOM 2802 C C . LEU B 1 117 ? 9.805 8.43 -0.202 1 98.75 117 LEU B C 1
ATOM 2804 O O . LEU B 1 117 ? 8.641 8.57 0.196 1 98.75 117 LEU B O 1
ATOM 2808 N N . PRO B 1 118 ? 10.555 9.43 -0.695 1 98.19 118 PRO B N 1
ATOM 2809 C CA . PRO B 1 118 ? 9.82 10.656 -1.016 1 98.19 118 PRO B CA 1
ATOM 2810 C C . PRO B 1 118 ? 8.648 10.414 -1.96 1 98.19 118 PRO B C 1
ATOM 2812 O O . PRO B 1 118 ? 8.75 9.586 -2.871 1 98.19 118 PRO B O 1
ATOM 2815 N N . ALA B 1 119 ? 7.574 11.055 -1.698 1 97.62 119 ALA B N 1
ATOM 2816 C CA . ALA B 1 119 ? 6.344 10.828 -2.451 1 97.62 119 ALA B CA 1
ATOM 2817 C C . ALA B 1 119 ? 5.445 12.055 -2.428 1 97.62 119 ALA B C 1
ATOM 2819 O O . ALA B 1 119 ? 5.676 12.984 -1.651 1 97.62 119 ALA B O 1
ATOM 2820 N N . GLY B 1 120 ? 4.414 12.031 -3.285 1 94.75 120 GLY B N 1
ATOM 2821 C CA . GLY B 1 120 ? 3.43 13.102 -3.311 1 94.75 120 GLY B CA 1
ATOM 2822 C C . GLY B 1 120 ? 2.203 12.766 -4.141 1 94.75 120 GLY B C 1
ATOM 2823 O O . GLY B 1 120 ? 2.283 11.984 -5.086 1 94.75 120 GLY B O 1
ATOM 2824 N N . MET B 1 121 ? 1.16 13.336 -3.734 1 93.12 121 MET B N 1
ATOM 2825 C CA . MET B 1 121 ? -0.08 13.164 -4.488 1 93.12 121 MET B CA 1
ATOM 2826 C C . MET B 1 121 ? -0.126 14.109 -5.684 1 93.12 121 MET B C 1
ATOM 2828 O O . MET B 1 121 ? 0.504 15.172 -5.668 1 93.12 121 MET B O 1
ATOM 2832 N N . LEU B 1 122 ? -0.9 13.586 -6.664 1 90.56 122 LEU B N 1
ATOM 2833 C CA . LEU B 1 122 ? -1.13 14.453 -7.812 1 90.56 122 LEU B CA 1
ATOM 2834 C C . LEU B 1 122 ? -2.285 15.414 -7.547 1 90.56 122 LEU B C 1
ATOM 2836 O O . LEU B 1 122 ? -3.293 15.023 -6.953 1 90.56 122 LEU B O 1
ATOM 2840 N N . ASP B 1 123 ? -2.02 16.594 -7.586 1 74.31 123 ASP B N 1
ATOM 2841 C CA . ASP B 1 123 ? -3.094 17.578 -7.434 1 74.31 123 ASP B CA 1
ATOM 2842 C C . ASP B 1 123 ? -3.883 17.734 -8.727 1 74.31 123 ASP B C 1
ATOM 2844 O O . ASP B 1 123 ? -3.928 16.812 -9.555 1 74.31 123 ASP B O 1
ATOM 2848 N N . ASP B 1 124 ? -4.211 18.891 -9.109 1 63.81 124 ASP B N 1
ATOM 2849 C CA . ASP B 1 124 ? -4.938 19.297 -10.305 1 63.81 124 ASP B CA 1
ATOM 2850 C C . ASP B 1 124 ? -4.074 19.109 -11.555 1 63.81 124 ASP B C 1
ATOM 2852 O O . ASP B 1 124 ? -4.465 19.516 -12.648 1 63.81 124 ASP B O 1
ATOM 2856 N N . ASP B 1 125 ? -3.039 18.438 -11.352 1 54.81 125 ASP B N 1
ATOM 2857 C CA . ASP B 1 125 ? -2.027 18.609 -12.391 1 54.81 125 ASP B CA 1
ATOM 2858 C C . ASP B 1 125 ? -2.24 17.625 -13.531 1 54.81 125 ASP B C 1
ATOM 2860 O O . ASP B 1 125 ? -1.317 17.344 -14.305 1 54.81 125 ASP B O 1
ATOM 2864 N N . LYS B 1 126 ? -3.33 17.594 -13.984 1 61.59 126 LYS B N 1
ATOM 2865 C CA . LYS B 1 126 ? -3.666 16.969 -15.258 1 61.59 126 LYS B CA 1
ATOM 2866 C C . LYS B 1 126 ? -2.707 15.836 -15.586 1 61.59 126 LYS B C 1
ATOM 2868 O O . LYS B 1 126 ? -2.246 15.703 -16.719 1 61.59 126 LYS B O 1
ATOM 2873 N N . GLY B 1 127 ? -2.027 15.125 -14.641 1 75.56 127 GLY B N 1
ATOM 2874 C CA . GLY B 1 127 ? -1.344 13.906 -15.023 1 75.56 127 GLY B CA 1
ATOM 2875 C C . GLY B 1 127 ? 0.154 14.078 -15.18 1 75.56 127 GLY B C 1
ATOM 2876 O O . GLY B 1 127 ? 0.831 13.211 -15.742 1 75.56 127 GLY B O 1
ATOM 2877 N N . ASP B 1 128 ? 0.73 15.125 -14.852 1 89.69 128 ASP B N 1
ATOM 2878 C CA . ASP B 1 128 ? 2.176 15.312 -14.93 1 89.69 128 ASP B CA 1
ATOM 2879 C C . ASP B 1 128 ? 2.891 14.562 -13.812 1 89.69 128 ASP B C 1
ATOM 2881 O O . ASP B 1 128 ? 3.418 15.18 -12.883 1 89.69 128 ASP B O 1
ATOM 2885 N N . PHE B 1 129 ? 3.105 13.305 -14.031 1 93.06 129 PHE B N 1
ATOM 2886 C CA . PHE B 1 129 ? 3.627 12.422 -13 1 93.06 129 PHE B CA 1
ATOM 2887 C C . PHE B 1 129 ? 5.105 12.688 -12.75 1 93.06 129 PHE B C 1
ATOM 2889 O O . PHE B 1 129 ? 5.531 12.844 -11.602 1 93.06 129 PHE B O 1
ATOM 2896 N N . VAL B 1 130 ? 5.855 12.844 -13.781 1 94.94 130 VAL B N 1
ATOM 2897 C CA . VAL B 1 130 ? 7.297 13.016 -13.617 1 94.94 130 VAL B CA 1
ATOM 2898 C C . VAL B 1 130 ? 7.59 14.391 -13.023 1 94.94 130 VAL B C 1
ATOM 2900 O O . VAL B 1 130 ? 8.43 14.523 -12.133 1 94.94 130 VAL B O 1
ATOM 2903 N N . GLY B 1 131 ? 6.898 15.414 -13.57 1 94.38 131 GLY B N 1
ATOM 2904 C CA . GLY B 1 131 ? 7.055 16.734 -13 1 94.38 131 GLY B CA 1
ATOM 2905 C C . GLY B 1 131 ? 6.703 16.797 -11.531 1 94.38 131 GLY B C 1
ATOM 2906 O O . GLY B 1 131 ? 7.406 17.438 -10.742 1 94.38 131 GLY B O 1
ATOM 2907 N N . THR B 1 132 ? 5.648 16.125 -11.133 1 94.69 132 THR B N 1
ATOM 2908 C CA . THR B 1 132 ? 5.246 16.078 -9.734 1 94.69 132 THR B CA 1
ATOM 2909 C C . THR B 1 132 ? 6.316 15.375 -8.891 1 94.69 132 THR B C 1
ATOM 2911 O O . THR B 1 132 ? 6.688 15.867 -7.824 1 94.69 132 THR B O 1
ATOM 2914 N N . ALA B 1 133 ? 6.836 14.289 -9.43 1 96.25 133 ALA B N 1
ATOM 2915 C CA . ALA B 1 133 ? 7.875 13.547 -8.711 1 96.25 133 ALA B CA 1
ATOM 2916 C C . ALA B 1 133 ? 9.086 14.438 -8.43 1 96.25 133 ALA B C 1
ATOM 2918 O O . ALA B 1 133 ? 9.57 14.492 -7.301 1 96.25 133 ALA B O 1
ATOM 2919 N N . VAL B 1 134 ? 9.492 15.156 -9.438 1 96.56 134 VAL B N 1
ATOM 2920 C CA . VAL B 1 134 ? 10.664 16.016 -9.328 1 96.56 134 VAL B CA 1
ATOM 2921 C C . VAL B 1 134 ? 10.406 17.109 -8.297 1 96.56 134 VAL B C 1
ATOM 2923 O O . VAL B 1 134 ? 11.25 17.375 -7.434 1 96.56 134 VAL B O 1
ATOM 2926 N N . ARG B 1 135 ? 9.258 17.703 -8.32 1 94.88 135 ARG B N 1
ATOM 2927 C CA . ARG B 1 135 ? 8.898 18.766 -7.387 1 94.88 135 ARG B CA 1
ATOM 2928 C C . ARG B 1 135 ? 8.844 18.234 -5.957 1 94.88 135 ARG B C 1
ATOM 2930 O O . ARG B 1 135 ? 9.344 18.891 -5.035 1 94.88 135 ARG B O 1
ATOM 2937 N N . GLU B 1 136 ? 8.219 17.078 -5.789 1 95.62 136 GLU B N 1
ATOM 2938 C CA . GLU B 1 136 ? 8.086 16.5 -4.449 1 95.62 136 GLU B CA 1
ATOM 2939 C C . GLU B 1 136 ? 9.453 16.156 -3.863 1 95.62 136 GLU B C 1
ATOM 2941 O O . GLU B 1 136 ? 9.688 16.359 -2.67 1 95.62 136 GLU B O 1
ATOM 2946 N N . VAL B 1 137 ? 10.344 15.625 -4.668 1 96.75 137 VAL B N 1
ATOM 2947 C CA . VAL B 1 137 ? 11.68 15.273 -4.199 1 96.75 137 VAL B CA 1
ATOM 2948 C C . VAL B 1 137 ? 12.406 16.531 -3.734 1 96.75 137 VAL B C 1
ATOM 2950 O O . VAL B 1 137 ? 13.031 16.531 -2.668 1 96.75 137 VAL B O 1
ATOM 2953 N N . GLU B 1 138 ? 12.32 17.547 -4.531 1 96.88 138 GLU B N 1
ATOM 2954 C CA . GLU B 1 138 ? 12.984 18.781 -4.129 1 96.88 138 GLU B CA 1
ATOM 2955 C C . GLU B 1 138 ? 12.406 19.312 -2.82 1 96.88 138 GLU B C 1
ATOM 2957 O O . GLU B 1 138 ? 13.156 19.719 -1.924 1 96.88 138 GLU B O 1
ATOM 2962 N N . GLU B 1 139 ? 11.156 19.344 -2.674 1 95.88 139 GLU B N 1
ATOM 2963 C CA . GLU B 1 139 ? 10.492 19.844 -1.47 1 95.88 139 GLU B CA 1
ATOM 2964 C C . GLU B 1 139 ? 10.859 19 -0.253 1 95.88 139 GLU B C 1
ATOM 2966 O O . GLU B 1 139 ? 11.141 19.531 0.82 1 95.88 139 GLU B O 1
ATOM 2971 N N . GLU B 1 140 ? 10.93 17.641 -0.406 1 96.56 140 GLU B N 1
ATOM 2972 C CA . GLU B 1 140 ? 11.055 16.734 0.737 1 96.56 140 GLU B CA 1
ATOM 2973 C C . GLU B 1 140 ? 12.516 16.438 1.053 1 96.56 140 GLU B C 1
ATOM 2975 O O . GLU B 1 140 ? 12.836 15.984 2.154 1 96.56 140 GLU B O 1
ATOM 2980 N N . THR B 1 141 ? 13.469 16.609 0.1 1 96.69 141 THR B N 1
ATOM 2981 C CA . THR B 1 141 ? 14.844 16.172 0.33 1 96.69 141 THR B CA 1
ATOM 2982 C C . THR B 1 141 ? 15.828 17.297 0.015 1 96.69 141 THR B C 1
ATOM 2984 O O . THR B 1 141 ? 17 17.234 0.397 1 96.69 141 THR B O 1
ATOM 2987 N N . GLY B 1 142 ? 15.43 18.297 -0.762 1 95.56 142 GLY B N 1
ATOM 2988 C CA . GLY B 1 142 ? 16.312 19.359 -1.222 1 95.56 142 GLY B CA 1
ATOM 2989 C C . GLY B 1 142 ? 17.109 18.969 -2.453 1 95.56 142 GLY B C 1
ATOM 2990 O O . GLY B 1 142 ? 17.844 19.797 -3.004 1 95.56 142 GLY B O 1
ATOM 2991 N N . ILE B 1 143 ? 16.922 17.75 -2.93 1 95.75 143 ILE B N 1
ATOM 2992 C CA . ILE B 1 143 ? 17.672 17.281 -4.094 1 95.75 143 ILE B CA 1
ATOM 2993 C C . ILE B 1 143 ? 16.969 17.75 -5.371 1 95.75 143 ILE B C 1
ATOM 2995 O O . ILE B 1 143 ? 15.766 17.562 -5.523 1 95.75 143 ILE B O 1
ATOM 2999 N N . LYS B 1 144 ? 17.672 18.344 -6.238 1 94.88 144 LYS B N 1
ATOM 3000 C CA . LYS B 1 144 ? 17.156 18.75 -7.539 1 94.88 144 LYS B CA 1
ATOM 3001 C C . LYS B 1 144 ? 17.438 17.688 -8.594 1 94.88 144 LYS B C 1
ATOM 3003 O O . LYS B 1 144 ? 18.594 17.438 -8.938 1 94.88 144 LYS B O 1
ATOM 3008 N N . LEU B 1 145 ? 16.422 17.109 -9.039 1 94.38 145 LEU B N 1
ATOM 3009 C CA . LEU B 1 145 ? 16.547 16.062 -10.047 1 94.38 145 LEU B CA 1
ATOM 3010 C C . LEU B 1 145 ? 16.234 16.609 -11.438 1 94.38 145 LEU B C 1
ATOM 3012 O O . LEU B 1 145 ? 15.508 17.594 -11.578 1 94.38 145 LEU B O 1
ATOM 3016 N N . LYS B 1 146 ? 16.828 15.992 -12.414 1 92.06 146 LYS B N 1
ATOM 3017 C CA . LYS B 1 146 ? 16.5 16.297 -13.797 1 92.06 146 LYS B CA 1
ATOM 3018 C C . LYS B 1 146 ? 15.469 15.297 -14.344 1 92.06 146 LYS B C 1
ATOM 3020 O O . LYS B 1 146 ? 15.633 14.086 -14.195 1 92.06 146 LYS B O 1
ATOM 3025 N N . LEU B 1 147 ? 14.516 15.852 -15.031 1 92.56 147 LEU B N 1
ATOM 3026 C CA . LEU B 1 147 ? 13.422 15.039 -15.555 1 92.56 147 LEU B CA 1
ATOM 3027 C C . LEU B 1 147 ? 13.945 13.945 -16.484 1 92.56 147 LEU B C 1
ATOM 3029 O O . LEU B 1 147 ? 13.461 12.812 -16.438 1 92.56 147 LEU B O 1
ATOM 3033 N N . GLU B 1 148 ? 14.969 14.234 -17.219 1 91.44 148 GLU B N 1
ATOM 3034 C CA . GLU B 1 148 ? 15.469 13.344 -18.266 1 91.44 148 GLU B CA 1
ATOM 3035 C C . GLU B 1 148 ? 16.219 12.156 -17.656 1 91.44 148 GLU B C 1
ATOM 3037 O O . GLU B 1 148 ? 16.453 11.156 -18.344 1 91.44 148 GLU B O 1
ATOM 3042 N N . ASP B 1 149 ? 16.531 12.25 -16.438 1 93.31 149 ASP B N 1
ATOM 3043 C CA . ASP B 1 149 ? 17.297 11.195 -15.789 1 93.31 149 ASP B CA 1
ATOM 3044 C C . ASP B 1 149 ? 16.391 10.227 -15.039 1 93.31 149 ASP B C 1
ATOM 3046 O O . ASP B 1 149 ? 16.859 9.258 -14.438 1 93.31 149 ASP B O 1
ATOM 3050 N N . MET B 1 150 ? 15.117 10.492 -15.164 1 95.88 150 MET B N 1
ATOM 3051 C CA . MET B 1 150 ? 14.156 9.68 -14.422 1 95.88 150 MET B CA 1
ATOM 3052 C C . MET B 1 150 ? 13.773 8.43 -15.219 1 95.88 150 MET B C 1
ATOM 3054 O O . MET B 1 150 ? 13.594 8.5 -16.438 1 95.88 150 MET B O 1
ATOM 3058 N N . VAL B 1 151 ? 13.719 7.285 -14.531 1 97.31 151 VAL B N 1
ATOM 3059 C CA . VAL B 1 151 ? 13.227 6.035 -15.109 1 97.31 151 VAL B CA 1
ATOM 3060 C C . VAL B 1 151 ? 11.914 5.637 -14.445 1 97.31 151 VAL B C 1
ATOM 3062 O O . VAL B 1 151 ? 11.82 5.59 -13.211 1 97.31 151 VAL B O 1
ATOM 3065 N N . ASP B 1 152 ? 10.906 5.379 -15.219 1 97.81 152 ASP B N 1
ATOM 3066 C CA . ASP B 1 152 ? 9.633 4.91 -14.688 1 97.81 152 ASP B CA 1
ATOM 3067 C C . ASP B 1 152 ? 9.656 3.4 -14.461 1 97.81 152 ASP B C 1
ATOM 3069 O O . ASP B 1 152 ? 9.477 2.623 -15.398 1 97.81 152 ASP B O 1
ATOM 3073 N N . LEU B 1 153 ? 9.82 2.982 -13.188 1 98.56 153 LEU B N 1
ATOM 3074 C CA . LEU B 1 153 ? 9.898 1.562 -12.859 1 98.56 153 LEU B CA 1
ATOM 3075 C C . LEU B 1 153 ? 8.562 0.875 -13.117 1 98.56 153 LEU B C 1
ATOM 3077 O O . LEU B 1 153 ? 8.523 -0.3 -13.484 1 98.56 153 LEU B O 1
ATOM 3081 N N . THR B 1 154 ? 7.449 1.598 -12.938 1 98.38 154 THR B N 1
ATOM 3082 C CA . THR B 1 154 ? 6.133 0.996 -13.094 1 98.38 154 THR B CA 1
ATOM 3083 C C . THR B 1 154 ? 5.828 0.738 -14.57 1 98.38 154 THR B C 1
ATOM 3085 O O . THR B 1 154 ? 4.91 -0.014 -14.898 1 98.38 154 THR B O 1
ATOM 3088 N N . ALA B 1 155 ? 6.594 1.355 -15.461 1 97.62 155 ALA B N 1
ATOM 3089 C CA . ALA B 1 155 ? 6.434 1.109 -16.891 1 97.62 155 ALA B CA 1
ATOM 3090 C C . ALA B 1 155 ? 6.836 -0.317 -17.25 1 97.62 155 ALA B C 1
ATOM 3092 O O . ALA B 1 155 ? 6.5 -0.811 -18.328 1 97.62 155 ALA B O 1
ATOM 3093 N N . PHE B 1 156 ? 7.578 -1.003 -16.375 1 98.06 156 PHE B N 1
ATOM 3094 C CA . PHE B 1 156 ? 8.008 -2.373 -16.625 1 98.06 156 PHE B CA 1
ATOM 3095 C C . PHE B 1 156 ? 6.875 -3.355 -16.344 1 98.06 156 PHE B C 1
ATOM 3097 O O . PHE B 1 156 ? 6.953 -4.527 -16.719 1 98.06 156 PHE B O 1
ATOM 3104 N N . LEU B 1 157 ? 5.82 -2.932 -15.617 1 98.12 157 LEU B N 1
ATOM 3105 C CA . LEU B 1 157 ? 4.66 -3.785 -15.375 1 98.12 157 LEU B CA 1
ATOM 3106 C C . LEU B 1 157 ? 3.885 -4.027 -16.656 1 98.12 157 LEU B C 1
ATOM 3108 O O . LEU B 1 157 ? 3.979 -3.24 -17.609 1 98.12 157 LEU B O 1
ATOM 3112 N N . ASP B 1 158 ? 3.17 -5.121 -16.688 1 97.12 158 ASP B N 1
ATOM 3113 C CA . ASP B 1 158 ? 2.326 -5.414 -17.844 1 97.12 158 ASP B CA 1
ATOM 3114 C C . ASP B 1 158 ? 1.248 -4.344 -18.016 1 97.12 158 ASP B C 1
ATOM 3116 O O . ASP B 1 158 ? 0.767 -3.775 -17.031 1 97.12 158 ASP B O 1
ATOM 3120 N N . SER B 1 159 ? 0.797 -4.172 -19.234 1 94.88 159 SER B N 1
ATOM 3121 C CA . SER B 1 159 ? -0.2 -3.154 -19.547 1 94.88 159 SER B CA 1
ATOM 3122 C C . SER B 1 159 ? -1.513 -3.424 -18.828 1 94.88 159 SER B C 1
ATOM 3124 O O . SER B 1 159 ? -2.252 -2.49 -18.5 1 94.88 159 SER B O 1
ATOM 3126 N N . SER B 1 160 ? -1.773 -4.629 -18.516 1 91.62 160 SER B N 1
ATOM 3127 C CA . SER B 1 160 ? -3.002 -5.012 -17.828 1 91.62 160 SER B CA 1
ATOM 3128 C C . SER B 1 160 ? -3.047 -4.43 -16.406 1 91.62 160 SER B C 1
ATOM 3130 O O . SER B 1 160 ? -4.117 -4.348 -15.805 1 91.62 160 SER B O 1
ATOM 3132 N N . THR B 1 161 ? -1.89 -4.02 -15.875 1 94.5 161 THR B N 1
ATOM 3133 C CA . THR B 1 161 ? -1.814 -3.443 -14.539 1 94.5 161 THR B CA 1
ATOM 3134 C C . THR B 1 161 ? -2.055 -1.938 -14.586 1 94.5 161 THR B C 1
ATOM 3136 O O . THR B 1 161 ? -2.082 -1.275 -13.547 1 94.5 161 THR B O 1
ATOM 3139 N N . GLY B 1 162 ? -2.17 -1.395 -15.812 1 93 162 GLY B N 1
ATOM 3140 C CA . GLY B 1 162 ? -2.189 0.052 -15.961 1 93 162 GLY B CA 1
ATOM 3141 C C . GLY B 1 162 ? -0.852 0.701 -15.648 1 93 162 GLY B C 1
ATOM 3142 O O . GLY B 1 162 ? -0.76 1.926 -15.547 1 93 162 GLY B O 1
ATOM 3143 N N . CYS B 1 163 ? 0.179 -0.128 -15.422 1 96.31 163 CYS B N 1
ATOM 3144 C CA . CYS B 1 163 ? 1.506 0.348 -15.047 1 96.31 163 CYS B CA 1
ATOM 3145 C C . CYS B 1 163 ? 1.444 1.197 -13.781 1 96.31 163 CYS B C 1
ATOM 3147 O O . CYS B 1 163 ? 2.012 2.291 -13.734 1 96.31 163 CYS B O 1
ATOM 3149 N N . ARG B 1 164 ? 0.667 0.694 -12.883 1 94.75 164 ARG B N 1
ATOM 3150 C CA . ARG B 1 164 ? 0.493 1.377 -11.609 1 94.75 164 ARG B CA 1
ATOM 3151 C C . ARG B 1 164 ? 0.736 0.425 -10.438 1 94.75 164 ARG B C 1
ATOM 3153 O O . ARG B 1 164 ? 0.859 -0.786 -10.633 1 94.75 164 ARG B O 1
ATOM 3160 N N . PHE B 1 165 ? 0.931 1.02 -9.359 1 95.38 165 PHE B N 1
ATOM 3161 C CA . PHE B 1 165 ? 1.083 0.353 -8.07 1 95.38 165 PHE B CA 1
ATOM 3162 C C . PHE B 1 165 ? -0.095 0.665 -7.16 1 95.38 165 PHE B C 1
ATOM 3164 O O . PHE B 1 165 ? -0.383 1.832 -6.887 1 95.38 165 PHE B O 1
ATOM 3171 N N . PHE B 1 166 ? -0.878 -0.375 -6.727 1 98.06 166 PHE B N 1
ATOM 3172 C CA . PHE B 1 166 ? -2.025 -0.19 -5.848 1 98.06 166 PHE B CA 1
ATOM 3173 C C . PHE B 1 166 ? -1.689 -0.618 -4.422 1 98.06 166 PHE B C 1
ATOM 3175 O O . PHE B 1 166 ? -1.653 -1.812 -4.121 1 98.06 166 PHE B O 1
ATOM 3182 N N . PRO B 1 167 ? -1.533 0.288 -3.523 1 98.06 167 PRO B N 1
ATOM 3183 C CA . PRO B 1 167 ? -1.082 -0.052 -2.172 1 98.06 167 PRO B CA 1
ATOM 3184 C C . PRO B 1 167 ? -2.158 -0.758 -1.351 1 98.06 167 PRO B C 1
ATOM 3186 O O . PRO B 1 167 ? -1.854 -1.683 -0.593 1 98.06 167 PRO B O 1
ATOM 3189 N N . SER B 1 168 ? -3.395 -0.364 -1.44 1 97.69 168 SER B N 1
ATOM 3190 C CA . SER B 1 168 ? -4.473 -0.878 -0.603 1 97.69 168 SER B CA 1
ATOM 3191 C C . SER B 1 168 ? -5.789 -0.946 -1.372 1 97.69 168 SER B C 1
ATOM 3193 O O . SER B 1 168 ? -6.754 -0.268 -1.02 1 97.69 168 SER B O 1
ATOM 3195 N N . PRO B 1 169 ? -5.859 -1.85 -2.326 1 96.94 169 PRO B N 1
ATOM 3196 C CA . PRO B 1 169 ? -6.992 -1.841 -3.254 1 96.94 169 PRO B CA 1
ATOM 3197 C C . PRO B 1 169 ? -8.312 -2.225 -2.584 1 96.94 169 PRO B C 1
ATOM 3199 O O . PRO B 1 169 ? -9.383 -1.984 -3.141 1 96.94 169 PRO B O 1
ATOM 3202 N N . GLY B 1 170 ? -8.289 -2.799 -1.461 1 95.75 170 GLY B N 1
ATOM 3203 C CA . GLY B 1 170 ? -9.516 -3.174 -0.768 1 95.75 170 GLY B CA 1
ATOM 3204 C C . GLY B 1 170 ? -10.195 -2.004 -0.082 1 95.75 170 GLY B C 1
ATOM 3205 O O . GLY B 1 170 ? -11.359 -2.102 0.313 1 95.75 170 GLY B O 1
ATOM 3206 N N . GLY B 1 171 ? -9.469 -0.861 0.018 1 97.19 171 GLY B N 1
ATOM 3207 C CA . GLY B 1 171 ? -10.062 0.237 0.765 1 97.19 171 GLY B CA 1
ATOM 3208 C C . GLY B 1 171 ? -9.859 1.587 0.104 1 97.19 171 GLY B C 1
ATOM 3209 O O . GLY B 1 171 ? -10.555 2.553 0.423 1 97.19 171 GLY B O 1
ATOM 3210 N N . CYS B 1 172 ? -8.883 1.612 -0.782 1 97.5 172 CYS B N 1
ATOM 3211 C CA . CYS B 1 172 ? -8.461 2.916 -1.28 1 97.5 172 CYS B CA 1
ATOM 3212 C C . CYS B 1 172 ? -8.203 2.869 -2.781 1 97.5 172 CYS B C 1
ATOM 3214 O O . CYS B 1 172 ? -7.809 1.833 -3.316 1 97.5 172 CYS B O 1
ATOM 3216 N N . ASP B 1 173 ? -8.398 4.059 -3.436 1 97.06 173 ASP B N 1
ATOM 3217 C CA . ASP B 1 173 ? -8.234 4.137 -4.883 1 97.06 173 ASP B CA 1
ATOM 3218 C C . ASP B 1 173 ? -6.797 4.512 -5.25 1 97.06 173 ASP B C 1
ATOM 3220 O O . ASP B 1 173 ? -6.461 4.625 -6.434 1 97.06 173 ASP B O 1
ATOM 3224 N N . GLU B 1 174 ? -5.988 4.738 -4.289 1 97.12 174 GLU B N 1
ATOM 3225 C CA . GLU B 1 174 ? -4.633 5.227 -4.523 1 97.12 174 GLU B CA 1
ATOM 3226 C C . GLU B 1 174 ? -3.908 4.371 -5.559 1 97.12 174 GLU B C 1
ATOM 3228 O O . GLU B 1 174 ? -3.967 3.139 -5.508 1 97.12 174 GLU B O 1
ATOM 3233 N N . GLU B 1 175 ? -3.365 4.996 -6.527 1 96.38 175 GLU B N 1
ATOM 3234 C CA . GLU B 1 175 ? -2.473 4.391 -7.512 1 96.38 175 GLU B CA 1
ATOM 3235 C C . GLU B 1 175 ? -1.177 5.184 -7.645 1 96.38 175 GLU B C 1
ATOM 3237 O O . GLU B 1 175 ? -1.201 6.41 -7.746 1 96.38 175 GLU B O 1
ATOM 3242 N N . ILE B 1 176 ? -0.07 4.531 -7.629 1 98 176 ILE B N 1
ATOM 3243 C CA . ILE B 1 176 ? 1.206 5.223 -7.484 1 98 176 ILE B CA 1
ATOM 3244 C C . ILE B 1 176 ? 2.129 4.844 -8.641 1 98 176 ILE B C 1
ATOM 3246 O O . ILE B 1 176 ? 2.24 3.668 -9 1 98 176 ILE B O 1
ATOM 3250 N N . SER B 1 177 ? 2.73 5.836 -9.258 1 98.12 177 SER B N 1
ATOM 3251 C CA . SER B 1 177 ? 3.869 5.621 -10.141 1 98.12 177 SER B CA 1
ATOM 3252 C C . SER B 1 177 ? 5.184 5.656 -9.375 1 98.12 177 SER B C 1
ATOM 3254 O O . SER B 1 177 ? 5.379 6.504 -8.5 1 98.12 177 SER B O 1
ATOM 3256 N N . ILE B 1 178 ? 6.035 4.73 -9.672 1 98.75 178 ILE B N 1
ATOM 3257 C CA . ILE B 1 178 ? 7.332 4.637 -9.008 1 98.75 178 ILE B CA 1
ATOM 3258 C C . ILE B 1 178 ? 8.438 4.984 -10 1 98.75 178 ILE B C 1
ATOM 3260 O O . ILE B 1 178 ? 8.602 4.312 -11.023 1 98.75 178 ILE B O 1
ATOM 3264 N N . PHE B 1 179 ? 9.211 5.953 -9.656 1 98.62 179 PHE B N 1
ATOM 3265 C CA . PHE B 1 179 ? 10.328 6.371 -10.5 1 98.62 179 PHE B CA 1
ATOM 3266 C C . PHE B 1 179 ? 11.656 6.051 -9.828 1 98.62 179 PHE B C 1
ATOM 3268 O O . PHE B 1 179 ? 11.711 5.855 -8.609 1 98.62 179 PHE B O 1
ATOM 3275 N N . LEU B 1 180 ? 12.664 5.973 -10.633 1 98.56 180 LEU B N 1
ATOM 3276 C CA . LEU B 1 180 ? 14.039 5.746 -10.203 1 98.56 180 LEU B CA 1
ATOM 3277 C C . LEU B 1 180 ? 14.945 6.867 -10.695 1 98.56 180 LEU B C 1
ATOM 3279 O O . LEU B 1 180 ? 14.844 7.297 -11.844 1 98.56 180 LEU B O 1
ATOM 3283 N N . TYR B 1 181 ? 15.688 7.363 -9.812 1 98.12 181 TYR B N 1
ATOM 3284 C CA . TYR B 1 181 ? 16.797 8.242 -10.141 1 98.12 181 TYR B CA 1
ATOM 3285 C C . TYR B 1 181 ? 18.125 7.656 -9.656 1 98.12 181 TYR B C 1
ATOM 3287 O O . TYR B 1 181 ? 18.219 7.172 -8.523 1 98.12 181 TYR B O 1
ATOM 3295 N N . ARG B 1 182 ? 19.156 7.707 -10.508 1 96.69 182 ARG B N 1
ATOM 3296 C CA . ARG B 1 182 ? 20.516 7.281 -10.164 1 96.69 182 ARG B CA 1
ATOM 3297 C C . ARG B 1 182 ? 21.516 8.391 -10.453 1 96.69 182 ARG B C 1
ATOM 3299 O O . ARG B 1 182 ? 21.484 9.008 -11.516 1 96.69 182 ARG B O 1
ATOM 3306 N N . GLY B 1 183 ? 22.328 8.586 -9.43 1 95.25 183 GLY B N 1
ATOM 3307 C CA . GLY B 1 183 ? 23.359 9.586 -9.625 1 95.25 183 GLY B CA 1
ATOM 3308 C C . GLY B 1 183 ? 24.609 9.328 -8.797 1 95.25 183 GLY B C 1
ATOM 3309 O O . GLY B 1 183 ? 24.562 8.586 -7.812 1 95.25 183 GLY B O 1
ATOM 3310 N N . ARG B 1 184 ? 25.781 9.938 -9.289 1 95.5 184 ARG B N 1
ATOM 3311 C CA . ARG B 1 184 ? 27.047 9.922 -8.547 1 95.5 184 ARG B CA 1
ATOM 3312 C C . ARG B 1 184 ? 27.25 11.234 -7.805 1 95.5 184 ARG B C 1
ATOM 3314 O O . ARG B 1 184 ? 27 12.312 -8.352 1 95.5 184 ARG B O 1
ATOM 3321 N N . VAL B 1 185 ? 27.609 11.008 -6.555 1 95.69 185 VAL B N 1
ATOM 3322 C CA . VAL B 1 185 ? 27.844 12.203 -5.75 1 95.69 185 VAL B CA 1
ATOM 3323 C C . VAL B 1 185 ? 29.094 12.016 -4.898 1 95.69 185 VAL B C 1
ATOM 3325 O O . VAL B 1 185 ? 29.562 10.891 -4.699 1 95.69 185 VAL B O 1
ATOM 3328 N N . ASP B 1 186 ? 29.609 13.156 -4.414 1 96 186 ASP B N 1
ATOM 3329 C CA . ASP B 1 186 ? 30.703 13.109 -3.455 1 96 186 ASP B CA 1
ATOM 3330 C C . ASP B 1 186 ? 30.219 12.68 -2.074 1 96 186 ASP B C 1
ATOM 3332 O O . ASP B 1 186 ? 29.047 12.867 -1.743 1 96 186 ASP B O 1
ATOM 3336 N N . LYS B 1 187 ? 31.109 12.195 -1.313 1 95.56 187 LYS B N 1
ATOM 3337 C CA . LYS B 1 187 ? 30.797 11.719 0.03 1 95.56 187 LYS B CA 1
ATOM 3338 C C . LYS B 1 187 ? 30.203 12.836 0.886 1 95.56 187 LYS B C 1
ATOM 3340 O O . LYS B 1 187 ? 29.328 12.586 1.723 1 95.56 187 LYS B O 1
ATOM 3345 N N . GLU B 1 188 ? 30.641 14.008 0.615 1 95.94 188 GLU B N 1
ATOM 3346 C CA . GLU B 1 188 ? 30.172 15.156 1.386 1 95.94 188 GLU B CA 1
ATOM 3347 C C . GLU B 1 188 ? 28.672 15.383 1.206 1 95.94 188 GLU B C 1
ATOM 3349 O O . GLU B 1 188 ? 27.984 15.805 2.139 1 95.94 188 GLU B O 1
ATOM 3354 N N . ILE B 1 189 ? 28.172 15.094 0.077 1 95.25 189 ILE B N 1
ATOM 3355 C CA . ILE B 1 189 ? 26.766 15.266 -0.211 1 95.25 189 ILE B CA 1
ATOM 3356 C C . ILE B 1 189 ? 25.938 14.266 0.609 1 95.25 189 ILE B C 1
ATOM 3358 O O . ILE B 1 189 ? 24.891 14.617 1.154 1 95.25 189 ILE B O 1
ATOM 3362 N N . ILE B 1 190 ? 26.453 13.078 0.707 1 95.94 190 ILE B N 1
ATOM 3363 C CA . ILE B 1 190 ? 25.797 12.047 1.501 1 95.94 190 ILE B CA 1
ATOM 3364 C C . ILE B 1 190 ? 25.688 12.508 2.953 1 95.94 190 ILE B C 1
ATOM 3366 O O . ILE B 1 190 ? 24.609 12.414 3.559 1 95.94 190 ILE B O 1
ATOM 3370 N N . THR B 1 191 ? 26.75 13.031 3.434 1 95.5 191 THR B N 1
ATOM 3371 C CA . THR B 1 191 ? 26.797 13.484 4.816 1 95.5 191 THR B CA 1
ATOM 3372 C C . THR B 1 191 ? 25.859 14.664 5.039 1 95.5 191 THR B C 1
ATOM 3374 O O . THR B 1 191 ? 25.188 14.75 6.07 1 95.5 191 THR B O 1
ATOM 3377 N N . GLN B 1 192 ? 25.781 15.516 4.074 1 95.81 192 GLN B N 1
ATOM 3378 C CA . GLN B 1 192 ? 24.953 16.703 4.176 1 95.81 192 GLN B CA 1
ATOM 3379 C C . GLN B 1 192 ? 23.469 16.344 4.117 1 95.81 192 GLN B C 1
ATOM 3381 O O . GLN B 1 192 ? 22.641 17 4.754 1 95.81 192 GLN B O 1
ATOM 3386 N N . LEU B 1 193 ? 23.172 15.391 3.383 1 96.12 193 LEU B N 1
ATOM 3387 C CA . LEU B 1 193 ? 21.781 14.969 3.215 1 96.12 193 LEU B CA 1
ATOM 3388 C C . LEU B 1 193 ? 21.266 14.297 4.48 1 96.12 193 LEU B C 1
ATOM 3390 O O . LEU B 1 193 ? 20.125 14.539 4.891 1 96.12 193 LEU B O 1
ATOM 3394 N N . HIS B 1 194 ? 22.125 13.484 5.078 1 95.19 194 HIS B N 1
ATOM 3395 C CA . HIS B 1 194 ? 21.688 12.711 6.234 1 95.19 194 HIS B CA 1
ATOM 3396 C C . HIS B 1 194 ? 21.328 13.609 7.41 1 95.19 194 HIS B C 1
ATOM 3398 O O . HIS B 1 194 ? 22.188 14.344 7.918 1 95.19 194 HIS B O 1
ATOM 3404 N N . GLY B 1 195 ? 20.047 13.586 7.828 1 93.81 195 GLY B N 1
ATOM 3405 C CA . GLY B 1 195 ? 19.594 14.352 8.984 1 93.81 195 GLY B CA 1
ATOM 3406 C C . GLY B 1 195 ? 19.062 15.719 8.617 1 93.81 195 GLY B C 1
ATOM 3407 O O . GLY B 1 195 ? 18.531 16.438 9.477 1 93.81 195 GLY B O 1
ATOM 3408 N N . LYS B 1 196 ? 19.188 16.031 7.383 1 94.38 196 LYS B N 1
ATOM 3409 C CA . LYS B 1 196 ? 18.688 17.328 6.93 1 94.38 196 LYS B CA 1
ATOM 3410 C C . LYS B 1 196 ? 17.188 17.438 7.188 1 94.38 196 LYS B C 1
ATOM 3412 O O . LYS B 1 196 ? 16.438 16.5 6.957 1 94.38 196 LYS B O 1
ATOM 3417 N N . GLU B 1 197 ? 16.797 18.531 7.777 1 93.06 197 GLU B N 1
ATOM 3418 C CA . GLU B 1 197 ? 15.383 18.797 7.988 1 93.06 197 GLU B CA 1
ATOM 3419 C C . GLU B 1 197 ? 14.789 19.578 6.82 1 93.06 197 GLU B C 1
ATOM 3421 O O . GLU B 1 197 ? 15.391 20.547 6.344 1 93.06 197 GLU B O 1
ATOM 3426 N N . THR B 1 198 ? 13.695 19.062 6.297 1 92.94 198 THR B N 1
ATOM 3427 C CA . THR B 1 198 ? 13.062 19.641 5.121 1 92.94 198 THR B CA 1
ATOM 3428 C C . THR B 1 198 ? 11.539 19.594 5.254 1 92.94 198 THR B C 1
ATOM 3430 O O . THR B 1 198 ? 11.016 19.359 6.344 1 92.94 198 THR B O 1
ATOM 3433 N N . GLY B 1 199 ? 10.836 19.875 4.137 1 87.94 199 GLY B N 1
ATOM 3434 C CA . GLY B 1 199 ? 9.375 19.875 4.137 1 87.94 199 GLY B CA 1
ATOM 3435 C C . GLY B 1 199 ? 8.781 21.266 4.219 1 87.94 199 GLY B C 1
ATOM 3436 O O . GLY B 1 199 ? 9.469 22.219 4.566 1 87.94 199 GLY B O 1
ATOM 3437 N N . LEU B 1 200 ? 7.578 21.312 3.861 1 84.19 200 LEU B N 1
ATOM 3438 C CA . LEU B 1 200 ? 6.855 22.578 3.941 1 84.19 200 LEU B CA 1
ATOM 3439 C C . LEU B 1 200 ? 6.316 22.812 5.348 1 84.19 200 LEU B C 1
ATOM 3441 O O . LEU B 1 200 ? 5.207 22.375 5.672 1 84.19 200 LEU B O 1
ATOM 3445 N N . ARG B 1 201 ? 6.945 23.562 6.109 1 78.06 201 ARG B N 1
ATOM 3446 C CA . ARG B 1 201 ? 6.609 23.781 7.512 1 78.06 201 ARG B CA 1
ATOM 3447 C C . ARG B 1 201 ? 5.227 24.406 7.652 1 78.06 201 ARG B C 1
ATOM 3449 O O . ARG B 1 201 ? 4.488 24.094 8.586 1 78.06 201 ARG B O 1
ATOM 3456 N N . ASP B 1 202 ? 4.902 25.172 6.688 1 78.44 202 ASP B N 1
ATOM 3457 C CA . ASP B 1 202 ? 3.6 25.828 6.719 1 78.44 202 ASP B CA 1
ATOM 3458 C C . ASP B 1 202 ? 2.467 24.812 6.586 1 78.44 202 ASP B C 1
ATOM 3460 O O . ASP B 1 202 ? 1.324 25.109 6.953 1 78.44 202 ASP B O 1
ATOM 3464 N N . HIS B 1 203 ? 2.854 23.688 6.16 1 78.25 203 HIS B N 1
ATOM 3465 C CA . HIS B 1 203 ? 1.844 22.656 5.988 1 78.25 203 HIS B CA 1
ATOM 3466 C C . HIS B 1 203 ? 1.972 21.578 7.062 1 78.25 203 HIS B C 1
ATOM 3468 O O . HIS B 1 203 ? 1.346 20.516 6.965 1 78.25 203 HIS B O 1
ATOM 3474 N N . GLY B 1 204 ? 2.852 21.906 8.039 1 78.75 204 GLY B N 1
ATOM 3475 C CA . GLY B 1 204 ? 3.033 20.938 9.109 1 78.75 204 GLY B CA 1
ATOM 3476 C C . GLY B 1 204 ? 3.822 19.719 8.688 1 78.75 204 GLY B C 1
ATOM 3477 O O . GLY B 1 204 ? 3.699 18.641 9.297 1 78.75 204 GLY B O 1
ATOM 3478 N N . GLU B 1 205 ? 4.469 19.844 7.578 1 84 205 GLU B N 1
ATOM 3479 C CA . GLU B 1 205 ? 5.293 18.75 7.09 1 84 205 GLU B CA 1
ATOM 3480 C C . GLU B 1 205 ? 6.703 18.812 7.672 1 84 205 GLU B C 1
ATOM 3482 O O . GLU B 1 205 ? 7.52 19.625 7.238 1 84 205 GLU B O 1
ATOM 3487 N N . LEU B 1 206 ? 6.965 18 8.656 1 87 206 LEU B N 1
ATOM 3488 C CA . LEU B 1 206 ? 8.266 17.859 9.312 1 87 206 LEU B CA 1
ATOM 3489 C C . LEU B 1 206 ? 8.992 16.609 8.828 1 87 206 LEU B C 1
ATOM 3491 O O . LEU B 1 206 ? 8.656 15.5 9.234 1 87 206 LEU B O 1
ATOM 3495 N N . ILE B 1 207 ? 9.922 16.891 7.98 1 93.75 207 ILE B N 1
ATOM 3496 C CA . ILE B 1 207 ? 10.594 15.773 7.32 1 93.75 207 ILE B CA 1
ATOM 3497 C C . ILE B 1 207 ? 12.086 15.789 7.668 1 93.75 207 ILE B C 1
ATOM 3499 O O . ILE B 1 207 ? 12.711 16.859 7.703 1 93.75 207 ILE B O 1
ATOM 3503 N N . LYS B 1 208 ? 12.555 14.719 8.055 1 95.56 208 LYS B N 1
ATOM 3504 C CA . LYS B 1 208 ? 13.992 14.508 8.203 1 95.56 208 LYS B CA 1
ATOM 3505 C C . LYS B 1 208 ? 14.523 13.555 7.141 1 95.56 208 LYS B C 1
ATOM 3507 O O . LYS B 1 208 ? 14 12.453 6.973 1 95.56 208 LYS B O 1
ATOM 3512 N N . VAL B 1 209 ? 15.547 13.969 6.445 1 98.31 209 VAL B N 1
ATOM 3513 C CA . VAL B 1 209 ? 16.125 13.148 5.391 1 98.31 209 VAL B CA 1
ATOM 3514 C C . VAL B 1 209 ? 17.047 12.086 6 1 98.31 209 VAL B C 1
ATOM 3516 O O . VAL B 1 209 ? 17.797 12.383 6.926 1 98.31 209 VAL B O 1
ATOM 3519 N N . ARG B 1 210 ? 16.969 10.914 5.496 1 98.19 210 ARG B N 1
ATOM 3520 C CA . ARG B 1 210 ? 17.828 9.797 5.887 1 98.19 210 ARG B CA 1
ATOM 3521 C C . ARG B 1 210 ? 18.469 9.156 4.668 1 98.19 210 ARG B C 1
ATOM 3523 O O . ARG B 1 210 ? 17.812 8.984 3.631 1 98.19 210 ARG B O 1
ATOM 3530 N N . VAL B 1 211 ? 19.688 8.875 4.801 1 98.31 211 VAL B N 1
ATOM 3531 C CA . VAL B 1 211 ? 20.406 8.148 3.766 1 98.31 211 VAL B CA 1
ATOM 3532 C C . VAL B 1 211 ? 20.844 6.785 4.297 1 98.31 211 VAL B C 1
ATOM 3534 O O . VAL B 1 211 ? 21.469 6.695 5.359 1 98.31 211 VAL B O 1
ATOM 3537 N N . VAL B 1 212 ? 20.453 5.73 3.555 1 98.19 212 VAL B N 1
ATOM 3538 C CA . VAL B 1 212 ? 20.781 4.379 4 1 98.19 212 VAL B CA 1
ATOM 3539 C C . VAL B 1 212 ? 21.453 3.607 2.871 1 98.19 212 VAL B C 1
ATOM 3541 O O . VAL B 1 212 ? 21.141 3.807 1.696 1 98.19 212 VAL B O 1
ATOM 3544 N N . PRO B 1 213 ? 22.453 2.727 3.223 1 98.38 213 PRO B N 1
ATOM 3545 C CA . PRO B 1 213 ? 22.953 1.851 2.16 1 98.38 213 PRO B CA 1
ATOM 3546 C C . PRO B 1 213 ? 21.844 1.064 1.469 1 98.38 213 PRO B C 1
ATOM 3548 O O . PRO B 1 213 ? 20.953 0.534 2.135 1 98.38 213 PRO B O 1
ATOM 3551 N N . TYR B 1 214 ? 21.922 1.003 0.148 1 98.56 214 TYR B N 1
ATOM 3552 C CA . TYR B 1 214 ? 20.891 0.309 -0.613 1 98.56 214 TYR B CA 1
ATOM 3553 C C . TYR B 1 214 ? 20.75 -1.136 -0.15 1 98.56 214 TYR B C 1
ATOM 3555 O O . TYR B 1 214 ? 19.641 -1.653 -0.038 1 98.56 214 TYR B O 1
ATOM 3563 N N . LYS B 1 215 ? 21.812 -1.748 0.153 1 97.88 215 LYS B N 1
ATOM 3564 C CA . LYS B 1 215 ? 21.797 -3.156 0.54 1 97.88 215 LYS B CA 1
ATOM 3565 C C . LYS B 1 215 ? 20.969 -3.371 1.806 1 97.88 215 LYS B C 1
ATOM 3567 O O . LYS B 1 215 ? 20.516 -4.484 2.078 1 97.88 215 LYS B O 1
ATOM 3572 N N . LYS B 1 216 ? 20.703 -2.295 2.576 1 98.19 216 LYS B N 1
ATOM 3573 C CA . LYS B 1 216 ? 19.969 -2.396 3.832 1 98.19 216 LYS B CA 1
ATOM 3574 C C . LYS B 1 216 ? 18.562 -1.826 3.691 1 98.19 216 LYS B C 1
ATOM 3576 O O . LYS B 1 216 ? 17.75 -1.947 4.605 1 98.19 216 LYS B O 1
ATOM 3581 N N . LEU B 1 217 ? 18.281 -1.236 2.594 1 98.75 217 LEU B N 1
ATOM 3582 C CA . LEU B 1 217 ? 17.016 -0.512 2.395 1 98.75 217 LEU B CA 1
ATOM 3583 C C . LEU B 1 217 ? 15.82 -1.408 2.686 1 98.75 217 LEU B C 1
ATOM 3585 O O . LEU B 1 217 ? 14.93 -1.03 3.449 1 98.75 217 LEU B O 1
ATOM 3589 N N . TRP B 1 218 ? 15.82 -2.623 2.174 1 98.5 218 TRP B N 1
ATOM 3590 C CA . TRP B 1 218 ? 14.672 -3.516 2.234 1 98.5 218 TRP B CA 1
ATOM 3591 C C . TRP B 1 218 ? 14.367 -3.92 3.674 1 98.5 218 TRP B C 1
ATOM 3593 O O . TRP B 1 218 ? 13.234 -4.258 4.008 1 98.5 218 TRP B O 1
ATOM 3603 N N . ARG B 1 219 ? 15.328 -3.785 4.566 1 98.31 219 ARG B N 1
ATOM 3604 C CA . ARG B 1 219 ? 15.133 -4.191 5.953 1 98.31 219 ARG B CA 1
ATOM 3605 C C . ARG B 1 219 ? 14.727 -3.002 6.82 1 98.31 219 ARG B C 1
ATOM 3607 O O . ARG B 1 219 ? 14.07 -3.17 7.848 1 98.31 219 ARG B O 1
ATOM 3614 N N . THR B 1 220 ? 15.117 -1.868 6.395 1 98.12 220 THR B N 1
ATOM 3615 C CA . THR B 1 220 ? 15.117 -0.723 7.297 1 98.12 220 THR B CA 1
ATOM 3616 C C . THR B 1 220 ? 13.766 -0.006 7.258 1 98.12 220 THR B C 1
ATOM 3618 O O . THR B 1 220 ? 13.484 0.846 8.102 1 98.12 220 THR B O 1
ATOM 3621 N N . THR B 1 221 ? 12.891 -0.366 6.293 1 98.25 221 THR B N 1
ATOM 3622 C CA . THR B 1 221 ? 11.656 0.398 6.172 1 98.25 221 THR B CA 1
ATOM 3623 C C . THR B 1 221 ? 10.461 -0.533 5.969 1 98.25 221 THR B C 1
ATOM 3625 O O . THR B 1 221 ? 10.578 -1.567 5.309 1 98.25 221 THR B O 1
ATOM 3628 N N . ALA B 1 222 ? 9.328 -0.084 6.516 1 97.06 222 ALA B N 1
ATOM 3629 C CA . ALA B 1 222 ? 8.047 -0.766 6.363 1 97.06 222 ALA B CA 1
ATOM 3630 C C . ALA B 1 222 ? 7.242 -0.169 5.211 1 97.06 222 ALA B C 1
ATOM 3632 O O . ALA B 1 222 ? 6.113 -0.591 4.949 1 97.06 222 ALA B O 1
ATOM 3633 N N . ASP B 1 223 ? 7.785 0.751 4.508 1 98.44 223 ASP B N 1
ATOM 3634 C CA . ASP B 1 223 ? 7.125 1.517 3.455 1 98.44 223 ASP B CA 1
ATOM 3635 C C . ASP B 1 223 ? 6.875 0.652 2.221 1 98.44 223 ASP B C 1
ATOM 3637 O O . ASP B 1 223 ? 7.82 0.171 1.593 1 98.44 223 ASP B O 1
ATOM 3641 N N . ALA B 1 224 ? 5.629 0.548 1.855 1 98.56 224 ALA B N 1
ATOM 3642 C CA . ALA B 1 224 ? 5.258 -0.244 0.686 1 98.56 224 ALA B CA 1
ATOM 3643 C C . ALA B 1 224 ? 5.949 0.279 -0.572 1 98.56 224 ALA B C 1
ATOM 3645 O O . ALA B 1 224 ? 6.367 -0.503 -1.429 1 98.56 224 ALA B O 1
ATOM 3646 N N . LYS B 1 225 ? 6.059 1.56 -0.703 1 98.75 225 LYS B N 1
ATOM 3647 C CA . LYS B 1 225 ? 6.684 2.16 -1.877 1 98.75 225 LYS B CA 1
ATOM 3648 C C . LYS B 1 225 ? 8.125 1.692 -2.031 1 98.75 225 LYS B C 1
ATOM 3650 O O . LYS B 1 225 ? 8.555 1.337 -3.131 1 98.75 225 LYS B O 1
ATOM 3655 N N . ALA B 1 226 ? 8.812 1.67 -0.935 1 98.81 226 ALA B N 1
ATOM 3656 C CA . ALA B 1 226 ? 10.227 1.283 -0.967 1 98.81 226 ALA B CA 1
ATOM 3657 C C . ALA B 1 226 ? 10.383 -0.184 -1.354 1 98.81 226 ALA B C 1
ATOM 3659 O O . ALA B 1 226 ? 11.195 -0.521 -2.215 1 98.81 226 ALA B O 1
ATOM 3660 N N . LEU B 1 227 ? 9.609 -1.026 -0.733 1 98.81 227 LEU B N 1
ATOM 3661 C CA . LEU B 1 227 ? 9.727 -2.453 -1.012 1 98.81 227 LEU B CA 1
ATOM 3662 C C . LEU B 1 227 ? 9.312 -2.762 -2.447 1 98.81 227 LEU B C 1
ATOM 3664 O O . LEU B 1 227 ? 9.961 -3.559 -3.127 1 98.81 227 LEU B O 1
ATOM 3668 N N . ALA B 1 228 ? 8.25 -2.107 -2.879 1 98.88 228 ALA B N 1
ATOM 3669 C CA . ALA B 1 228 ? 7.84 -2.293 -4.27 1 98.88 228 ALA B CA 1
ATOM 3670 C C . ALA B 1 228 ? 8.93 -1.817 -5.23 1 98.88 228 ALA B C 1
ATOM 3672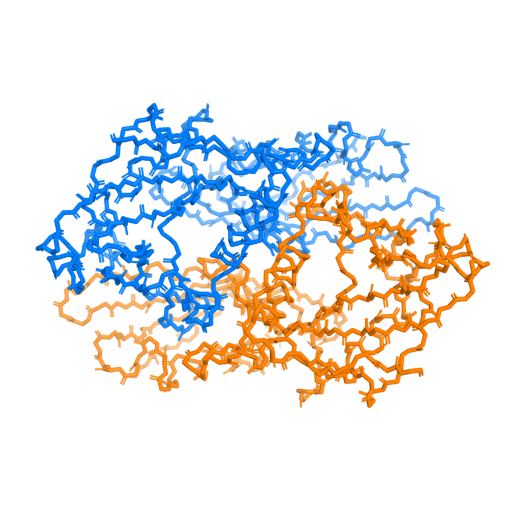 O O . ALA B 1 228 ? 9.203 -2.473 -6.234 1 98.88 228 ALA B O 1
ATOM 3673 N N . ALA B 1 229 ? 9.523 -0.673 -4.93 1 98.88 229 ALA B N 1
ATOM 3674 C CA . ALA B 1 229 ? 10.594 -0.148 -5.77 1 98.88 229 ALA B CA 1
ATOM 3675 C C . ALA B 1 229 ? 11.773 -1.117 -5.824 1 98.88 229 ALA B C 1
ATOM 3677 O O . ALA B 1 229 ? 12.359 -1.334 -6.887 1 98.88 229 ALA B O 1
ATOM 3678 N N . VAL B 1 230 ? 12.109 -1.725 -4.707 1 98.88 230 VAL B N 1
ATOM 3679 C CA . VAL B 1 230 ? 13.188 -2.703 -4.641 1 98.88 230 VAL B CA 1
ATOM 3680 C C . VAL B 1 230 ? 12.852 -3.906 -5.52 1 98.88 230 VAL B C 1
ATOM 3682 O O . VAL B 1 230 ? 13.695 -4.383 -6.281 1 98.88 230 VAL B O 1
ATOM 3685 N N . ALA B 1 231 ? 11.633 -4.367 -5.41 1 98.88 231 ALA B N 1
ATOM 3686 C CA . ALA B 1 231 ? 11.211 -5.5 -6.23 1 98.88 231 ALA B CA 1
ATOM 3687 C C . ALA B 1 231 ? 11.375 -5.191 -7.719 1 98.88 231 ALA B C 1
ATOM 3689 O O . ALA B 1 231 ? 11.977 -5.973 -8.461 1 98.88 231 ALA B O 1
ATOM 3690 N N . LEU B 1 232 ? 10.844 -4.047 -8.102 1 98.75 232 L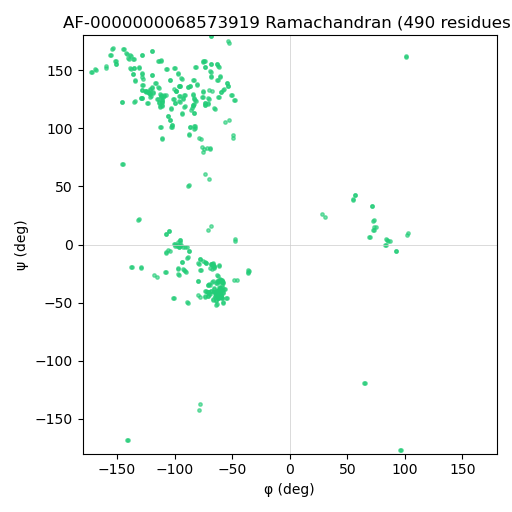EU B N 1
ATOM 3691 C CA . LEU 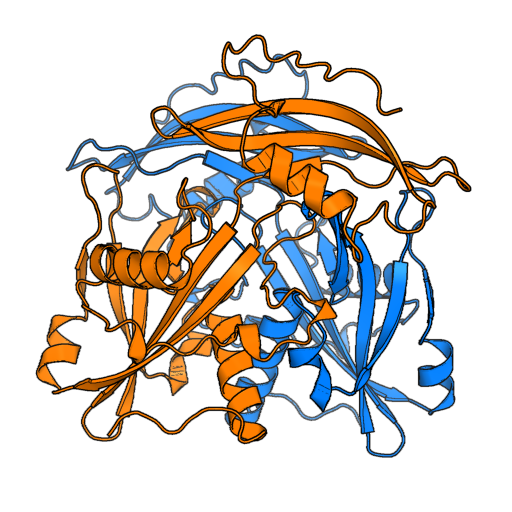B 1 232 ? 10.898 -3.674 -9.516 1 98.75 232 LEU B CA 1
ATOM 3692 C C . LEU B 1 232 ? 12.336 -3.496 -9.977 1 98.75 232 LEU B C 1
ATOM 3694 O O . LEU B 1 232 ? 12.703 -3.963 -11.062 1 98.75 232 LEU B O 1
ATOM 3698 N N . LEU B 1 233 ? 13.102 -2.867 -9.164 1 98.62 233 LEU B N 1
ATOM 3699 C CA . LEU B 1 233 ? 14.5 -2.625 -9.516 1 98.62 233 LEU B CA 1
ATOM 3700 C C . LEU B 1 233 ? 15.266 -3.939 -9.648 1 98.62 233 LEU B C 1
ATOM 3702 O O . LEU B 1 233 ? 15.938 -4.172 -10.656 1 98.62 233 LEU B O 1
ATOM 3706 N N . GLU B 1 234 ? 15.164 -4.77 -8.625 1 98.25 234 GLU B N 1
ATOM 3707 C CA . GLU B 1 234 ? 15.906 -6.023 -8.609 1 98.25 234 GLU B CA 1
ATOM 3708 C C . GLU B 1 234 ? 15.477 -6.938 -9.75 1 98.25 234 GLU B C 1
ATOM 3710 O O . GLU B 1 234 ? 16.328 -7.52 -10.438 1 98.25 234 GLU B O 1
ATOM 3715 N N . MET B 1 235 ? 14.195 -7.055 -9.977 1 98.31 235 MET B N 1
ATOM 3716 C CA . MET B 1 235 ? 13.703 -7.965 -11.008 1 98.31 235 MET B CA 1
ATOM 3717 C C . MET B 1 235 ? 14.016 -7.43 -12.398 1 98.31 235 MET B C 1
ATOM 3719 O O . MET B 1 235 ? 14.383 -8.188 -13.297 1 98.31 235 MET B O 1
ATOM 3723 N N . ALA B 1 236 ? 13.844 -6.141 -12.57 1 98 236 ALA B N 1
ATOM 3724 C CA . ALA B 1 236 ? 14.188 -5.535 -13.859 1 98 236 ALA B CA 1
ATOM 3725 C C . ALA B 1 236 ? 15.672 -5.688 -14.156 1 98 236 ALA B C 1
ATOM 3727 O O . ALA B 1 236 ? 16.062 -5.902 -15.305 1 98 236 ALA B O 1
ATOM 3728 N N . THR B 1 237 ? 16.484 -5.543 -13.133 1 96.75 237 THR B N 1
ATOM 3729 C CA . THR B 1 237 ? 17.922 -5.727 -13.297 1 96.75 237 THR B CA 1
ATOM 3730 C C . THR B 1 237 ? 18.234 -7.164 -13.703 1 96.75 237 THR B C 1
ATOM 3732 O O . THR B 1 237 ? 19.031 -7.391 -14.617 1 96.75 237 THR B O 1
ATOM 3735 N N . LYS B 1 238 ? 17.594 -8.094 -13.062 1 96 238 LYS B N 1
ATOM 3736 C CA . LYS B 1 238 ? 17.797 -9.508 -13.375 1 96 238 LYS B CA 1
ATOM 3737 C C . LYS B 1 238 ? 17.453 -9.797 -14.828 1 96 238 LYS B C 1
ATOM 3739 O O . LYS B 1 238 ? 18.109 -10.617 -15.477 1 96 238 LYS B O 1
ATOM 3744 N N . GLU B 1 239 ? 16.531 -9.07 -15.344 1 96.81 239 GLU B N 1
ATOM 3745 C CA . GLU B 1 239 ? 16.062 -9.32 -16.703 1 96.81 239 GLU B CA 1
ATOM 3746 C C . GLU B 1 239 ? 16.781 -8.414 -17.703 1 96.81 239 GLU B C 1
ATOM 3748 O O . GLU B 1 239 ? 16.5 -8.469 -18.906 1 96.81 239 GLU B O 1
ATOM 3753 N N . GLY B 1 240 ? 17.656 -7.555 -17.297 1 96.12 240 GLY B N 1
ATOM 3754 C CA . GLY B 1 240 ? 18.422 -6.676 -18.156 1 96.12 240 GLY B CA 1
ATOM 3755 C C . GLY B 1 240 ? 17.594 -5.57 -18.766 1 96.12 240 GLY B C 1
ATOM 3756 O O . GLY B 1 240 ? 17.859 -5.141 -19.891 1 96.12 240 GLY B O 1
ATOM 3757 N N . LEU B 1 241 ? 16.578 -5.113 -17.984 1 95.81 241 LEU B N 1
ATOM 3758 C CA . LEU B 1 241 ? 15.641 -4.152 -18.547 1 95.81 241 LEU B CA 1
ATOM 3759 C C . LEU B 1 241 ? 16.031 -2.727 -18.156 1 95.81 241 LEU B C 1
ATOM 3761 O O . LEU B 1 241 ? 15.578 -1.767 -18.797 1 95.81 241 LEU B O 1
ATOM 3765 N N . LEU B 1 242 ? 16.781 -2.633 -17.125 1 93.94 242 LEU B N 1
ATOM 3766 C CA . LEU B 1 242 ? 17.109 -1.303 -16.625 1 93.94 242 LEU B CA 1
ATOM 3767 C C . LEU B 1 242 ? 18.141 -0.626 -17.516 1 93.94 242 LEU B C 1
ATOM 3769 O O . LEU B 1 242 ? 19.125 -1.245 -17.906 1 93.94 242 LEU B O 1
ATOM 3773 N N . PRO B 1 243 ? 17.906 0.545 -17.875 1 89.69 243 PRO B N 1
ATOM 3774 C CA . PRO B 1 243 ? 18.938 1.275 -18.609 1 89.69 243 PRO B CA 1
ATOM 3775 C C . PRO B 1 243 ? 20.203 1.483 -17.797 1 89.69 243 PRO B C 1
ATOM 3777 O O . PRO B 1 243 ? 20.172 1.417 -16.562 1 89.69 243 PRO B O 1
ATOM 3780 N N . PRO B 1 244 ? 21.266 1.649 -18.547 1 82.44 244 PRO B N 1
ATOM 3781 C CA . PRO B 1 244 ? 22.531 1.904 -17.844 1 82.44 244 PRO B CA 1
ATOM 3782 C C . PRO B 1 244 ? 22.484 3.176 -17 1 82.44 244 PRO B C 1
ATOM 3784 O O . PRO B 1 244 ? 21.734 4.105 -17.312 1 82.44 244 PRO B O 1
ATOM 3787 N N . SER B 1 245 ? 23.172 3.061 -15.883 1 77.25 245 SER B N 1
ATOM 3788 C CA . SER B 1 245 ? 23.266 4.234 -15.023 1 77.25 245 SER B CA 1
ATOM 3789 C C . SER B 1 245 ? 23.984 5.383 -15.734 1 77.25 245 SER B C 1
ATOM 3791 O O . SER B 1 245 ? 24.906 5.156 -16.531 1 77.25 245 SER B O 1
ATOM 3793 N N . PRO B 1 246 ? 23.344 6.59 -15.391 1 64.94 246 PRO B N 1
ATOM 3794 C CA . PRO B 1 246 ? 24.047 7.719 -16 1 64.94 246 PRO B CA 1
ATOM 3795 C C . PRO B 1 246 ? 25.5 7.852 -15.516 1 64.94 246 PRO B C 1
ATOM 3797 O O . PRO B 1 246 ? 25.797 7.508 -14.367 1 64.94 246 PRO B O 1
ATOM 3800 N N . THR B 1 247 ? 26.531 7.926 -16.422 1 56.41 247 THR B N 1
ATOM 3801 C CA . THR B 1 247 ? 27.938 8.172 -16.156 1 56.41 247 THR B CA 1
ATOM 3802 C C . THR B 1 247 ? 28.141 9.539 -15.516 1 56.41 247 THR B C 1
ATOM 3804 O O . THR B 1 247 ? 27.422 10.484 -15.82 1 56.41 247 THR B O 1
#

InterPro domains:
  IPR000086 NUDIX hydrolase domain [PF00293] (82-224)
  IPR000086 NUDIX hydrolase domain [PS51462] (81-234)
  IPR015797 NUDIX hydrolase-like domain superfamily [SSF55811] (59-234)

Sequence (494 aa):
MWSGIDSGFQSSVNAIDSSLFKQWLHNLQSETGILADGTLALRQVLIQGVDMFGKRIGFLKFKADIYDKQMGKKVPGIVFARGPAVTVLILLESDGETYAVLTEQARVPTGRIILELPAGMLDDDKGDFVGTAVREVEEETGIKLKLEDMVDLTAFLDSSTGCRFFPSPGGCDEEISIFLYRGRVDKEIITQLHGKETGLRDHGELIKVRVVPYKKLWRTTADAKALAAVALLEMATKEGLLPPSPTMWSGIDSGFQSSVNAIDSSLFKQWLHNLQSETGILADGTLALRQVLIQGVDMFGKRIGFLKFKADIYDKQMGKKVPGIVFARGPAVTVLILLESDGETYAVLTEQARVPTGRIILELPAGMLDDDKGDFVGTAVREVEEETGIKLKLEDMVDLTAFLDSSTGCRFFPSPGGCDEEISIFLYRGRVDKEIITQLHGKETGLRDHGELIKVRVVPYKKLWRTTADAKALAAVALLEMATKEGLLPPSPT

Organism: Arachis hypogaea (NCBI:txid3818)

Solvent-accessible surface area (backbone atoms only — not comparable to full-atom values): 25223 Å² total; per-residue (Å²): 128,57,52,72,71,50,53,78,55,80,61,88,65,62,63,75,73,32,69,59,44,45,50,40,55,48,32,23,61,31,92,60,12,49,41,48,82,62,52,35,46,60,46,36,42,37,51,62,45,78,39,69,53,82,95,39,80,47,35,39,31,30,37,39,45,31,28,31,68,86,79,67,34,50,36,73,26,56,24,41,37,59,39,46,32,27,31,39,49,39,37,38,34,36,96,93,41,51,27,30,50,32,27,33,32,71,24,50,24,44,13,24,57,43,52,29,48,39,52,43,67,62,67,90,51,85,77,50,56,64,63,49,37,41,52,33,34,29,50,42,65,67,49,84,66,58,77,86,60,53,41,60,54,27,69,68,29,36,74,92,38,69,32,33,35,28,44,44,41,79,42,22,32,38,34,30,40,40,31,37,37,62,43,78,47,58,65,66,55,56,58,59,43,40,64,34,74,34,39,54,60,92,61,30,35,62,24,32,17,40,65,41,52,47,93,48,45,73,30,65,36,27,28,36,66,46,26,30,49,46,23,46,50,54,52,33,50,76,68,67,66,58,74,79,74,70,130,128,60,52,71,71,51,52,78,56,80,59,88,64,61,64,74,74,31,68,60,46,47,50,39,55,50,32,23,62,32,91,58,12,50,39,48,81,62,52,35,44,62,46,36,43,37,51,62,44,79,39,69,53,83,94,38,80,47,34,41,31,32,36,39,44,30,28,31,68,86,77,69,34,50,36,76,25,54,24,41,36,60,38,46,32,27,32,40,49,38,38,38,34,35,96,92,40,53,28,32,52,32,28,34,32,72,24,50,24,45,13,24,56,42,52,29,49,39,54,42,69,60,71,89,53,85,76,51,56,66,63,47,38,41,52,33,36,28,52,43,64,65,50,82,67,59,77,88,60,53,40,62,52,27,69,68,28,34,74,91,36,70,31,33,34,28,44,45,40,80,42,20,31,36,34,30,41,40,31,35,37,61,43,78,49,58,64,65,56,57,59,58,43,42,64,34,75,35,38,53,60,93,62,30,35,63,24,32,18,40,63,41,51,45,94,48,47,73,30,65,35,24,28,36,66,46,26,29,49,47,22,46,50,54,53,32,50,77,68,68,66,58,72,78,72,71,129

pLDDT: mean 90.93, std 13.55, range [24.73, 98.88]

Secondary structure (DSSP, 8-state):
-----B-----SS-GGGSHHHHHHHHHHHSTTBTTTTSSEEEEEEEEEEEEEETTEEEEEEEEEEEEETTT-PEEP-EEEE--EEEEEEEEEEETTEEEEEEEEEEEGGGTEEEEE--EEE-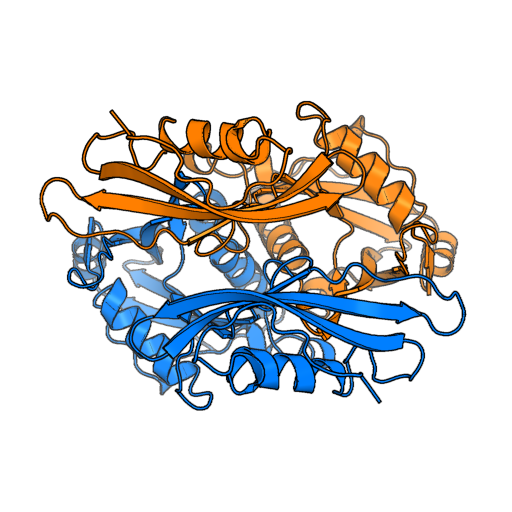-SSTT-HHHHHHHHHHHHH-----GGG-EEGGGGS-GGGTT-BBS-TTTB--EEEEEEEEEE--HHHHHHHTT-EES-GGGT--EEEEEEEHHHHHHH--BHHHHHHHHHHHHHHHTT-SPPPP-/-----B-----SS-GGGSHHHHHHHHHHHSTTBTTTTSSEEEEEEEEEEEEEETTEEEEEEEEEEEEETTT-PEEP-EEEE--EEEEEEEEEEETTEEEEEEEEEEEGGGTEEEEE--EEE--SSTT-HHHHHHHHHHHHH-----GGG-EEGGGGS-GGGTT-BBS-TTTB--EEEEEEEEEE--HHHHHHHTT-EES-GGGT--EEEEEEEHHHHHHH--BHHHHHHHHHHHHHHHTT-SPPPP-